Protein AF-0000000078945897 (afdb_homodimer)

InterPro domains:
  IPR014856 RNA-free ribonuclease P [MF_01078] (9-201)
  IPR014856 RNA-free ribonuclease P [PF08745] (10-198)
  IPR014856 RNA-free ribonuclease P [PTHR41173] (10-205)
  IPR014856 RNA-free ribonuclease P [TIGR03875] (10-197)
  IPR029060 PIN-like domain superfamily [SSF88723] (79-200)

pLDDT: mean 89.35, std 12.01, range [20.31, 98.69]

Secondary structure (DSSP, 8-state):
------S-EEEEE-THHHH-HHHHTTT-SSHHHHHHHHHHHHHHHBTTEEEEE-HHHHHHHHTTS-GGGTTTHHHHHEEE----TTT-EEETHHHHHHHHHHHHHHHHHHHHHHHHHHHHHH-GGGHHHHHHHHHHHHHHHHHSSS--SHHHHHHHHHHHHHT-EEEE--HHHHHHHHHTT--EEEGGGHHHHHHHHHHHHHHHHT-/------S-EEEEE-THHHH-HHHHTTT-SSHHHHHHHHHHHHHHHBTTEEEEE-HHHHHHHHTTS-GGGTTTHHHHHEEE----TTT-EEETHHHHHHHHHHHHHHHHHHHHHHHHHHHHHH-GGGHHHHHHHHHHHHHHHHHSSS---HHHHHHHHHHHHHT-EEEE--HHHHHHHHHTT--EEEGGGHHHHHHHHHHHHHHHHT-

Foldseek 3Di:
DPPVQPDAAEEEEALCCQCVCVNLVVQHRFSQSSVVSVLVLLVLCPPRYAYEYEPVRVVVSPVGHDDVVCPPSCVRRYHYDWFPVVPDDADPVVVVQVVVQQVQLVVQLVVLVVVLVVVCVVVVVCNVVSVVVSVVSNCVSRCPDADRDPRLVRSLRVCVVSLHEYEEQDPNSVVVCVVRVHHYDYSNCVVVVSVVSSVVSVVVVVD/DPPVLPDAAEEEEALCCQCVCVNLVVQHRFSQSSVVSVLVLLVLCPPRYAYEYEPVRVVVSPVGHDVVVCPPSCVRRYHYDWFPVVPDDADPVVVVQVVVQQVQLVVQLVVLVVVLVVVCVVVVVCNVVSVVVSVVSNCVSRQPDQDRDPRLVRSLRVCVVSLHEYEEQDPSSVVVCVVRVHHYDYSNCVVVVSVVSSVVSVVVVVD

Structure (mmCIF, N/CA/C/O backbone):
data_AF-0000000078945897-model_v1
#
loop_
_entity.id
_entity.type
_entity.pdbx_description
1 polymer 'RNA-free ribonuclease P'
#
loop_
_atom_site.group_PDB
_atom_site.id
_atom_site.type_symbol
_atom_site.label_atom_id
_atom_site.label_alt_id
_atom_site.label_comp_id
_atom_site.label_asym_id
_atom_site.label_entity_id
_atom_site.label_seq_id
_atom_site.pdbx_PDB_ins_code
_atom_site.Cartn_x
_atom_site.Cartn_y
_atom_site.Cartn_z
_atom_site.occupancy
_atom_site.B_iso_or_equiv
_atom_site.auth_seq_id
_atom_site.auth_comp_id
_atom_site.auth_asym_id
_atom_site.auth_atom_id
_atom_site.pdbx_PDB_model_num
ATOM 1 N N . MET A 1 1 ? -30.125 -37.875 2.525 1 20.86 1 MET A N 1
ATOM 2 C CA . MET A 1 1 ? -29.234 -36.969 3.203 1 20.86 1 MET A CA 1
ATOM 3 C C . MET A 1 1 ? -28.469 -36.125 2.195 1 20.86 1 MET A C 1
ATOM 5 O O . MET A 1 1 ? -27.703 -36.656 1.392 1 20.86 1 MET A O 1
ATOM 9 N N . ARG A 1 2 ? -29.031 -34.969 1.515 1 28.62 2 ARG A N 1
ATOM 10 C CA . ARG A 1 2 ? -28.562 -34.062 0.452 1 28.62 2 ARG A CA 1
ATOM 11 C C . ARG A 1 2 ? -27.203 -33.469 0.788 1 28.62 2 ARG A C 1
ATOM 13 O O . ARG A 1 2 ? -27.047 -32.812 1.821 1 28.62 2 ARG A O 1
ATOM 20 N N . THR A 1 3 ? -26.109 -34.125 1.021 1 31.75 3 THR A N 1
ATOM 21 C CA . THR A 1 3 ? -24.797 -33.562 1.257 1 31.75 3 THR A CA 1
ATOM 22 C C . THR A 1 3 ? -24.688 -32.188 0.607 1 31.75 3 THR A C 1
ATOM 24 O O . THR A 1 3 ? -25.047 -32 -0.562 1 31.75 3 THR A O 1
ATOM 27 N N . ARG A 1 4 ? -25.062 -31.016 1.173 1 36.5 4 ARG A N 1
ATOM 28 C CA . ARG A 1 4 ? -25.422 -29.719 0.63 1 36.5 4 ARG A CA 1
ATOM 29 C C . ARG A 1 4 ? -24.484 -29.312 -0.501 1 36.5 4 ARG A C 1
ATOM 31 O O . ARG A 1 4 ? -23.391 -28.812 -0.254 1 36.5 4 ARG A O 1
ATOM 38 N N . LEU A 1 5 ? -23.859 -29.969 -1.444 1 42.44 5 LEU A N 1
ATOM 39 C CA . LEU A 1 5 ? -22.969 -30.297 -2.555 1 42.44 5 LEU A CA 1
ATOM 40 C C . LEU A 1 5 ? -22.766 -29.078 -3.465 1 42.44 5 LEU A C 1
ATOM 42 O O . LEU A 1 5 ? -22.062 -29.172 -4.477 1 42.44 5 LEU A O 1
ATOM 46 N N . GLY A 1 6 ? -23.609 -28.203 -3.574 1 54.09 6 GLY A N 1
ATOM 47 C CA . GLY A 1 6 ? -23.906 -27.156 -4.539 1 54.09 6 GLY A CA 1
ATOM 48 C C . GLY A 1 6 ? -22.859 -26.078 -4.594 1 54.09 6 GLY A C 1
ATOM 49 O O . GLY A 1 6 ? -22.906 -25.203 -5.457 1 54.09 6 GLY A O 1
ATOM 50 N N . VAL A 1 7 ? -22.047 -25.953 -3.59 1 72 7 VAL A N 1
ATOM 51 C CA . VAL A 1 7 ? -21.125 -24.828 -3.67 1 72 7 VAL A CA 1
ATOM 52 C C . VAL A 1 7 ? -19.844 -25.25 -4.406 1 72 7 VAL A C 1
ATOM 54 O O . VAL A 1 7 ? -19.219 -26.234 -4.039 1 72 7 VAL A O 1
ATOM 57 N N . ILE A 1 8 ? -19.641 -24.844 -5.574 1 88 8 ILE A N 1
ATOM 58 C CA . ILE A 1 8 ? -18.469 -25.047 -6.426 1 88 8 ILE A CA 1
ATOM 59 C C . ILE A 1 8 ? -17.203 -24.594 -5.695 1 88 8 ILE A C 1
ATOM 61 O O . ILE A 1 8 ? -17.156 -23.469 -5.172 1 88 8 ILE A O 1
ATOM 65 N N . MET A 1 9 ? -16.266 -25.641 -5.508 1 94.06 9 MET A N 1
ATOM 66 C CA . MET A 1 9 ? -14.953 -25.281 -4.953 1 94.06 9 MET A CA 1
ATOM 67 C C . MET A 1 9 ? -14.125 -24.516 -5.969 1 94.06 9 MET A C 1
ATOM 69 O O . MET A 1 9 ? -14.117 -24.844 -7.156 1 94.06 9 MET A O 1
ATOM 73 N N . ARG A 1 10 ? -13.516 -23.438 -5.496 1 97.94 10 ARG A N 1
ATOM 74 C CA . ARG A 1 10 ? -12.734 -22.594 -6.383 1 97.94 10 ARG A CA 1
ATOM 75 C C . ARG A 1 10 ? -11.305 -22.438 -5.879 1 97.94 10 ARG A C 1
ATOM 77 O O . ARG A 1 10 ? -11.078 -22.25 -4.68 1 97.94 10 ARG A O 1
ATOM 84 N N . PHE A 1 11 ? -10.375 -22.609 -6.797 1 98.62 11 PHE A N 1
ATOM 85 C CA . PHE A 1 11 ? -8.961 -22.391 -6.5 1 98.62 11 PHE A CA 1
ATOM 86 C C . PHE A 1 11 ? -8.398 -21.281 -7.375 1 98.62 11 PHE A C 1
ATOM 88 O O . PHE A 1 11 ? -8.727 -21.188 -8.562 1 98.62 11 PHE A O 1
ATOM 95 N N . VAL A 1 12 ? -7.598 -20.391 -6.781 1 98.69 12 VAL A N 1
ATOM 96 C CA . VAL A 1 12 ? -6.809 -19.422 -7.535 1 98.69 12 VAL A CA 1
ATOM 97 C C . VAL A 1 12 ? -5.344 -19.859 -7.566 1 98.69 12 VAL A C 1
ATOM 99 O O . VAL A 1 12 ? -4.688 -19.922 -6.523 1 98.69 12 VAL A O 1
ATOM 102 N N . LEU A 1 13 ? -4.867 -20.078 -8.719 1 98.19 13 LEU A N 1
ATOM 103 C CA . LEU A 1 13 ? -3.584 -20.75 -8.898 1 98.19 13 LEU A CA 1
ATOM 104 C C . LEU A 1 13 ? -2.467 -19.734 -9.133 1 98.19 13 LEU A C 1
ATOM 106 O O . LEU A 1 13 ? -2.643 -18.766 -9.875 1 98.19 13 LEU A O 1
ATOM 110 N N . ASP A 1 14 ? -1.361 -19.984 -8.516 1 96.62 14 ASP A N 1
ATOM 111 C CA . ASP A 1 14 ? -0.146 -19.188 -8.633 1 96.62 14 ASP A CA 1
ATOM 112 C C . ASP A 1 14 ? 0.838 -19.828 -9.609 1 96.62 14 ASP A C 1
ATOM 114 O O . ASP A 1 14 ? 0.786 -21.031 -9.852 1 96.62 14 ASP A O 1
ATOM 118 N N . THR A 1 15 ? 1.7 -19.016 -10.141 1 94.44 15 THR A N 1
ATOM 119 C CA . THR A 1 15 ? 2.723 -19.438 -11.086 1 94.44 15 THR A CA 1
ATOM 120 C C . THR A 1 15 ? 3.65 -20.469 -10.453 1 94.44 15 THR A C 1
ATOM 122 O O . THR A 1 15 ? 4.141 -21.375 -11.133 1 94.44 15 THR A O 1
ATOM 125 N N . SER A 1 16 ? 3.896 -20.406 -9.203 1 93.75 16 SER A N 1
ATOM 126 C CA . SER A 1 16 ? 4.887 -21.203 -8.492 1 93.75 16 SER A CA 1
ATOM 127 C C . SER A 1 16 ? 4.578 -22.688 -8.602 1 93.75 16 SER A C 1
ATOM 129 O O . SER A 1 16 ? 5.484 -23.531 -8.523 1 93.75 16 SER A O 1
ATOM 131 N N . ILE A 1 17 ? 3.371 -23.094 -8.812 1 95.81 17 ILE A N 1
ATOM 132 C CA . ILE A 1 17 ? 2.943 -24.484 -8.93 1 95.81 17 ILE A CA 1
ATOM 133 C C . ILE A 1 17 ? 3.625 -25.125 -10.133 1 95.81 17 ILE A C 1
ATOM 135 O O . ILE A 1 17 ? 4.031 -26.297 -10.07 1 95.81 17 ILE A O 1
ATOM 139 N N . PHE A 1 18 ? 3.865 -24.359 -11.133 1 96.31 18 PHE A N 1
ATOM 140 C CA . PHE A 1 18 ? 4.246 -24.938 -12.414 1 96.31 18 PHE A CA 1
ATOM 141 C C . PHE A 1 18 ? 5.691 -24.578 -12.758 1 96.31 18 PHE A C 1
ATOM 143 O O . PHE A 1 18 ? 6.316 -25.25 -13.586 1 96.31 18 PHE A O 1
ATOM 150 N N . VAL A 1 19 ? 6.184 -23.531 -12.109 1 94.94 19 VAL A N 1
ATOM 151 C CA . VAL A 1 19 ? 7.457 -23 -12.562 1 94.94 19 VAL A CA 1
ATOM 152 C C . VAL A 1 19 ? 8.547 -23.281 -11.523 1 94.94 19 VAL A C 1
ATOM 154 O O . VAL A 1 19 ? 9.711 -23.484 -11.875 1 94.94 19 VAL A O 1
ATOM 157 N N . ASN A 1 20 ? 8.172 -23.312 -10.289 1 93.94 20 ASN A N 1
ATOM 158 C CA . ASN A 1 20 ? 9.133 -23.656 -9.25 1 93.94 20 ASN A CA 1
ATOM 159 C C . ASN A 1 20 ? 9.547 -25.125 -9.312 1 93.94 20 ASN A C 1
ATOM 161 O O . ASN A 1 20 ? 8.727 -26.016 -9.086 1 93.94 20 ASN A O 1
ATOM 165 N N . PRO A 1 21 ? 10.734 -25.359 -9.508 1 94.12 21 PRO A N 1
ATOM 166 C CA . PRO A 1 21 ? 11.172 -26.734 -9.711 1 94.12 21 PRO A CA 1
ATOM 167 C C . PRO A 1 21 ? 10.891 -27.625 -8.508 1 94.12 21 PRO A C 1
ATOM 169 O O . PRO A 1 21 ? 10.547 -28.797 -8.672 1 94.12 21 PRO A O 1
ATOM 172 N N . ASP A 1 22 ? 11.008 -27.094 -7.375 1 92.88 22 ASP A N 1
ATOM 173 C CA . ASP A 1 22 ? 10.805 -27.875 -6.16 1 92.88 22 ASP A CA 1
ATOM 174 C C . ASP A 1 22 ? 9.344 -28.297 -6.023 1 92.88 22 ASP A C 1
ATOM 176 O O . ASP A 1 22 ? 9.047 -29.344 -5.43 1 92.88 22 ASP A O 1
ATOM 180 N N . ILE A 1 23 ? 8.477 -27.594 -6.578 1 92.62 23 ILE A N 1
ATOM 181 C CA . ILE A 1 23 ? 7.047 -27.844 -6.484 1 92.62 23 ILE A CA 1
ATOM 182 C C . ILE A 1 23 ? 6.578 -28.609 -7.723 1 92.62 23 ILE A C 1
ATOM 184 O O . ILE A 1 23 ? 5.926 -29.656 -7.609 1 92.62 23 ILE A O 1
ATOM 188 N N . ARG A 1 24 ? 6.98 -28.125 -8.797 1 92.94 24 ARG A N 1
ATOM 189 C CA . ARG A 1 24 ? 6.504 -28.641 -10.07 1 92.94 24 ARG A CA 1
ATOM 190 C C . ARG A 1 24 ? 6.918 -30.094 -10.258 1 92.94 24 ARG A C 1
ATOM 192 O O . ARG A 1 24 ? 6.273 -30.844 -11 1 92.94 24 ARG A O 1
ATOM 199 N N . SER A 1 25 ? 7.965 -30.516 -9.594 1 93 25 SER A N 1
ATOM 200 C CA . SER A 1 25 ? 8.516 -31.859 -9.781 1 93 25 SER A CA 1
ATOM 201 C C . SER A 1 25 ? 7.484 -32.938 -9.461 1 93 25 SER A C 1
ATOM 203 O O . SER A 1 25 ? 7.539 -34.031 -10.016 1 93 25 SER A O 1
ATOM 205 N N . SER A 1 26 ? 6.582 -32.594 -8.664 1 92.06 26 SER A N 1
ATOM 206 C CA . SER A 1 26 ? 5.512 -33.531 -8.352 1 92.06 26 SER A CA 1
ATOM 207 C C . SER A 1 26 ? 4.551 -33.688 -9.523 1 92.06 26 SER A C 1
ATOM 209 O O . SER A 1 26 ? 3.893 -34.719 -9.656 1 92.06 26 SER A O 1
ATOM 211 N N . PHE A 1 27 ? 4.527 -32.75 -10.383 1 93.94 27 PHE A N 1
ATOM 212 C CA . PHE A 1 27 ? 3.623 -32.75 -11.523 1 93.94 27 PHE A CA 1
ATOM 213 C C . PHE A 1 27 ? 4.363 -33.156 -12.797 1 93.94 27 PHE A C 1
ATOM 215 O O . PHE A 1 27 ? 3.801 -33.844 -13.656 1 93.94 27 PHE A O 1
ATOM 222 N N . GLY A 1 28 ? 5.57 -32.625 -12.859 1 94.31 28 GLY A N 1
ATOM 223 C CA . GLY A 1 28 ? 6.34 -32.906 -14.07 1 94.31 28 GLY A CA 1
ATOM 224 C C . GLY A 1 28 ? 7.754 -32.344 -14.008 1 94.31 28 GLY A C 1
ATOM 225 O O . GLY A 1 28 ? 8.078 -31.547 -13.133 1 94.31 28 GLY A O 1
ATOM 226 N N . GLU A 1 29 ? 8.547 -32.75 -14.992 1 94 29 GLU A N 1
ATOM 227 C CA . GLU A 1 29 ? 9.961 -32.406 -15.016 1 94 29 GLU A CA 1
ATOM 228 C C . GLU A 1 29 ? 10.188 -30.984 -15.539 1 94 29 GLU A C 1
ATOM 230 O O . GLU A 1 29 ? 11.219 -30.375 -15.266 1 94 29 GLU A O 1
ATOM 235 N N . ASN A 1 30 ? 9.32 -30.562 -16.391 1 94.94 30 ASN A N 1
ATOM 236 C CA . ASN A 1 30 ? 9.352 -29.203 -16.906 1 94.94 30 ASN A CA 1
ATOM 237 C C . ASN A 1 30 ? 7.977 -28.547 -16.844 1 94.94 30 ASN A C 1
ATOM 239 O O . ASN A 1 30 ? 6.977 -29.219 -16.578 1 94.94 30 ASN A O 1
ATOM 243 N N . PRO A 1 31 ? 7.879 -27.297 -17.016 1 95.56 31 PRO A N 1
ATOM 244 C CA . PRO A 1 31 ? 6.617 -26.578 -16.844 1 95.56 31 PRO A CA 1
ATOM 245 C C . PRO A 1 31 ? 5.508 -27.109 -17.75 1 95.56 31 PRO A C 1
ATOM 247 O O . PRO A 1 31 ? 4.355 -27.234 -17.328 1 95.56 31 PRO A O 1
ATOM 250 N N . THR A 1 32 ? 5.863 -27.453 -18.953 1 95.25 32 THR A N 1
ATOM 251 C CA . THR A 1 32 ? 4.859 -27.953 -19.891 1 95.25 32 THR A CA 1
ATOM 252 C C . THR A 1 32 ? 4.254 -29.266 -19.375 1 95.25 32 THR A C 1
ATOM 254 O O . THR A 1 32 ? 3.031 -29.422 -19.359 1 95.25 32 THR A O 1
ATOM 257 N N . GLU A 1 33 ? 5.086 -30.141 -18.938 1 94.94 33 GLU A N 1
ATOM 258 C CA . GLU A 1 33 ? 4.637 -31.406 -18.391 1 94.94 33 GLU A CA 1
ATOM 259 C C . GLU A 1 33 ? 3.814 -31.203 -17.109 1 94.94 33 GLU A C 1
ATOM 261 O O . GLU A 1 33 ? 2.836 -31.922 -16.891 1 94.94 33 GLU A O 1
ATOM 266 N N . ALA A 1 34 ? 4.238 -30.297 -16.375 1 96.06 34 ALA A N 1
ATOM 267 C CA . ALA A 1 34 ? 3.529 -30.016 -15.125 1 96.06 34 ALA A CA 1
ATOM 268 C C . ALA A 1 34 ? 2.105 -29.531 -15.398 1 96.06 34 ALA A C 1
ATOM 270 O O . ALA A 1 34 ? 1.153 -30.016 -14.773 1 96.06 34 ALA A O 1
ATOM 271 N N . VAL A 1 35 ? 1.939 -28.641 -16.312 1 96.06 35 VAL A N 1
ATOM 272 C CA . VAL A 1 35 ? 0.621 -28.125 -16.672 1 96.06 35 VAL A CA 1
ATOM 273 C C . VAL A 1 35 ? -0.233 -29.25 -17.266 1 96.06 35 VAL A C 1
ATOM 275 O O . VAL A 1 35 ? -1.416 -29.375 -16.938 1 96.06 35 VAL A O 1
ATOM 278 N N . ARG A 1 36 ? 0.369 -30.031 -18.094 1 94.56 36 ARG A N 1
ATOM 279 C CA . ARG A 1 36 ? -0.356 -31.141 -18.703 1 94.56 36 ARG A CA 1
ATOM 280 C C . ARG A 1 36 ? -0.897 -32.094 -17.656 1 94.56 36 ARG A C 1
ATOM 282 O O . ARG A 1 36 ? -2.059 -32.5 -17.703 1 94.56 36 ARG A O 1
ATOM 289 N N . SER A 1 37 ? -0.014 -32.438 -16.734 1 95.62 37 SER A N 1
ATOM 290 C CA . SER A 1 37 ? -0.414 -33.312 -15.641 1 95.62 37 SER A CA 1
ATOM 291 C C . SER A 1 37 ? -1.561 -32.688 -14.844 1 95.62 37 SER A C 1
ATOM 293 O O . SER A 1 37 ? -2.525 -33.406 -14.508 1 95.62 37 SER A O 1
ATOM 295 N N . PHE A 1 38 ? -1.481 -31.453 -14.523 1 97.25 38 PHE A N 1
ATOM 296 C CA . PHE A 1 38 ? -2.537 -30.75 -13.812 1 97.25 38 PHE A CA 1
ATOM 297 C C . PHE A 1 38 ? -3.852 -30.812 -14.578 1 97.25 38 PHE A C 1
ATOM 299 O O . PHE A 1 38 ? -4.91 -31.031 -13.984 1 97.25 38 PHE A O 1
ATOM 306 N N . LEU A 1 39 ? -3.783 -30.609 -15.875 1 96 39 LEU A N 1
ATOM 307 C CA . LEU A 1 39 ? -4.984 -30.578 -16.703 1 96 39 LEU A CA 1
ATOM 308 C C . LEU A 1 39 ? -5.711 -31.922 -16.672 1 96 39 LEU A C 1
ATOM 310 O O . LEU A 1 39 ? -6.938 -31.969 -16.781 1 96 39 LEU A O 1
ATOM 314 N N . GLU A 1 40 ? -4.98 -32.969 -16.469 1 95.75 40 GLU A N 1
ATOM 315 C CA . GLU A 1 40 ? -5.617 -34.25 -16.328 1 95.75 40 GLU A CA 1
ATOM 316 C C . GLU A 1 40 ? -6.52 -34.312 -15.094 1 95.75 40 GLU A C 1
ATOM 318 O O . GLU A 1 40 ? -7.605 -34.906 -15.141 1 95.75 40 GLU A O 1
ATOM 323 N N . TYR A 1 41 ? -6.094 -33.719 -14.039 1 97 41 TYR A N 1
ATOM 324 C CA . TYR A 1 41 ? -6.938 -33.625 -12.859 1 97 41 TYR A CA 1
ATOM 325 C C . TYR A 1 41 ? -8.125 -32.688 -13.109 1 97 41 TYR A C 1
ATOM 327 O O . TYR A 1 41 ? -9.258 -33.031 -12.742 1 97 41 TYR A O 1
ATOM 335 N N . ALA A 1 42 ? -7.855 -31.578 -13.727 1 96.88 42 ALA A N 1
ATOM 336 C CA . ALA A 1 42 ? -8.891 -30.578 -13.977 1 96.88 42 ALA A CA 1
ATOM 337 C C . ALA A 1 42 ? -10.023 -31.172 -14.828 1 96.88 42 ALA A C 1
ATOM 339 O O . ALA A 1 42 ? -11.195 -30.859 -14.617 1 96.88 42 ALA A O 1
ATOM 340 N N . LYS A 1 43 ? -9.609 -32 -15.758 1 95.38 43 LYS A N 1
ATOM 341 C CA . LYS A 1 43 ? -10.578 -32.656 -16.625 1 95.38 43 LYS A CA 1
ATOM 342 C C . LYS A 1 43 ? -11.57 -33.5 -15.812 1 95.38 43 LYS A C 1
ATOM 344 O O . LYS A 1 43 ? -12.781 -33.406 -16.016 1 95.38 43 LYS A O 1
ATOM 349 N N . VAL A 1 44 ? -11.086 -34.219 -14.914 1 95.56 44 VAL A N 1
ATOM 350 C CA . VAL A 1 44 ? -11.906 -35.094 -14.094 1 95.56 44 VAL A CA 1
ATOM 351 C C . VAL A 1 44 ? -12.781 -34.281 -13.156 1 95.56 44 VAL A C 1
ATOM 353 O O . VAL A 1 44 ? -13.922 -34.625 -12.875 1 95.56 44 VAL A O 1
ATOM 356 N N . LEU A 1 45 ? -12.273 -33.188 -12.742 1 96.31 45 LEU A N 1
ATOM 357 C CA . LEU A 1 45 ? -12.945 -32.375 -11.734 1 96.31 45 LEU A CA 1
ATOM 358 C C . LEU A 1 45 ? -13.883 -31.359 -12.383 1 96.31 45 LEU A C 1
ATOM 360 O O . LEU A 1 45 ? -14.555 -30.594 -11.688 1 96.31 45 LEU A O 1
ATOM 364 N N . PHE A 1 46 ? -13.922 -31.375 -13.656 1 93.88 46 PHE A N 1
ATOM 365 C CA . PHE A 1 46 ? -14.703 -30.406 -14.406 1 93.88 46 PHE A CA 1
ATOM 366 C C . PHE A 1 46 ? -16.156 -30.422 -13.961 1 93.88 46 PHE A C 1
ATOM 368 O O . PHE A 1 46 ? -16.766 -31.484 -13.844 1 93.88 46 PHE A O 1
ATOM 375 N N . GLY A 1 47 ? -16.688 -29.156 -13.648 1 92.12 47 GLY A N 1
ATOM 376 C CA . GLY A 1 47 ? -18.062 -29.047 -13.203 1 92.12 47 GLY A CA 1
ATOM 377 C C . GLY A 1 47 ? -18.219 -29.125 -11.695 1 92.12 47 GLY A C 1
ATOM 378 O O . GLY A 1 47 ? -19.266 -28.797 -11.156 1 92.12 47 GLY A O 1
ATOM 379 N N . LYS A 1 48 ? -17.234 -29.594 -11.039 1 93.81 48 LYS A N 1
ATOM 380 C CA . LYS A 1 48 ? -17.266 -29.734 -9.578 1 93.81 48 LYS A CA 1
ATOM 381 C C . LYS A 1 48 ? -16.312 -28.734 -8.922 1 93.81 48 LYS A C 1
ATOM 383 O O . LYS A 1 48 ? -16.562 -28.281 -7.797 1 93.81 48 LYS A O 1
ATOM 388 N N . VAL A 1 49 ? -15.219 -28.5 -9.594 1 96.75 49 VAL A N 1
ATOM 389 C CA . VAL A 1 49 ? -14.188 -27.594 -9.117 1 96.75 49 VAL A CA 1
ATOM 390 C C . VAL A 1 49 ? -13.828 -26.594 -10.211 1 96.75 49 VAL A C 1
ATOM 392 O O . VAL A 1 49 ? -13.766 -26.953 -11.391 1 96.75 49 VAL A O 1
ATOM 395 N N . GLU A 1 50 ? -13.609 -25.297 -9.805 1 97.56 50 GLU A N 1
ATOM 396 C CA . GLU A 1 50 ? -13.164 -24.281 -10.75 1 97.56 50 GLU A CA 1
ATOM 397 C C . GLU A 1 50 ? -11.75 -23.797 -10.414 1 97.56 50 GLU A C 1
ATOM 399 O O . GLU A 1 50 ? -11.414 -23.625 -9.242 1 97.56 50 GLU A O 1
ATOM 404 N N . PHE A 1 51 ? -10.984 -23.672 -11.43 1 98.31 51 PHE A N 1
ATOM 405 C CA . PHE A 1 51 ? -9.609 -23.188 -11.281 1 98.31 51 PHE A CA 1
ATOM 406 C C . PHE A 1 51 ? -9.438 -21.828 -11.961 1 98.31 51 PHE A C 1
ATOM 408 O O . PHE A 1 51 ? -9.703 -21.688 -13.156 1 98.31 51 PHE A O 1
ATOM 415 N N . TYR A 1 52 ? -8.969 -20.844 -11.211 1 98.38 52 TYR A N 1
ATOM 416 C CA . TYR A 1 52 ? -8.836 -19.469 -11.703 1 98.38 52 TYR A CA 1
ATOM 417 C C . TYR A 1 52 ? -7.375 -19.031 -11.711 1 98.38 52 TYR A C 1
ATOM 419 O O . TYR A 1 52 ? -6.578 -19.484 -10.891 1 98.38 52 TYR A O 1
ATOM 427 N N . MET A 1 53 ? -7.066 -18.172 -12.625 1 97.62 53 MET A N 1
ATOM 428 C CA . MET A 1 53 ? -5.805 -17.438 -12.664 1 97.62 53 MET A CA 1
ATOM 429 C C . MET A 1 53 ? -6.035 -15.984 -13.07 1 97.62 53 MET A C 1
ATOM 431 O O . MET A 1 53 ? -6.762 -15.711 -14.023 1 97.62 53 MET A O 1
ATOM 435 N N . PRO A 1 54 ? -5.355 -15.078 -12.273 1 96.31 54 PRO A N 1
ATOM 436 C CA . PRO A 1 54 ? -5.293 -13.734 -12.852 1 96.31 54 PRO A CA 1
ATOM 437 C C . PRO A 1 54 ? -4.523 -13.695 -14.164 1 96.31 54 PRO A C 1
ATOM 439 O O . PRO A 1 54 ? -3.578 -14.469 -14.359 1 96.31 54 PRO A O 1
ATOM 442 N N . PRO A 1 55 ? -4.867 -12.742 -15.047 1 94.44 55 PRO A N 1
ATOM 443 C CA . PRO A 1 55 ? -4.219 -12.688 -16.359 1 94.44 55 PRO A CA 1
ATOM 444 C C . PRO A 1 55 ? -2.701 -12.531 -16.266 1 94.44 55 PRO A C 1
ATOM 446 O O . PRO A 1 55 ? -1.963 -13.141 -17.047 1 94.44 55 PRO A O 1
ATOM 449 N N . GLY A 1 56 ? -2.299 -11.727 -15.367 1 92.38 56 GLY A N 1
ATOM 450 C CA . GLY A 1 56 ? -0.863 -11.57 -15.195 1 92.38 56 GLY A CA 1
ATOM 451 C C . GLY A 1 56 ? -0.162 -12.859 -14.828 1 92.38 56 GLY A C 1
ATOM 452 O O . GLY A 1 56 ? 0.902 -13.172 -15.367 1 92.38 56 GLY A O 1
ATOM 453 N N . ILE A 1 57 ? -0.725 -13.609 -13.961 1 94.69 57 ILE A N 1
ATOM 454 C CA . ILE A 1 57 ? -0.185 -14.898 -13.539 1 94.69 57 ILE A CA 1
ATOM 455 C C . ILE A 1 57 ? -0.213 -15.875 -14.711 1 94.69 57 ILE A C 1
ATOM 457 O O . ILE A 1 57 ? 0.759 -16.594 -14.945 1 94.69 57 ILE A O 1
ATOM 461 N N . TYR A 1 58 ? -1.293 -15.875 -15.414 1 94.38 58 TYR A N 1
ATOM 462 C CA . TYR A 1 58 ? -1.43 -16.734 -16.578 1 94.38 58 TYR A CA 1
ATOM 463 C C . TYR A 1 58 ? -0.324 -16.469 -17.594 1 94.38 58 TYR A C 1
ATOM 465 O O . TYR A 1 58 ? 0.322 -17.406 -18.078 1 94.38 58 TYR A O 1
ATOM 473 N N . ARG A 1 59 ? -0.098 -15.25 -17.891 1 93.56 59 ARG A N 1
ATOM 474 C CA . ARG A 1 59 ? 0.939 -14.867 -18.844 1 93.56 59 ARG A CA 1
ATOM 475 C C . ARG A 1 59 ? 2.312 -15.336 -18.375 1 93.56 59 ARG A C 1
ATOM 477 O O . ARG A 1 59 ? 3.133 -15.781 -19.172 1 93.56 59 ARG A O 1
ATOM 484 N N . GLU A 1 60 ? 2.492 -15.203 -17.109 1 92.69 60 GLU A N 1
ATOM 485 C CA . GLU A 1 60 ? 3.76 -15.672 -16.547 1 92.69 60 GLU A CA 1
ATOM 486 C C . GLU A 1 60 ? 3.947 -17.172 -16.781 1 92.69 60 GLU A C 1
ATOM 488 O O . GLU A 1 60 ? 5.027 -17.609 -17.172 1 92.69 60 GLU A O 1
ATOM 493 N N . VAL A 1 61 ? 2.965 -17.906 -16.516 1 93.69 61 VAL A N 1
ATOM 494 C CA . VAL A 1 61 ? 3.027 -19.344 -16.719 1 93.69 61 VAL A CA 1
ATOM 495 C C . VAL A 1 61 ? 3.285 -19.656 -18.188 1 93.69 61 VAL A C 1
ATOM 497 O O . VAL A 1 61 ? 4.133 -20.484 -18.516 1 93.69 61 VAL A O 1
ATOM 500 N N . MET A 1 62 ? 2.674 -18.906 -19.062 1 93.06 62 MET A N 1
ATOM 501 C CA . MET A 1 62 ? 2.732 -19.156 -20.5 1 93.06 62 MET A CA 1
ATOM 502 C C . MET A 1 62 ? 4.125 -18.875 -21.047 1 93.06 62 MET A C 1
ATOM 504 O O . MET A 1 62 ? 4.516 -19.406 -22.078 1 93.06 62 MET A O 1
ATOM 508 N N . ASN A 1 63 ? 4.82 -18.109 -20.328 1 94 63 ASN A N 1
ATOM 509 C CA . ASN A 1 63 ? 6.199 -17.844 -20.734 1 94 63 ASN A CA 1
ATOM 510 C C . ASN A 1 63 ? 7.07 -19.094 -20.594 1 94 63 ASN A C 1
ATOM 512 O O . ASN A 1 63 ? 8.156 -19.156 -21.172 1 94 63 ASN A O 1
ATOM 516 N N . PHE A 1 64 ? 6.582 -20.047 -19.875 1 94 64 PHE A N 1
ATOM 517 C CA . PHE A 1 64 ? 7.43 -21.188 -19.578 1 94 64 PHE A CA 1
ATOM 518 C C . PHE A 1 64 ? 6.883 -22.453 -20.25 1 94 64 PHE A C 1
ATOM 520 O O . PHE A 1 64 ? 7.504 -23.516 -20.172 1 94 64 PHE A O 1
ATOM 527 N N . VAL A 1 65 ? 5.766 -22.344 -20.781 1 92.69 65 VAL A N 1
ATOM 528 C CA . VAL A 1 65 ? 5.133 -23.547 -21.312 1 92.69 65 VAL A CA 1
ATOM 529 C C . VAL A 1 65 ? 5.02 -23.438 -22.828 1 92.69 65 VAL A C 1
ATOM 531 O O . VAL A 1 65 ? 5.008 -22.344 -23.391 1 92.69 65 VAL A O 1
ATOM 534 N N . ASP A 1 66 ? 5.02 -24.578 -23.5 1 89.88 66 ASP A N 1
ATOM 535 C CA . ASP A 1 66 ? 4.707 -24.656 -24.922 1 89.88 66 ASP A CA 1
ATOM 536 C C . ASP A 1 66 ? 3.197 -24.656 -25.156 1 89.88 66 ASP A C 1
ATOM 538 O O . ASP A 1 66 ? 2.545 -25.703 -25.047 1 89.88 66 ASP A O 1
ATOM 542 N N . GLU A 1 67 ? 2.797 -23.469 -25.438 1 82.56 67 GLU A N 1
ATOM 543 C CA . GLU A 1 67 ? 1.356 -23.266 -25.562 1 82.56 67 GLU A CA 1
ATOM 544 C C . GLU A 1 67 ? 0.75 -24.141 -26.641 1 82.56 67 GLU A C 1
ATOM 546 O O . GLU A 1 67 ? -0.379 -24.625 -26.5 1 82.56 67 GLU A O 1
ATOM 551 N N . GLU A 1 68 ? 1.38 -24.328 -27.766 1 83.94 68 GLU A N 1
ATOM 552 C CA . GLU A 1 68 ? 0.877 -25.125 -28.891 1 83.94 68 GLU A CA 1
ATOM 553 C C . GLU A 1 68 ? 0.54 -26.547 -28.453 1 83.94 68 GLU A C 1
ATOM 555 O O . GLU A 1 68 ? -0.375 -27.156 -29 1 83.94 68 GLU A O 1
ATOM 560 N N . ASP A 1 69 ? 1.131 -26.922 -27.422 1 82.5 69 ASP A N 1
ATOM 561 C CA . ASP A 1 69 ? 0.959 -28.297 -26.953 1 82.5 69 ASP A CA 1
ATOM 562 C C . ASP A 1 69 ? -0.222 -28.406 -25.984 1 82.5 69 ASP A C 1
ATOM 564 O O . ASP A 1 69 ? -0.689 -29.5 -25.703 1 82.5 69 ASP A O 1
ATOM 568 N N . LEU A 1 70 ? -0.646 -27.312 -25.531 1 84.19 70 LEU A N 1
ATOM 569 C CA . LEU A 1 70 ? -1.585 -27.375 -24.422 1 84.19 70 LEU A CA 1
ATOM 570 C C . LEU A 1 70 ? -2.928 -26.766 -24.797 1 84.19 70 LEU A C 1
ATOM 572 O O . LEU A 1 70 ? -3.936 -27 -24.125 1 84.19 70 LEU A O 1
ATOM 576 N N . SER A 1 71 ? -2.881 -25.922 -25.812 1 74.25 71 SER A N 1
ATOM 577 C CA . SER A 1 71 ? -4.152 -25.344 -26.234 1 74.25 71 SER A CA 1
ATOM 578 C C . SER A 1 71 ? -5.133 -26.406 -26.688 1 74.25 71 SER A C 1
ATOM 580 O O . SER A 1 71 ? -4.73 -27.516 -27.047 1 74.25 71 SER A O 1
ATOM 582 N N . PRO A 1 72 ? -6.34 -26.203 -26.594 1 84.69 72 PRO A N 1
ATOM 583 C CA . PRO A 1 72 ? -7.438 -25.406 -26.062 1 84.69 72 PRO A CA 1
ATOM 584 C C . PRO A 1 72 ? -7.809 -25.781 -24.625 1 84.69 72 PRO A C 1
ATOM 586 O O . PRO A 1 72 ? -8.57 -25.078 -23.969 1 84.69 72 PRO A O 1
ATOM 589 N N . GLU A 1 73 ? -7.258 -26.859 -24.109 1 86.38 73 GLU A N 1
ATOM 590 C CA . GLU A 1 73 ? -7.562 -27.391 -22.781 1 86.38 73 GLU A CA 1
ATOM 591 C C . GLU A 1 73 ? -7.332 -26.328 -21.703 1 86.38 73 GLU A C 1
ATOM 593 O O . GLU A 1 73 ? -8.117 -26.219 -20.75 1 86.38 73 GLU A O 1
ATOM 598 N N . LEU A 1 74 ? -6.328 -25.578 -21.922 1 89.5 74 LEU A N 1
ATOM 599 C CA . LEU A 1 74 ? -6.008 -24.547 -20.953 1 89.5 74 LEU A CA 1
ATOM 600 C C . LEU A 1 74 ? -7.172 -23.578 -20.781 1 89.5 74 LEU A C 1
ATOM 602 O O . LEU A 1 74 ? -7.551 -23.25 -19.656 1 89.5 74 LEU A O 1
ATOM 606 N N . GLU A 1 75 ? -7.758 -23.25 -21.891 1 89.12 75 GLU A N 1
ATOM 607 C CA . GLU A 1 75 ? -8.836 -22.266 -21.891 1 89.12 75 GLU A CA 1
ATOM 608 C C . GLU A 1 75 ? -10.109 -22.828 -21.281 1 89.12 75 GLU A C 1
ATOM 610 O O . GLU A 1 75 ? -10.922 -22.094 -20.734 1 89.12 75 GLU A O 1
ATOM 615 N N . LEU A 1 76 ? -10.227 -24.078 -21.312 1 92.31 76 LEU A N 1
ATOM 616 C CA . LEU A 1 76 ? -11.43 -24.734 -20.812 1 92.31 76 LEU A CA 1
ATOM 617 C C . LEU A 1 76 ? -11.367 -24.938 -19.312 1 92.31 76 LEU A C 1
ATOM 619 O O . LEU A 1 76 ? -12.375 -24.75 -18.609 1 92.31 76 LEU A O 1
ATOM 623 N N . TYR A 1 77 ? -10.203 -25.234 -18.812 1 95.31 77 TYR A N 1
ATOM 624 C CA . TYR A 1 77 ? -10.148 -25.719 -17.438 1 95.31 77 TYR A CA 1
ATOM 625 C C . TYR A 1 77 ? -9.57 -24.656 -16.516 1 95.31 77 TYR A C 1
ATOM 627 O O . TYR A 1 77 ? -9.688 -24.766 -15.289 1 95.31 77 TYR A O 1
ATOM 635 N N . ILE A 1 78 ? -8.906 -23.672 -17.109 1 96.06 78 ILE A N 1
ATOM 636 C CA . ILE A 1 78 ? -8.383 -22.547 -16.344 1 96.06 78 ILE A CA 1
ATOM 637 C C . ILE A 1 78 ? -9.156 -21.266 -16.688 1 96.06 78 ILE A C 1
ATOM 639 O O . ILE A 1 78 ? -9.125 -20.812 -17.828 1 96.06 78 ILE A O 1
ATOM 643 N N . ILE A 1 79 ? -9.828 -20.734 -15.75 1 97.19 79 ILE A N 1
ATOM 644 C CA . ILE A 1 79 ? -10.602 -19.516 -15.953 1 97.19 79 ILE A CA 1
ATOM 645 C C . ILE A 1 79 ? -9.734 -18.297 -15.688 1 97.19 79 ILE A C 1
ATOM 647 O O . ILE A 1 79 ? -9.234 -18.109 -14.57 1 97.19 79 ILE A O 1
ATOM 651 N N . LYS A 1 80 ? -9.461 -17.469 -16.609 1 96.81 80 LYS A N 1
ATOM 652 C CA . LYS A 1 80 ? -8.711 -16.234 -16.469 1 96.81 80 LYS A CA 1
ATOM 653 C C . LYS A 1 80 ? -9.633 -15.086 -16.031 1 96.81 80 LYS A C 1
ATOM 655 O O . LYS A 1 80 ? -10.547 -14.711 -16.781 1 96.81 80 LYS A O 1
ATOM 660 N N . LYS A 1 81 ? -9.375 -14.594 -14.93 1 97.56 81 LYS A N 1
ATOM 661 C CA . LYS A 1 81 ? -10.203 -13.5 -14.422 1 97.56 81 LYS A CA 1
ATOM 662 C C . LYS A 1 81 ? -9.367 -12.523 -13.602 1 97.56 81 LYS A C 1
ATOM 664 O O . LYS A 1 81 ? -8.617 -12.93 -12.711 1 97.56 81 LYS A O 1
ATOM 669 N N . PRO A 1 82 ? -9.453 -11.234 -13.969 1 95 82 PRO A N 1
ATOM 670 C CA . PRO A 1 82 ? -8.875 -10.234 -13.07 1 95 82 PRO A CA 1
ATOM 671 C C . PRO A 1 82 ? -9.789 -9.914 -11.891 1 95 82 PRO A C 1
ATOM 673 O O . PRO A 1 82 ? -11.008 -10.078 -11.984 1 95 82 PRO A O 1
ATOM 676 N N . PRO A 1 83 ? -9.188 -9.531 -10.766 1 95.19 83 PRO A N 1
ATOM 677 C CA . PRO A 1 83 ? -10.062 -9.023 -9.703 1 95.19 83 PRO A CA 1
ATOM 678 C C . PRO A 1 83 ? -10.695 -7.68 -10.062 1 95.19 83 PRO A C 1
ATOM 680 O O . PRO A 1 83 ? -10.109 -6.898 -10.82 1 95.19 83 PRO A O 1
ATOM 683 N N . ASN A 1 84 ? -11.891 -7.473 -9.656 1 93.31 84 ASN A N 1
ATOM 684 C CA . ASN A 1 84 ? -12.516 -6.164 -9.781 1 93.31 84 ASN A CA 1
ATOM 685 C C . ASN A 1 84 ? -12.016 -5.195 -8.711 1 93.31 84 ASN A C 1
ATOM 687 O O . ASN A 1 84 ? -12.688 -4.988 -7.699 1 93.31 84 ASN A O 1
ATOM 691 N N . VAL A 1 85 ? -11 -4.543 -8.953 1 88.25 85 VAL A N 1
ATOM 692 C CA . VAL A 1 85 ? -10.25 -3.793 -7.949 1 88.25 85 VAL A CA 1
ATOM 693 C C . VAL A 1 85 ? -11.047 -2.561 -7.523 1 88.25 85 VAL A C 1
ATOM 695 O O . VAL A 1 85 ? -10.805 -1.994 -6.457 1 88.25 85 VAL A O 1
ATOM 698 N N . HIS A 1 86 ? -11.922 -2.092 -8.312 1 85.81 86 HIS A N 1
ATOM 699 C CA . HIS A 1 86 ? -12.703 -0.907 -7.98 1 85.81 86 HIS A CA 1
ATOM 700 C C . HIS A 1 86 ? -13.805 -1.237 -6.98 1 85.81 86 HIS A C 1
ATOM 702 O O . HIS A 1 86 ? -14.195 -0.39 -6.172 1 85.81 86 HIS A O 1
ATOM 708 N N . ASP A 1 87 ? -14.234 -2.531 -6.941 1 89.75 87 ASP A N 1
ATOM 709 C CA . ASP A 1 87 ? -15.375 -2.92 -6.117 1 89.75 87 ASP A CA 1
ATOM 710 C C . ASP A 1 87 ? -14.914 -3.641 -4.852 1 89.75 87 ASP A C 1
ATOM 712 O O . ASP A 1 87 ? -15.633 -3.664 -3.85 1 89.75 87 ASP A O 1
ATOM 716 N N . ILE A 1 88 ? -13.773 -4.203 -4.969 1 91.75 88 ILE A N 1
ATOM 717 C CA . ILE A 1 88 ? -13.273 -4.957 -3.824 1 91.75 88 ILE A CA 1
ATOM 718 C C . ILE A 1 88 ? -12.805 -3.992 -2.738 1 91.75 88 ILE A C 1
ATOM 720 O O . ILE A 1 88 ? -12.039 -3.061 -3.014 1 91.75 88 ILE A O 1
ATOM 724 N N . LYS A 1 89 ? -13.328 -4.195 -1.562 1 91.06 89 LYS A N 1
ATOM 725 C CA . LYS A 1 89 ? -12.906 -3.414 -0.406 1 91.06 89 LYS A CA 1
ATOM 726 C C . LYS A 1 89 ? -11.961 -4.223 0.488 1 91.06 89 LYS A C 1
ATOM 728 O O . LYS A 1 89 ? -12.195 -5.41 0.725 1 91.06 89 LYS A O 1
ATOM 733 N N . ILE A 1 90 ? -10.969 -3.58 0.886 1 89.69 90 ILE A N 1
ATOM 734 C CA . ILE A 1 90 ? -10.023 -4.23 1.788 1 89.69 90 ILE A CA 1
ATOM 735 C C . ILE A 1 90 ? -9.844 -3.383 3.047 1 89.69 90 ILE A C 1
ATOM 737 O O . ILE A 1 90 ? -10.062 -2.168 3.02 1 89.69 90 ILE A O 1
ATOM 741 N N . PRO A 1 91 ? -9.477 -4.039 4.109 1 89.38 91 PRO A N 1
ATOM 742 C CA . PRO A 1 91 ? -9.188 -3.25 5.309 1 89.38 91 PRO A CA 1
ATOM 743 C C . PRO A 1 91 ? -8.016 -2.289 5.117 1 89.38 91 PRO A C 1
ATOM 745 O O . PRO A 1 91 ? -7.031 -2.633 4.457 1 89.38 91 PRO A O 1
ATOM 748 N N . ALA A 1 92 ? -8.141 -1.152 5.773 1 90.56 92 ALA A N 1
ATOM 749 C CA . ALA A 1 92 ? -7.133 -0.108 5.602 1 90.56 92 ALA A CA 1
ATOM 750 C C . ALA A 1 92 ? -5.805 -0.516 6.234 1 90.56 92 ALA A C 1
ATOM 752 O O . ALA A 1 92 ? -4.75 0.002 5.863 1 90.56 92 ALA A O 1
ATOM 753 N N . PHE A 1 93 ? -5.852 -1.468 7.137 1 87.94 93 PHE A N 1
ATOM 754 C CA . PHE A 1 93 ? -4.613 -1.86 7.797 1 87.94 93 PHE A CA 1
ATOM 755 C C . PHE A 1 93 ? -3.623 -2.438 6.793 1 87.94 93 PHE A C 1
ATOM 757 O O . PHE A 1 93 ? -2.41 -2.4 7.016 1 87.94 93 PHE A O 1
ATOM 764 N N . VAL A 1 94 ? -4.117 -2.963 5.711 1 86.5 94 VAL A N 1
ATOM 765 C CA . VAL A 1 94 ? -3.285 -3.545 4.66 1 86.5 94 VAL A CA 1
ATOM 766 C C . VAL A 1 94 ? -2.305 -2.496 4.137 1 86.5 94 VAL A C 1
ATOM 768 O O . VAL A 1 94 ? -1.116 -2.779 3.971 1 86.5 94 VAL A O 1
ATOM 771 N N . VAL A 1 95 ? -2.814 -1.309 3.949 1 85.25 95 VAL A N 1
ATOM 772 C CA . VAL A 1 95 ? -1.979 -0.233 3.428 1 85.25 95 VAL A CA 1
ATOM 773 C C . VAL A 1 95 ? -0.923 0.15 4.461 1 85.25 95 VAL A C 1
ATOM 775 O O . VAL A 1 95 ? 0.236 0.392 4.113 1 85.25 95 VAL A O 1
ATOM 778 N N . TYR A 1 96 ? -1.292 0.125 5.688 1 83.25 96 TYR A N 1
ATOM 779 C CA . TYR A 1 96 ? -0.36 0.452 6.758 1 83.25 96 TYR A CA 1
ATOM 780 C C . TYR A 1 96 ? 0.806 -0.529 6.789 1 83.25 96 TYR A C 1
ATOM 782 O O . TYR A 1 96 ? 1.965 -0.122 6.895 1 83.25 96 TYR A O 1
ATOM 790 N N . GLU A 1 97 ? 0.476 -1.691 6.676 1 83.38 97 GLU A N 1
ATOM 791 C CA . GLU A 1 97 ? 1.506 -2.727 6.699 1 83.38 97 GLU A CA 1
ATOM 792 C C . GLU A 1 97 ? 2.422 -2.621 5.48 1 83.38 97 GLU A C 1
ATOM 794 O O . GLU A 1 97 ? 3.633 -2.82 5.59 1 83.38 97 GLU A O 1
ATOM 799 N N . LEU A 1 98 ? 1.829 -2.334 4.383 1 83.94 98 LEU A N 1
ATOM 800 C CA . LEU A 1 98 ? 2.617 -2.193 3.162 1 83.94 98 LEU A CA 1
ATOM 801 C C . LEU A 1 98 ? 3.59 -1.023 3.275 1 83.94 98 LEU A C 1
ATOM 803 O O . LEU A 1 98 ? 4.766 -1.153 2.932 1 83.94 98 LEU A O 1
ATOM 807 N N . ILE A 1 99 ? 3.105 0.074 3.762 1 83.81 99 ILE A N 1
ATOM 808 C CA . ILE A 1 99 ? 3.932 1.269 3.896 1 83.81 99 ILE A CA 1
ATOM 809 C C . ILE A 1 99 ? 5.098 0.986 4.84 1 83.81 99 ILE A C 1
ATOM 811 O O . ILE A 1 99 ? 6.238 1.357 4.555 1 83.81 99 ILE A O 1
ATOM 815 N N . ASP A 1 100 ? 4.816 0.325 5.973 1 82.69 100 ASP A N 1
ATOM 816 C CA . ASP A 1 100 ? 5.859 -0.007 6.938 1 82.69 100 ASP A CA 1
ATOM 817 C C . ASP A 1 100 ? 6.914 -0.919 6.312 1 82.69 100 ASP A C 1
ATOM 819 O O . ASP A 1 100 ? 8.117 -0.706 6.496 1 82.69 100 ASP A O 1
ATOM 823 N N . ASP A 1 101 ? 6.5 -1.841 5.656 1 83.62 101 ASP A N 1
ATOM 824 C CA . ASP A 1 101 ? 7.402 -2.781 5 1 83.62 101 ASP A CA 1
ATOM 825 C C . ASP A 1 101 ? 8.289 -2.072 3.977 1 83.62 101 ASP A C 1
ATOM 827 O O . ASP A 1 101 ? 9.492 -2.299 3.93 1 83.62 101 ASP A O 1
ATOM 831 N N . ILE A 1 102 ? 7.66 -1.228 3.201 1 83.56 102 ILE A N 1
ATOM 832 C CA . ILE A 1 102 ? 8.383 -0.502 2.16 1 83.56 102 ILE A CA 1
ATOM 833 C C . ILE A 1 102 ? 9.453 0.377 2.793 1 83.56 102 ILE A C 1
ATOM 835 O O . ILE A 1 102 ? 10.578 0.459 2.285 1 83.56 102 ILE A O 1
ATOM 839 N N . ARG A 1 103 ? 9.125 0.992 3.869 1 83.75 103 ARG A N 1
ATOM 840 C CA . ARG A 1 103 ? 10.094 1.846 4.551 1 83.75 103 ARG A CA 1
ATOM 841 C C . ARG A 1 103 ? 11.305 1.045 5.004 1 83.75 103 ARG A C 1
ATOM 843 O O . ARG A 1 103 ? 12.445 1.49 4.848 1 83.75 103 ARG A O 1
ATOM 850 N N . ARG A 1 104 ? 11.062 -0.03 5.555 1 85.75 104 ARG A N 1
ATOM 851 C CA . ARG A 1 104 ? 12.148 -0.891 6.004 1 85.75 104 ARG A CA 1
ATOM 852 C C . ARG A 1 104 ? 13.039 -1.314 4.836 1 85.75 104 ARG A C 1
ATOM 854 O O . ARG A 1 104 ? 14.266 -1.293 4.941 1 85.75 104 ARG A O 1
ATOM 861 N N . ARG A 1 105 ? 12.406 -1.619 3.76 1 86.25 105 ARG A N 1
ATOM 862 C CA . ARG A 1 105 ? 13.148 -2.051 2.58 1 86.25 105 ARG A CA 1
ATOM 863 C C . ARG A 1 105 ? 13.961 -0.902 1.991 1 86.25 105 ARG A C 1
ATOM 865 O O . ARG A 1 105 ? 15.086 -1.103 1.531 1 86.25 105 ARG A O 1
ATOM 872 N N . ILE A 1 106 ? 13.336 0.209 1.996 1 86.38 106 ILE A N 1
ATOM 873 C CA . ILE A 1 106 ? 14.023 1.4 1.504 1 86.38 106 ILE A CA 1
ATOM 874 C C . ILE A 1 106 ? 15.281 1.649 2.328 1 86.38 106 ILE A C 1
ATOM 876 O O . ILE A 1 106 ? 16.344 1.938 1.774 1 86.38 106 ILE A O 1
ATOM 880 N N . ASP A 1 107 ? 15.172 1.534 3.588 1 89.25 107 ASP A N 1
ATOM 881 C CA . ASP A 1 107 ? 16.328 1.724 4.461 1 89.25 107 ASP A CA 1
ATOM 882 C C . ASP A 1 107 ? 17.406 0.686 4.172 1 89.25 107 ASP A C 1
ATOM 884 O O . ASP A 1 107 ? 18.594 1.013 4.145 1 89.25 107 ASP A O 1
ATOM 888 N N . LYS A 1 108 ? 17.016 -0.476 4.008 1 91.19 108 LYS A N 1
ATOM 889 C CA . LYS A 1 108 ? 17.969 -1.53 3.652 1 91.19 108 LYS A CA 1
ATOM 890 C C . LYS A 1 108 ? 18.641 -1.231 2.322 1 91.19 108 LYS A C 1
ATOM 892 O O . LYS A 1 108 ? 19.859 -1.417 2.184 1 91.19 108 LYS A O 1
ATOM 897 N N . GLY A 1 109 ? 17.781 -0.807 1.404 1 92 109 GLY A N 1
ATOM 898 C CA . GLY A 1 109 ? 18.328 -0.441 0.112 1 92 109 GLY A CA 1
ATOM 899 C C . GLY A 1 109 ? 19.375 0.659 0.201 1 92 109 GLY A C 1
ATOM 900 O O . GLY A 1 109 ? 20.406 0.605 -0.479 1 92 109 GLY A O 1
ATOM 901 N N . LEU A 1 110 ? 19.172 1.561 1.031 1 94.12 110 LEU A N 1
ATOM 902 C CA . LEU A 1 110 ? 20.125 2.648 1.221 1 94.12 110 LEU A CA 1
ATOM 903 C C . LEU A 1 110 ? 21.438 2.129 1.797 1 94.12 110 LEU A C 1
ATOM 905 O O . LEU A 1 110 ? 22.516 2.537 1.361 1 94.12 110 LEU A O 1
ATOM 909 N N . ARG A 1 111 ? 21.359 1.299 2.721 1 95.62 111 ARG A N 1
ATOM 910 C CA . ARG A 1 111 ? 22.562 0.723 3.312 1 95.62 111 ARG A CA 1
ATOM 911 C C . ARG A 1 111 ? 23.359 -0.056 2.275 1 95.62 111 ARG A C 1
ATOM 913 O O . ARG A 1 111 ? 24.594 0.007 2.26 1 95.62 111 ARG A O 1
ATOM 920 N N . VAL A 1 112 ? 22.609 -0.766 1.482 1 95.75 112 VAL A N 1
ATOM 921 C CA . VAL A 1 112 ? 23.234 -1.506 0.4 1 95.75 112 VAL A CA 1
ATOM 922 C C . VAL A 1 112 ? 23.969 -0.537 -0.528 1 95.75 112 VAL A C 1
ATOM 924 O O . VAL A 1 112 ? 25.109 -0.789 -0.925 1 95.75 112 VAL A O 1
ATOM 927 N N . ALA A 1 113 ? 23.312 0.518 -0.879 1 95.88 113 ALA A N 1
ATOM 928 C CA . ALA A 1 113 ? 23.906 1.531 -1.752 1 95.88 113 ALA A CA 1
ATOM 929 C C . ALA A 1 113 ? 25.141 2.158 -1.113 1 95.88 113 ALA A C 1
ATOM 931 O O . ALA A 1 113 ? 26.156 2.34 -1.775 1 95.88 113 ALA A O 1
ATOM 932 N N . GLU A 1 114 ? 25.078 2.459 0.132 1 96.81 114 GLU A N 1
ATOM 933 C CA . GLU A 1 114 ? 26.203 3.053 0.849 1 96.81 114 GLU A CA 1
ATOM 934 C C . GLU A 1 114 ? 27.406 2.117 0.86 1 96.81 114 GLU A C 1
ATOM 936 O O . GLU A 1 114 ? 28.547 2.555 0.659 1 96.81 114 GLU A O 1
ATOM 941 N N . LYS A 1 115 ? 27.141 0.932 1.151 1 95.38 115 LYS A N 1
ATOM 942 C CA . LYS A 1 115 ? 28.203 -0.068 1.147 1 95.38 115 LYS A CA 1
ATOM 943 C C . LYS A 1 115 ? 28.875 -0.149 -0.22 1 95.38 115 LYS A C 1
ATOM 945 O O . LYS A 1 115 ? 30.094 -0.25 -0.31 1 95.38 115 LYS A O 1
ATOM 950 N N . ALA A 1 116 ? 28.125 -0.156 -1.252 1 95.5 116 ALA A N 1
ATOM 951 C CA . ALA A 1 116 ? 28.656 -0.222 -2.609 1 95.5 116 ALA A CA 1
ATOM 952 C C . ALA A 1 116 ? 29.547 0.979 -2.908 1 95.5 116 ALA A C 1
ATOM 954 O O . ALA A 1 116 ? 30.594 0.84 -3.541 1 95.5 116 ALA A O 1
ATOM 955 N N . VAL A 1 117 ? 29.156 2.148 -2.486 1 95.19 117 VAL A N 1
ATOM 956 C CA . VAL A 1 117 ? 29.953 3.361 -2.68 1 95.19 117 VAL A CA 1
ATOM 957 C C . VAL A 1 117 ? 31.281 3.234 -1.95 1 95.19 117 VAL A C 1
ATOM 959 O O . VAL A 1 117 ? 32.344 3.527 -2.52 1 95.19 117 VAL A O 1
ATOM 962 N N . ARG A 1 118 ? 31.297 2.729 -0.79 1 94.31 118 ARG A N 1
ATOM 963 C CA . ARG A 1 118 ? 32.5 2.574 -0.002 1 94.31 118 ARG A CA 1
ATOM 964 C C . ARG A 1 118 ? 33.438 1.531 -0.622 1 94.31 118 ARG A C 1
ATOM 966 O O . ARG A 1 118 ? 34.656 1.697 -0.621 1 94.31 118 ARG A O 1
ATOM 973 N N . GLU A 1 119 ? 32.875 0.501 -1.134 1 92.81 119 GLU A N 1
ATOM 974 C CA . GLU A 1 119 ? 33.656 -0.546 -1.787 1 92.81 119 GLU A CA 1
ATOM 975 C C . GLU A 1 119 ? 34.312 -0.03 -3.062 1 92.81 119 GLU A C 1
ATOM 977 O O . GLU A 1 119 ? 35.438 -0.45 -3.41 1 92.81 119 GLU A O 1
ATOM 982 N N . SER A 1 120 ? 33.75 0.871 -3.752 1 91.06 120 SER A N 1
ATOM 983 C CA . SER A 1 120 ? 34.219 1.341 -5.047 1 91.06 120 SER A CA 1
ATOM 984 C C . SER A 1 120 ? 35.438 2.244 -4.891 1 91.06 120 SER A C 1
ATOM 986 O O . SER A 1 120 ? 36.25 2.352 -5.805 1 91.06 120 SER A O 1
ATOM 988 N N . VAL A 1 121 ? 35.562 2.855 -3.775 1 87.94 121 VAL A N 1
ATOM 989 C CA . VAL A 1 121 ? 36.719 3.711 -3.504 1 87.94 121 VAL A CA 1
ATOM 990 C C . VAL A 1 121 ? 37.969 2.852 -3.297 1 87.94 121 VAL A C 1
ATOM 992 O O . VAL A 1 121 ? 39.062 3.273 -3.615 1 87.94 121 VAL A O 1
ATOM 995 N N . ILE A 1 122 ? 37.781 1.686 -2.824 1 84.94 122 ILE A N 1
ATOM 996 C CA . ILE A 1 122 ? 38.875 0.776 -2.533 1 84.94 122 ILE A CA 1
ATOM 997 C C . ILE A 1 122 ? 39.25 0.015 -3.801 1 84.94 122 ILE A C 1
ATOM 999 O O . ILE A 1 122 ? 40.438 -0.148 -4.094 1 84.94 122 ILE A O 1
ATOM 1003 N N . GLU A 1 123 ? 38.188 -0.513 -4.551 1 83.75 123 GLU A N 1
ATOM 1004 C CA . GLU A 1 123 ? 38.406 -1.295 -5.766 1 83.75 123 GLU A CA 1
ATOM 1005 C C . GLU A 1 123 ? 38.031 -0.495 -7.008 1 83.75 123 GLU A C 1
ATOM 1007 O O . GLU A 1 123 ? 37.094 -0.871 -7.738 1 83.75 123 GLU A O 1
ATOM 1012 N N . THR A 1 124 ? 38.781 0.373 -7.426 1 77.31 124 THR A N 1
ATOM 1013 C CA . THR A 1 124 ? 38.469 1.331 -8.477 1 77.31 124 THR A CA 1
ATOM 1014 C C . THR A 1 124 ? 38.438 0.649 -9.836 1 77.31 124 THR A C 1
ATOM 1016 O O . THR A 1 124 ? 37.719 1.102 -10.75 1 77.31 124 THR A O 1
ATOM 1019 N N . ASP A 1 125 ? 39.094 -0.484 -10.047 1 82.56 125 ASP A N 1
ATOM 1020 C CA . ASP A 1 125 ? 39.219 -1.117 -11.352 1 82.56 125 ASP A CA 1
ATOM 1021 C C . ASP A 1 125 ? 38.094 -2.139 -11.57 1 82.56 125 ASP A C 1
ATOM 1023 O O . ASP A 1 125 ? 38.062 -2.826 -12.594 1 82.56 125 ASP A O 1
ATOM 1027 N N . ASN A 1 126 ? 37.125 -2.127 -10.664 1 88.5 126 ASN A N 1
ATOM 1028 C CA . ASN A 1 126 ? 36.094 -3.162 -10.727 1 88.5 126 ASN A CA 1
ATOM 1029 C C . ASN A 1 126 ? 34.688 -2.57 -10.594 1 88.5 126 ASN A C 1
ATOM 1031 O O . ASN A 1 126 ? 33.812 -3.18 -9.984 1 88.5 126 ASN A O 1
ATOM 1035 N N . VAL A 1 127 ? 34.594 -1.402 -11.164 1 89.44 127 VAL A N 1
ATOM 1036 C CA . VAL A 1 127 ? 33.344 -0.67 -10.938 1 89.44 127 VAL A CA 1
ATOM 1037 C C . VAL A 1 127 ? 32.188 -1.464 -11.5 1 89.44 127 VAL A C 1
ATOM 1039 O O . VAL A 1 127 ? 31.109 -1.524 -10.883 1 89.44 127 VAL A O 1
ATOM 1042 N N . ASP A 1 128 ? 32.312 -2.109 -12.617 1 91.56 128 ASP A N 1
ATOM 1043 C CA . ASP A 1 128 ? 31.234 -2.869 -13.234 1 91.56 128 ASP A CA 1
ATOM 1044 C C . ASP A 1 128 ? 30.812 -4.039 -12.352 1 91.56 128 ASP A C 1
ATOM 1046 O O . ASP A 1 128 ? 29.625 -4.328 -12.219 1 91.56 128 ASP A O 1
ATOM 1050 N N . LYS A 1 129 ? 31.781 -4.621 -11.797 1 93.75 129 LYS A N 1
ATOM 1051 C CA . LYS A 1 129 ? 31.484 -5.723 -10.883 1 93.75 129 LYS A CA 1
ATOM 1052 C C . LYS A 1 129 ? 30.734 -5.223 -9.648 1 93.75 129 LYS A C 1
ATOM 1054 O O . LYS A 1 129 ? 29.812 -5.887 -9.172 1 93.75 129 LYS A O 1
ATOM 1059 N N . ILE A 1 130 ? 31.125 -4.102 -9.172 1 93.88 130 ILE A N 1
ATOM 1060 C CA . ILE A 1 130 ? 30.5 -3.518 -7.996 1 93.88 130 ILE A CA 1
ATOM 1061 C C . ILE A 1 130 ? 29.047 -3.146 -8.312 1 93.88 130 ILE A C 1
ATOM 1063 O O . ILE A 1 130 ? 28.156 -3.359 -7.496 1 93.88 130 ILE A O 1
ATOM 1067 N N . ILE A 1 131 ? 28.844 -2.658 -9.469 1 95.38 131 ILE A N 1
ATOM 1068 C CA . ILE A 1 131 ? 27.5 -2.258 -9.891 1 95.38 131 ILE A CA 1
ATOM 1069 C C . ILE A 1 131 ? 26.609 -3.494 -10.031 1 95.38 131 ILE A C 1
ATOM 1071 O O . ILE A 1 131 ? 25.438 -3.469 -9.648 1 95.38 131 ILE A O 1
ATOM 1075 N N . GLN A 1 132 ? 27.125 -4.52 -10.57 1 95.38 132 GLN A N 1
ATOM 1076 C CA . GLN A 1 132 ? 26.375 -5.762 -10.68 1 95.38 132 GLN A CA 1
ATOM 1077 C C . GLN A 1 132 ? 26 -6.297 -9.297 1 95.38 132 GLN A C 1
ATOM 1079 O O . GLN A 1 132 ? 24.859 -6.738 -9.094 1 95.38 132 GLN A O 1
ATOM 1084 N N . LYS A 1 133 ? 26.953 -6.227 -8.461 1 94.69 133 LYS A N 1
ATOM 1085 C CA . LYS A 1 133 ? 26.703 -6.641 -7.082 1 94.69 133 LYS A CA 1
ATOM 1086 C C . LYS A 1 133 ? 25.641 -5.75 -6.422 1 94.69 133 LYS A C 1
ATOM 1088 O O . LYS A 1 133 ? 24.766 -6.238 -5.711 1 94.69 133 LYS A O 1
ATOM 1093 N N . LEU A 1 134 ? 25.734 -4.512 -6.645 1 96.44 134 LEU A N 1
ATOM 1094 C CA . LEU A 1 134 ? 24.75 -3.559 -6.141 1 96.44 134 LEU A CA 1
ATOM 1095 C C . LEU A 1 134 ? 23.344 -3.91 -6.629 1 96.44 134 LEU A C 1
ATOM 1097 O O . LEU A 1 134 ? 22.406 -3.998 -5.832 1 96.44 134 LEU A O 1
ATOM 1101 N N . ARG A 1 135 ? 23.219 -4.145 -7.906 1 95.19 135 ARG A N 1
ATOM 1102 C CA . ARG A 1 135 ? 21.922 -4.469 -8.484 1 95.19 135 ARG A CA 1
ATOM 1103 C C . ARG A 1 135 ? 21.328 -5.719 -7.844 1 95.19 135 ARG A C 1
ATOM 1105 O O . ARG A 1 135 ? 20.156 -5.738 -7.48 1 95.19 135 ARG A O 1
ATOM 1112 N N . ARG A 1 136 ? 22.125 -6.648 -7.664 1 93.19 136 ARG A N 1
ATOM 1113 C CA . ARG A 1 136 ? 21.672 -7.906 -7.074 1 93.19 136 ARG A CA 1
ATOM 1114 C C . ARG A 1 136 ? 21.234 -7.707 -5.629 1 93.19 136 ARG A C 1
ATOM 1116 O O . ARG A 1 136 ? 20.156 -8.125 -5.238 1 93.19 136 ARG A O 1
ATOM 1123 N N . ASN A 1 137 ? 22.094 -7.02 -4.898 1 93.38 137 ASN A N 1
ATOM 1124 C CA . ASN A 1 137 ? 21.812 -6.824 -3.479 1 93.38 137 ASN A CA 1
ATOM 1125 C C . ASN A 1 137 ? 20.625 -5.883 -3.27 1 93.38 137 ASN A C 1
ATOM 1127 O O . ASN A 1 137 ? 19.844 -6.062 -2.338 1 93.38 137 ASN A O 1
ATOM 1131 N N . TYR A 1 138 ? 20.625 -4.949 -4.102 1 93.19 138 TYR A N 1
ATOM 1132 C CA . TYR A 1 138 ? 19.516 -3.99 -4.055 1 93.19 138 TYR A CA 1
ATOM 1133 C C . TYR A 1 138 ? 18.188 -4.676 -4.328 1 93.19 138 TYR A C 1
ATOM 1135 O O . TYR A 1 138 ? 17.219 -4.484 -3.592 1 93.19 138 TYR A O 1
ATOM 1143 N N . ARG A 1 139 ? 18.125 -5.527 -5.277 1 85.44 139 ARG A N 1
ATOM 1144 C CA . ARG A 1 139 ? 16.922 -6.281 -5.605 1 85.44 139 ARG A CA 1
ATOM 1145 C C . ARG A 1 139 ? 16.531 -7.215 -4.465 1 85.44 139 ARG A C 1
ATOM 1147 O O . ARG A 1 139 ? 15.359 -7.305 -4.105 1 85.44 139 ARG A O 1
ATOM 1154 N N . LYS A 1 140 ? 17.484 -7.809 -3.979 1 85.38 140 LYS A N 1
ATOM 1155 C CA . LYS A 1 140 ? 17.234 -8.703 -2.857 1 85.38 140 LYS A CA 1
ATOM 1156 C C . LYS A 1 140 ? 16.641 -7.949 -1.669 1 85.38 140 LYS A C 1
ATOM 1158 O O . LYS A 1 140 ? 15.672 -8.398 -1.06 1 85.38 140 LYS A O 1
ATOM 1163 N N . ALA A 1 141 ? 17.203 -6.812 -1.382 1 85.31 141 ALA A N 1
ATOM 1164 C CA . ALA A 1 141 ? 16.781 -6 -0.247 1 85.31 141 ALA A CA 1
ATOM 1165 C C . ALA A 1 141 ? 15.352 -5.496 -0.45 1 85.31 141 ALA A C 1
ATOM 1167 O O . ALA A 1 141 ? 14.586 -5.367 0.511 1 85.31 141 ALA A O 1
ATOM 1168 N N . LEU A 1 142 ? 15.008 -5.309 -1.657 1 81.06 142 LEU A N 1
ATOM 1169 C CA . LEU A 1 142 ? 13.727 -4.66 -1.924 1 81.06 142 LEU A CA 1
ATOM 1170 C C . LEU A 1 142 ? 12.672 -5.684 -2.33 1 81.06 142 LEU A C 1
ATOM 1172 O O . LEU A 1 142 ? 11.508 -5.336 -2.523 1 81.06 142 LEU A O 1
ATOM 1176 N N . ARG A 1 143 ? 13.023 -7.047 -2.549 1 71.19 143 ARG A N 1
ATOM 1177 C CA . ARG A 1 143 ? 12.086 -8.109 -2.885 1 71.19 143 ARG A CA 1
ATOM 1178 C C . ARG A 1 143 ? 11.734 -8.945 -1.653 1 71.19 143 ARG A C 1
ATOM 1180 O O . ARG A 1 143 ? 10.758 -9.695 -1.663 1 71.19 143 ARG A O 1
ATOM 1187 N N . GLU A 1 144 ? 12.461 -8.961 -0.542 1 63.38 144 GLU A N 1
ATOM 1188 C CA . GLU A 1 144 ? 12.289 -9.828 0.618 1 63.38 144 GLU A CA 1
ATOM 1189 C C . GLU A 1 144 ? 10.992 -9.516 1.356 1 63.38 144 GLU A C 1
ATOM 1191 O O . GLU A 1 144 ? 10.555 -10.289 2.207 1 63.38 144 GLU A O 1
ATOM 1196 N N . GLY A 1 145 ? 10.242 -8.625 0.917 1 58.28 145 GLY A N 1
ATOM 1197 C CA . GLY A 1 145 ? 9.117 -8.211 1.741 1 58.28 145 GLY A CA 1
ATOM 1198 C C . GLY A 1 145 ? 7.797 -8.789 1.275 1 58.28 145 GLY A C 1
ATOM 1199 O O . GLY A 1 145 ? 7.766 -9.781 0.547 1 58.28 145 GLY A O 1
ATOM 1200 N N . ILE A 1 146 ? 6.695 -8.406 1.758 1 61.88 146 ILE A N 1
ATOM 1201 C CA . ILE A 1 146 ? 5.359 -8.992 1.737 1 61.88 146 ILE A CA 1
ATOM 1202 C C . ILE A 1 146 ? 4.895 -9.164 0.293 1 61.88 146 ILE A C 1
ATOM 1204 O O . ILE A 1 146 ? 4.637 -10.281 -0.155 1 61.88 146 ILE A O 1
ATOM 1208 N N . VAL A 1 147 ? 4.152 -8.312 -0.299 1 61.19 147 VAL A N 1
ATOM 1209 C CA . VAL A 1 147 ? 3.672 -8.477 -1.668 1 61.19 147 VAL A CA 1
ATOM 1210 C C . VAL A 1 147 ? 4.562 -7.68 -2.621 1 61.19 147 VAL A C 1
ATOM 1212 O O . VAL A 1 147 ? 4.684 -6.461 -2.498 1 61.19 147 VAL A O 1
ATOM 1215 N N . ASP A 1 148 ? 5.301 -8.5 -3.42 1 65.69 148 ASP A N 1
ATOM 1216 C CA . ASP A 1 148 ? 6.363 -7.875 -4.195 1 65.69 148 ASP A CA 1
ATOM 1217 C C . ASP A 1 148 ? 5.859 -7.434 -5.566 1 65.69 148 ASP A C 1
ATOM 1219 O O . ASP A 1 148 ? 6.559 -6.727 -6.297 1 65.69 148 ASP A O 1
ATOM 1223 N N . SER A 1 149 ? 4.68 -7.941 -5.809 1 77.62 149 SER A N 1
ATOM 1224 C CA . SER A 1 149 ? 4.289 -7.562 -7.164 1 77.62 149 SER A CA 1
ATOM 1225 C C . SER A 1 149 ? 2.785 -7.324 -7.254 1 77.62 149 SER A C 1
ATOM 1227 O O . SER A 1 149 ? 2.023 -7.793 -6.406 1 77.62 149 SER A O 1
ATOM 1229 N N . LYS A 1 150 ? 2.428 -6.582 -8.211 1 80.19 150 LYS A N 1
ATOM 1230 C CA . LYS A 1 150 ? 1.015 -6.383 -8.516 1 80.19 150 LYS A CA 1
ATOM 1231 C C . LYS A 1 150 ? 0.315 -7.715 -8.781 1 80.19 150 LYS A C 1
ATOM 1233 O O . LYS A 1 150 ? -0.827 -7.914 -8.359 1 80.19 150 LYS A O 1
ATOM 1238 N N . GLU A 1 151 ? 1.09 -8.547 -9.375 1 83.81 151 GLU A N 1
ATOM 1239 C CA . GLU A 1 151 ? 0.544 -9.852 -9.734 1 83.81 151 GLU A CA 1
ATOM 1240 C C . GLU A 1 151 ? 0.192 -10.664 -8.492 1 83.81 151 GLU A C 1
ATOM 1242 O O . GLU A 1 151 ? -0.839 -11.344 -8.453 1 83.81 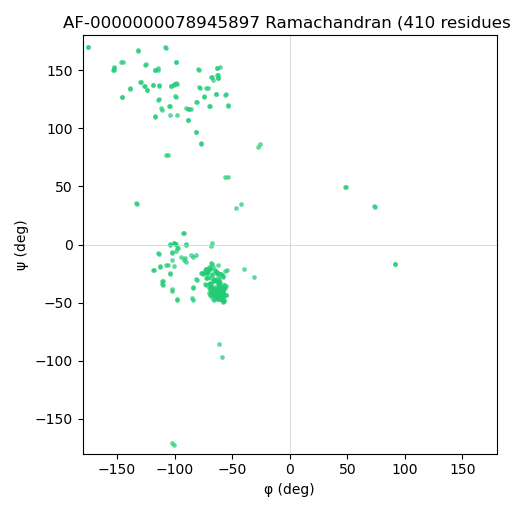151 GLU A O 1
ATOM 1247 N N . ASP A 1 152 ? 1.038 -10.562 -7.551 1 88 152 ASP A N 1
ATOM 1248 C CA . ASP A 1 152 ? 0.779 -11.266 -6.297 1 88 152 ASP A CA 1
ATOM 1249 C C . ASP A 1 152 ? -0.479 -10.727 -5.617 1 88 152 ASP A C 1
ATOM 1251 O O . ASP A 1 152 ? -1.298 -11.5 -5.121 1 88 152 ASP A O 1
ATOM 1255 N N . PHE A 1 153 ? -0.602 -9.516 -5.707 1 88.31 153 PHE A N 1
ATOM 1256 C CA . PHE A 1 153 ? -1.76 -8.906 -5.062 1 88.31 153 PHE A CA 1
ATOM 1257 C C . PHE A 1 153 ? -3.035 -9.219 -5.836 1 88.31 153 PHE A C 1
ATOM 1259 O O . PHE A 1 153 ? -4.098 -9.398 -5.242 1 88.31 153 PHE A O 1
ATOM 1266 N N . GLU A 1 154 ? -2.926 -9.289 -7.152 1 91.12 154 GLU A N 1
ATOM 1267 C CA . GLU A 1 154 ? -4.066 -9.68 -7.977 1 91.12 154 GLU A CA 1
ATOM 1268 C C . GLU A 1 154 ? -4.586 -11.055 -7.582 1 91.12 154 GLU A C 1
ATOM 1270 O O . GLU A 1 154 ? -5.797 -11.281 -7.547 1 91.12 154 GLU A O 1
ATOM 1275 N N . LEU A 1 155 ? -3.619 -11.844 -7.328 1 95.31 155 LEU A N 1
ATOM 1276 C CA . LEU A 1 155 ? -3.969 -13.203 -6.922 1 95.31 155 LEU A CA 1
ATOM 1277 C C . LEU A 1 155 ? -4.766 -13.188 -5.621 1 95.31 155 LEU A C 1
ATOM 1279 O O . LEU A 1 155 ? -5.805 -13.844 -5.52 1 95.31 155 LEU A O 1
ATOM 1283 N N . ILE A 1 156 ? -4.34 -12.469 -4.668 1 94.06 156 ILE A N 1
ATOM 1284 C CA . ILE A 1 156 ? -4.965 -12.383 -3.354 1 94.06 156 ILE A CA 1
ATOM 1285 C C . ILE A 1 156 ? -6.355 -11.758 -3.48 1 94.06 156 ILE A C 1
ATOM 1287 O O . ILE A 1 156 ? -7.324 -12.273 -2.922 1 94.06 156 ILE A O 1
ATOM 1291 N N . LEU A 1 157 ? -6.488 -10.727 -4.266 1 94.06 157 LEU A N 1
ATOM 1292 C CA . LEU A 1 157 ? -7.758 -10.023 -4.434 1 94.06 157 LEU A CA 1
ATOM 1293 C C . LEU A 1 157 ? -8.773 -10.906 -5.156 1 94.06 157 LEU A C 1
ATOM 1295 O O . LEU A 1 157 ? -9.961 -10.898 -4.816 1 94.06 157 LEU A O 1
ATOM 1299 N N . LEU A 1 158 ? -8.297 -11.602 -6.125 1 97.12 158 LEU A N 1
ATOM 1300 C CA . LEU A 1 158 ? -9.195 -12.484 -6.859 1 97.12 158 LEU A CA 1
ATOM 1301 C C . LEU A 1 158 ? -9.75 -13.578 -5.949 1 97.12 158 LEU A C 1
ATOM 1303 O O . LEU A 1 158 ? -10.945 -13.875 -5.988 1 97.12 158 LEU A O 1
ATOM 1307 N N . ALA A 1 159 ? -8.891 -14.133 -5.172 1 97.69 159 ALA A N 1
ATOM 1308 C CA . ALA A 1 159 ? -9.336 -15.148 -4.223 1 97.69 159 ALA A CA 1
ATOM 1309 C C . ALA A 1 159 ? -10.367 -14.586 -3.254 1 97.69 159 ALA A C 1
ATOM 1311 O O . ALA A 1 159 ? -11.367 -15.234 -2.951 1 97.69 159 ALA A O 1
ATOM 1312 N N . LYS A 1 160 ? -10.117 -13.438 -2.791 1 95.06 160 LYS A N 1
ATOM 1313 C CA . LYS A 1 160 ? -11.07 -12.781 -1.901 1 95.06 160 LYS A CA 1
ATOM 1314 C C . LYS A 1 160 ? -12.406 -12.562 -2.594 1 95.06 160 LYS A C 1
ATOM 1316 O O . LYS A 1 160 ? -13.461 -12.859 -2.023 1 95.06 160 LYS A O 1
ATOM 1321 N N . GLU A 1 161 ? -12.406 -12.086 -3.775 1 95.94 161 GLU A N 1
ATOM 1322 C CA . GLU A 1 161 ? -13.609 -11.789 -4.551 1 95.94 161 GLU A CA 1
ATOM 1323 C C . GLU A 1 161 ? -14.445 -13.047 -4.77 1 95.94 161 GLU A C 1
ATOM 1325 O O . GLU A 1 161 ? -15.672 -13.008 -4.652 1 95.94 161 GLU A O 1
ATOM 1330 N N . LEU A 1 162 ? -13.805 -14.148 -4.934 1 96.94 162 LEU A N 1
ATOM 1331 C CA . LEU A 1 162 ? -14.484 -15.383 -5.336 1 96.94 162 LEU A CA 1
ATOM 1332 C C . LEU A 1 162 ? -14.719 -16.281 -4.137 1 96.94 162 LEU A C 1
ATOM 1334 O O . LEU A 1 162 ? -15.281 -17.375 -4.277 1 96.94 162 LEU A O 1
ATOM 1338 N N . ASP A 1 163 ? -14.328 -15.828 -3.006 1 96 163 ASP A N 1
ATOM 1339 C CA . ASP A 1 163 ? -14.297 -16.734 -1.857 1 96 163 ASP A CA 1
ATOM 1340 C C . ASP A 1 163 ? -13.609 -18.047 -2.215 1 96 163 ASP A C 1
ATOM 1342 O O . ASP A 1 163 ? -14.164 -19.125 -1.971 1 96 163 ASP A O 1
ATOM 1346 N N . ALA A 1 164 ? -12.43 -17.859 -2.822 1 98 164 ALA A N 1
ATOM 1347 C CA . ALA A 1 164 ? -11.688 -19.016 -3.336 1 98 164 ALA A CA 1
ATOM 1348 C C . ALA A 1 164 ? -10.461 -19.297 -2.475 1 98 164 ALA A C 1
ATOM 1350 O O . ALA A 1 164 ? -10.117 -18.516 -1.584 1 98 164 ALA A O 1
ATOM 1351 N N . THR A 1 165 ? -9.828 -20.453 -2.721 1 98.38 165 THR A N 1
ATOM 1352 C CA . THR A 1 165 ? -8.617 -20.875 -2.02 1 98.38 165 THR A CA 1
ATOM 1353 C C . THR A 1 165 ? -7.375 -20.578 -2.852 1 98.38 165 THR A C 1
ATOM 1355 O O . THR A 1 165 ? -7.273 -21.016 -4 1 98.38 165 THR A O 1
ATOM 1358 N N . ILE A 1 166 ? -6.438 -19.891 -2.264 1 98.31 166 ILE A N 1
ATOM 1359 C CA . ILE A 1 166 ? -5.176 -19.594 -2.926 1 98.31 166 ILE A CA 1
ATOM 1360 C C . ILE A 1 166 ? -4.27 -20.812 -2.902 1 98.31 166 ILE A C 1
AT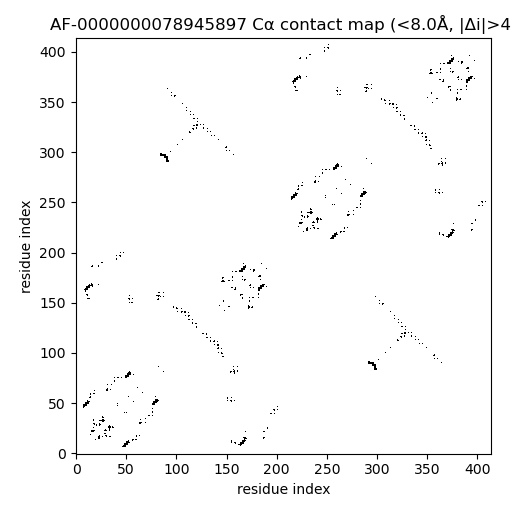OM 1362 O O . ILE A 1 166 ? -4.176 -21.516 -1.884 1 98.31 166 ILE A O 1
ATOM 1366 N N . VAL A 1 167 ? -3.66 -21.109 -4.02 1 98.19 167 VAL A N 1
ATOM 1367 C CA . VAL A 1 167 ? -2.615 -22.125 -4.074 1 98.19 167 VAL A CA 1
ATOM 1368 C C . VAL A 1 167 ? -1.293 -21.484 -4.492 1 98.19 167 VAL A C 1
ATOM 1370 O O . VAL A 1 167 ? -1.144 -21.047 -5.633 1 98.19 167 VAL A O 1
ATOM 1373 N N . SER A 1 168 ? -0.341 -21.406 -3.561 1 96.19 168 SER A N 1
ATOM 1374 C CA . SER A 1 168 ? 0.931 -20.75 -3.832 1 96.19 168 SER A CA 1
ATOM 1375 C C . SER A 1 168 ? 2.047 -21.312 -2.959 1 96.19 168 SER A C 1
ATOM 1377 O O . SER A 1 168 ? 1.783 -21.875 -1.896 1 96.19 168 SER A O 1
ATOM 1379 N N . ALA A 1 169 ? 3.225 -21.266 -3.5 1 94.88 169 ALA A N 1
ATOM 1380 C CA . ALA A 1 169 ? 4.398 -21.609 -2.699 1 94.88 169 ALA A CA 1
ATOM 1381 C C . ALA A 1 169 ? 5.07 -20.344 -2.152 1 94.88 169 ALA A C 1
ATOM 1383 O O . ALA A 1 169 ? 6.051 -20.438 -1.406 1 94.88 169 ALA A O 1
ATOM 1384 N N . ASP A 1 170 ? 4.613 -19.203 -2.475 1 90.62 170 ASP A N 1
ATOM 1385 C CA . ASP A 1 170 ? 5.219 -17.953 -2.055 1 90.62 170 ASP A CA 1
ATOM 1386 C C . ASP A 1 170 ? 4.805 -17.578 -0.631 1 90.62 170 ASP A C 1
ATOM 1388 O O . ASP A 1 170 ? 3.625 -17.344 -0.365 1 90.62 170 ASP A O 1
ATOM 1392 N N . VAL A 1 171 ? 5.805 -17.422 0.175 1 87.44 171 VAL A N 1
ATOM 1393 C CA . VAL A 1 171 ? 5.566 -17.156 1.592 1 87.44 171 VAL A CA 1
ATOM 1394 C C . VAL A 1 171 ? 4.879 -15.812 1.766 1 87.44 171 VAL A C 1
ATOM 1396 O O . VAL A 1 171 ? 4.012 -15.656 2.629 1 87.44 171 VAL A O 1
ATOM 1399 N N . GLY A 1 172 ? 5.254 -14.867 1.015 1 86.31 172 GLY A N 1
ATOM 1400 C CA . GLY A 1 172 ? 4.63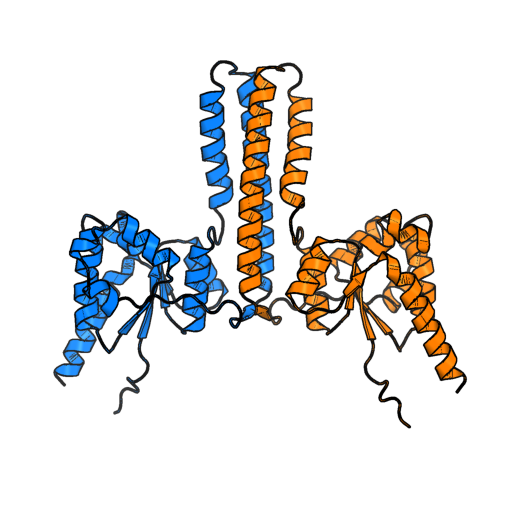3 -13.555 1.063 1 86.31 172 GLY A CA 1
ATOM 1401 C C . GLY A 1 172 ? 3.148 -13.586 0.746 1 86.31 172 GLY A C 1
ATOM 1402 O O . GLY A 1 172 ? 2.34 -13.008 1.473 1 86.31 172 GLY A O 1
ATOM 1403 N N . ILE A 1 173 ? 2.783 -14.289 -0.268 1 91.5 173 ILE A N 1
ATOM 1404 C CA . ILE A 1 173 ? 1.391 -14.422 -0.679 1 91.5 173 ILE A CA 1
ATOM 1405 C C . ILE A 1 173 ? 0.591 -15.109 0.428 1 91.5 173 ILE A C 1
ATOM 1407 O O . ILE A 1 173 ? -0.488 -14.641 0.8 1 91.5 173 ILE A O 1
ATOM 1411 N N . LEU A 1 174 ? 1.153 -16.141 0.963 1 92.31 174 LEU A N 1
ATOM 1412 C CA . LEU A 1 174 ? 0.438 -16.906 1.972 1 92.31 174 LEU A CA 1
ATOM 1413 C C . LEU A 1 174 ? 0.301 -16.125 3.268 1 92.31 174 LEU A C 1
ATOM 1415 O O . LEU A 1 174 ? -0.712 -16.234 3.963 1 92.31 174 LEU A O 1
ATOM 1419 N N . THR A 1 175 ? 1.25 -15.352 3.596 1 89.12 175 THR A N 1
ATOM 1420 C CA . THR A 1 175 ? 1.182 -14.477 4.762 1 89.12 175 THR A CA 1
ATOM 1421 C C . THR A 1 175 ? 0.047 -13.469 4.621 1 89.12 175 THR A C 1
ATOM 1423 O O . THR A 1 175 ? -0.732 -13.266 5.555 1 89.12 175 THR A O 1
ATOM 1426 N N . TRP A 1 176 ? -0.069 -12.914 3.518 1 88.06 176 TRP A N 1
ATOM 1427 C CA . TRP A 1 176 ? -1.136 -11.953 3.268 1 88.06 176 TRP A CA 1
ATOM 1428 C C . TRP A 1 176 ? -2.498 -12.641 3.256 1 88.06 176 TRP A C 1
ATOM 1430 O O . TRP A 1 176 ? -3.49 -12.07 3.721 1 88.06 176 TRP A O 1
ATOM 1440 N N . ALA A 1 177 ? -2.508 -13.852 2.662 1 91.56 177 ALA A N 1
ATOM 1441 C CA . ALA A 1 177 ? -3.75 -14.617 2.707 1 91.56 177 ALA A CA 1
ATOM 1442 C C . ALA A 1 177 ? -4.23 -14.805 4.145 1 91.56 177 ALA A C 1
ATOM 1444 O O . ALA A 1 177 ? -5.406 -14.586 4.445 1 91.56 177 ALA A O 1
ATOM 1445 N N . GLN A 1 178 ? -3.309 -15.109 4.988 1 91.38 178 GLN A N 1
ATOM 1446 C CA . GLN A 1 178 ? -3.627 -15.312 6.398 1 91.38 178 GLN A CA 1
ATOM 1447 C C . GLN A 1 178 ? -4.094 -14.016 7.051 1 91.38 178 GLN A C 1
ATOM 1449 O O . GLN A 1 178 ? -5.109 -13.992 7.75 1 91.38 178 GLN A O 1
ATOM 1454 N N . LYS A 1 179 ? -3.463 -12.953 6.793 1 87.06 179 LYS A N 1
ATOM 1455 C CA . LYS A 1 179 ? -3.791 -11.656 7.383 1 87.06 179 LYS A CA 1
ATOM 1456 C C . LYS A 1 179 ? -5.172 -11.18 6.938 1 87.06 179 LYS A C 1
ATOM 1458 O O . LYS A 1 179 ? -5.883 -10.523 7.695 1 87.06 179 LYS A O 1
ATOM 1463 N N . MET A 1 180 ? -5.535 -11.594 5.73 1 88.75 180 MET A N 1
ATOM 1464 C CA . MET A 1 180 ? -6.785 -11.109 5.152 1 88.75 180 MET A CA 1
ATOM 1465 C C . MET A 1 180 ? -7.898 -12.141 5.328 1 88.75 180 MET A C 1
ATOM 1467 O O . MET A 1 180 ? -9.008 -11.945 4.832 1 88.75 180 MET A O 1
ATOM 1471 N N . GLY A 1 181 ? -7.609 -13.297 5.973 1 91.94 181 GLY A N 1
ATOM 1472 C CA . GLY A 1 181 ? -8.617 -14.32 6.227 1 91.94 181 GLY A CA 1
ATOM 1473 C C . GLY A 1 181 ? -9.016 -15.078 4.977 1 91.94 181 GLY A C 1
ATOM 1474 O O . GLY A 1 181 ? -10.195 -15.414 4.801 1 91.94 181 GLY A O 1
ATOM 1475 N N . ILE A 1 182 ? -8.102 -15.25 4.102 1 95.69 182 ILE A N 1
ATOM 1476 C CA . ILE A 1 182 ? -8.367 -15.953 2.848 1 95.69 182 ILE A CA 1
ATOM 1477 C C . ILE A 1 182 ? -7.852 -17.391 2.941 1 95.69 182 ILE A C 1
ATOM 1479 O O . ILE A 1 182 ? -6.762 -17.625 3.469 1 95.69 182 ILE A O 1
ATOM 1483 N N . LYS A 1 183 ? -8.641 -18.234 2.449 1 97.62 183 LYS A N 1
ATOM 1484 C CA . LYS A 1 183 ? -8.242 -19.641 2.396 1 97.62 183 LYS A CA 1
ATOM 1485 C C . LYS A 1 183 ? -7.008 -19.828 1.518 1 97.62 183 LYS A C 1
ATOM 1487 O O . LYS A 1 183 ? -6.855 -19.156 0.496 1 97.62 183 LYS A O 1
ATOM 1492 N N . TRP A 1 184 ? -6.168 -20.797 2.012 1 97.81 184 TRP A N 1
ATOM 1493 C CA . TRP A 1 184 ? -4.977 -21.047 1.206 1 97.81 184 TRP A CA 1
ATOM 1494 C C . TRP A 1 184 ? -4.477 -22.469 1.389 1 97.81 184 TRP A C 1
ATOM 1496 O O . TRP A 1 184 ? -4.828 -23.141 2.363 1 97.81 184 TRP A O 1
ATOM 1506 N N . ILE A 1 185 ? -3.803 -23 0.363 1 97.38 185 ILE A N 1
ATOM 1507 C CA . ILE A 1 185 ? -3.113 -24.281 0.354 1 97.38 185 ILE A CA 1
ATOM 1508 C C . ILE A 1 185 ? -1.667 -24.094 -0.098 1 97.38 185 ILE A C 1
ATOM 1510 O O . ILE A 1 185 ? -1.399 -23.344 -1.037 1 97.38 185 ILE A O 1
ATOM 1514 N N . ASP A 1 186 ? -0.805 -24.75 0.599 1 96.12 186 ASP A N 1
ATOM 1515 C CA . ASP A 1 186 ? 0.575 -24.812 0.125 1 96.12 186 ASP A CA 1
ATOM 1516 C C . ASP A 1 186 ? 0.666 -25.547 -1.209 1 96.12 186 ASP A C 1
ATOM 1518 O O . ASP A 1 186 ? 0.177 -26.672 -1.337 1 96.12 186 ASP A O 1
ATOM 1522 N N . ALA A 1 187 ? 1.32 -24.875 -2.068 1 97.12 187 ALA A N 1
ATOM 1523 C CA . ALA A 1 187 ? 1.415 -25.469 -3.4 1 97.12 187 ALA A CA 1
ATOM 1524 C C . ALA A 1 187 ? 2.059 -26.859 -3.34 1 97.12 187 ALA A C 1
ATOM 1526 O O . ALA A 1 187 ? 1.759 -27.719 -4.16 1 97.12 187 ALA A O 1
ATOM 1527 N N . ALA A 1 188 ? 2.881 -27.109 -2.398 1 95.38 188 ALA A N 1
ATOM 1528 C CA . ALA A 1 188 ? 3.562 -28.391 -2.24 1 95.38 188 ALA A CA 1
ATOM 1529 C C . ALA A 1 188 ? 2.566 -29.516 -1.945 1 95.38 188 ALA A C 1
ATOM 1531 O O . ALA A 1 188 ? 2.852 -30.688 -2.193 1 95.38 188 ALA A O 1
ATOM 1532 N N . LYS A 1 189 ? 1.436 -29.219 -1.453 1 96.12 189 LYS A N 1
ATOM 1533 C CA . LYS A 1 189 ? 0.425 -30.219 -1.08 1 96.12 189 LYS A CA 1
ATOM 1534 C C . LYS A 1 189 ? -0.696 -30.266 -2.113 1 96.12 189 LYS A C 1
ATOM 1536 O O . LYS A 1 189 ? -1.631 -31.062 -1.98 1 96.12 189 LYS A O 1
ATOM 1541 N N . PHE A 1 190 ? -0.63 -29.5 -3.092 1 97.69 190 PHE A N 1
ATOM 1542 C CA . PHE A 1 190 ? -1.754 -29.297 -3.998 1 97.69 190 PHE A CA 1
ATOM 1543 C C . PHE A 1 190 ? -2.061 -30.562 -4.773 1 97.69 190 PHE A C 1
ATOM 1545 O O . PHE A 1 190 ? -3.227 -30.906 -4.992 1 97.69 190 PHE A O 1
ATOM 1552 N N . LYS A 1 191 ? -1.015 -31.219 -5.227 1 97 191 LYS A N 1
ATOM 1553 C CA . LYS A 1 191 ? -1.251 -32.469 -5.98 1 97 191 LYS A CA 1
ATOM 1554 C C . LYS A 1 191 ? -2.033 -33.469 -5.148 1 97 191 LYS A C 1
ATOM 1556 O O . LYS A 1 191 ? -2.973 -34.094 -5.645 1 97 191 LYS A O 1
ATOM 1561 N N . GLU A 1 192 ? -1.632 -33.625 -3.945 1 96.81 192 GLU A N 1
ATOM 1562 C CA . GLU A 1 192 ? -2.338 -34.531 -3.053 1 96.81 192 GLU A CA 1
ATOM 1563 C C . GLU A 1 192 ? -3.805 -34.125 -2.904 1 96.81 192 GLU A C 1
ATOM 1565 O O . GLU A 1 192 ? -4.684 -35 -2.861 1 96.81 192 GLU A O 1
ATOM 1570 N N . VAL A 1 193 ? -4.074 -32.906 -2.783 1 97.25 193 VAL A N 1
ATOM 1571 C CA . VAL A 1 193 ? -5.434 -32.375 -2.67 1 97.25 193 VAL A CA 1
ATOM 1572 C C . VAL A 1 193 ? -6.23 -32.75 -3.922 1 97.25 193 VAL A C 1
ATOM 1574 O O . VAL A 1 193 ? -7.371 -33.188 -3.832 1 97.25 193 VAL A O 1
ATOM 1577 N N . LEU A 1 194 ? -5.602 -32.531 -5.062 1 97.62 194 LEU A N 1
ATOM 1578 C CA . LEU A 1 194 ? -6.258 -32.875 -6.324 1 97.62 194 LEU A CA 1
ATOM 1579 C C . LEU A 1 194 ? -6.602 -34.344 -6.387 1 97.62 194 LEU A C 1
ATOM 1581 O O . LEU A 1 194 ? -7.695 -34.719 -6.812 1 97.62 194 LEU A O 1
ATOM 1585 N N . GLU A 1 195 ? -5.676 -35.156 -5.977 1 97.31 195 GLU A N 1
ATOM 1586 C CA . GLU A 1 195 ? -5.887 -36.594 -5.98 1 97.31 195 GLU A CA 1
ATOM 1587 C C . GLU A 1 195 ? -7.066 -36.969 -5.098 1 97.31 195 GLU A C 1
ATOM 1589 O O . GLU A 1 195 ? -7.906 -37.781 -5.492 1 97.31 195 GLU A O 1
ATOM 1594 N N . GLU A 1 196 ? -7.109 -36.406 -3.955 1 96.19 196 GLU A N 1
ATOM 1595 C CA . GLU A 1 196 ? -8.211 -36.688 -3.037 1 96.19 196 GLU A CA 1
ATOM 1596 C C . GLU A 1 196 ? -9.547 -36.219 -3.619 1 96.19 196 GLU A C 1
ATOM 1598 O O . GLU A 1 196 ? -10.562 -36.906 -3.482 1 96.19 196 GLU A O 1
ATOM 1603 N N . LEU A 1 197 ? -9.555 -35.094 -4.211 1 95.75 197 LEU A N 1
ATOM 1604 C CA . LEU A 1 197 ? -10.766 -34.562 -4.824 1 95.75 197 LEU A CA 1
ATOM 1605 C C . LEU A 1 197 ? -11.266 -35.469 -5.938 1 95.75 197 LEU A C 1
ATOM 1607 O O . LEU A 1 197 ? -12.461 -35.719 -6.047 1 95.75 197 LEU A O 1
ATOM 1611 N N . VAL A 1 198 ? -10.344 -35.969 -6.738 1 96.56 198 VAL A N 1
ATOM 1612 C CA . VAL A 1 198 ? -10.688 -36.844 -7.832 1 96.56 198 VAL A CA 1
ATOM 1613 C C . VAL A 1 198 ? -11.312 -38.125 -7.273 1 96.56 198 VAL A C 1
ATOM 1615 O O . VAL A 1 198 ? -12.32 -38.625 -7.793 1 96.56 198 VAL A O 1
ATOM 1618 N N . GLU A 1 199 ? -10.727 -38.594 -6.242 1 95.31 199 GLU A N 1
ATOM 1619 C CA . GLU A 1 199 ? -11.258 -39.812 -5.609 1 95.31 199 GLU A CA 1
ATOM 1620 C C . GLU A 1 199 ? -12.68 -39.562 -5.102 1 95.31 199 GLU A C 1
ATOM 1622 O O . GLU A 1 199 ? -13.547 -40.438 -5.285 1 95.31 199 GLU A O 1
ATOM 1627 N N . LYS A 1 200 ? -12.891 -38.531 -4.504 1 92.62 200 LYS A N 1
ATOM 1628 C CA . LYS A 1 200 ? -14.211 -38.188 -3.961 1 92.62 200 LYS A CA 1
ATOM 1629 C C . LYS A 1 200 ? -15.242 -38.062 -5.078 1 92.62 200 LYS A C 1
ATOM 1631 O O . LYS A 1 200 ? -16.391 -38.5 -4.926 1 92.62 200 LYS A O 1
ATOM 1636 N N . VAL A 1 201 ? -14.867 -37.438 -6.16 1 90.75 201 VAL A N 1
ATOM 1637 C CA . VAL A 1 201 ? -15.781 -37.25 -7.281 1 90.75 201 VAL A CA 1
ATOM 1638 C C . VAL A 1 201 ? -16.125 -38.594 -7.91 1 90.75 201 VAL A C 1
ATOM 1640 O O . VAL A 1 201 ? -17.266 -38.844 -8.289 1 90.75 201 VAL A O 1
ATOM 1643 N N . ARG A 1 202 ? -15.133 -39.469 -7.984 1 90.69 202 ARG A N 1
ATOM 1644 C CA . ARG A 1 202 ? -15.352 -40.781 -8.555 1 90.69 202 ARG A CA 1
ATOM 1645 C C . ARG A 1 202 ? -16.266 -41.625 -7.66 1 90.69 202 ARG A C 1
ATOM 1647 O O . ARG A 1 202 ? -17.094 -42.406 -8.156 1 90.69 202 ARG A O 1
ATOM 1654 N N . GLU A 1 203 ? -16.109 -41.438 -6.465 1 89.06 203 GLU A N 1
ATOM 1655 C CA . GLU A 1 203 ? -16.969 -42.156 -5.512 1 89.06 203 GLU A CA 1
ATOM 1656 C C . GLU A 1 203 ? -18.406 -41.656 -5.602 1 89.06 203 GLU A C 1
ATOM 1658 O O . GLU A 1 203 ? -19.344 -42.469 -5.438 1 89.06 203 GLU A O 1
ATOM 1663 N N . GLU A 1 204 ? -18.594 -40.438 -5.707 1 83.44 204 GLU A N 1
ATOM 1664 C CA . GLU A 1 204 ? -19.938 -39.875 -5.824 1 83.44 204 GLU A CA 1
ATOM 1665 C C . GLU A 1 204 ? -20.641 -40.406 -7.082 1 83.44 204 GLU A C 1
ATOM 1667 O O . GLU A 1 204 ? -21.859 -40.562 -7.094 1 83.44 204 GLU A O 1
ATOM 1672 N N . LYS A 1 205 ? -20.016 -40.594 -8.18 1 77 205 LYS A N 1
ATOM 1673 C CA . LYS A 1 205 ? -20.609 -41.094 -9.422 1 77 205 LYS A CA 1
ATOM 1674 C C . LYS A 1 205 ? -21.031 -42.562 -9.289 1 77 205 LYS A C 1
ATOM 1676 O O . LYS A 1 205 ? -21.969 -43 -9.969 1 77 205 LYS A O 1
ATOM 1681 N N . ASN A 1 206 ? -20.281 -43.25 -8.406 1 73.19 206 ASN A N 1
ATOM 1682 C CA . ASN A 1 206 ? -20.594 -44.688 -8.227 1 73.19 206 ASN A CA 1
ATOM 1683 C C . ASN A 1 206 ? -21.734 -44.875 -7.223 1 73.19 206 ASN A C 1
ATOM 1685 O O . ASN A 1 206 ? -22.141 -46 -6.961 1 73.19 206 ASN A O 1
ATOM 1689 N N . LEU A 1 207 ? -22.094 -43.844 -6.539 1 61.66 207 LEU A N 1
ATOM 1690 C CA . LEU A 1 207 ? -23.234 -43.969 -5.645 1 61.66 207 LEU A CA 1
ATOM 1691 C C . LEU A 1 207 ? -24.516 -43.562 -6.348 1 61.66 207 LEU A C 1
ATOM 1693 O O . LEU A 1 207 ? -25.562 -44.188 -6.152 1 61.66 207 LEU A O 1
ATOM 1697 N N . MET B 1 1 ? -38.375 28.234 8.859 1 20.31 1 MET B N 1
ATOM 1698 C CA . MET B 1 1 ? -37.562 27.688 7.766 1 20.31 1 MET B CA 1
ATOM 1699 C C . MET B 1 1 ? -36.25 27.109 8.297 1 20.31 1 MET B C 1
ATOM 1701 O O . MET B 1 1 ? -35.406 27.844 8.797 1 20.31 1 MET B O 1
ATOM 1705 N N . ARG B 1 2 ? -36.188 25.859 9.031 1 28.55 2 ARG B N 1
ATOM 1706 C CA . ARG B 1 2 ? -35.188 25.156 9.828 1 28.55 2 ARG B CA 1
ATOM 1707 C C . ARG B 1 2 ? -33.906 24.938 9.016 1 28.55 2 ARG B C 1
ATOM 1709 O O . ARG B 1 2 ? -33.938 24.328 7.953 1 28.55 2 ARG B O 1
ATOM 1716 N N . THR B 1 3 ? -33.188 25.891 8.477 1 31.67 3 THR B N 1
ATOM 1717 C CA . THR B 1 3 ? -31.953 25.625 7.738 1 31.67 3 THR B CA 1
ATOM 1718 C C . THR B 1 3 ? -31.281 24.344 8.227 1 31.67 3 THR B C 1
ATOM 1720 O O . THR B 1 3 ? -31.109 24.156 9.43 1 31.67 3 THR B O 1
ATOM 1723 N N . ARG B 1 4 ? -31.578 23.109 7.82 1 35.97 4 ARG B N 1
ATOM 1724 C CA . ARG B 1 4 ? -31.469 21.781 8.406 1 35.97 4 ARG B CA 1
ATOM 1725 C C . ARG B 1 4 ? -30.094 21.578 9.047 1 35.97 4 ARG B C 1
ATOM 1727 O O . ARG B 1 4 ? -29.141 21.219 8.367 1 35.97 4 ARG B O 1
ATOM 1734 N N . LEU B 1 5 ? -29.219 22.375 9.641 1 43.06 5 LEU B N 1
ATOM 1735 C CA . LEU B 1 5 ? -28 22.922 10.242 1 43.06 5 LEU B CA 1
ATOM 1736 C C . LEU B 1 5 ? -27.281 21.859 11.055 1 43.06 5 LEU B C 1
ATOM 1738 O O . LEU B 1 5 ? -26.312 22.172 11.758 1 43.06 5 LEU B O 1
ATOM 1742 N N . GLY B 1 6 ? -27.797 20.906 11.461 1 53.88 6 GLY B N 1
ATOM 1743 C CA . GLY B 1 6 ? -27.516 19.891 12.453 1 53.88 6 GLY B CA 1
ATOM 1744 C C . GLY B 1 6 ? -26.266 19.094 12.156 1 53.88 6 GLY B C 1
ATOM 1745 O O . GLY B 1 6 ? -25.844 18.266 12.969 1 53.88 6 GLY B O 1
ATOM 1746 N N . VAL B 1 7 ? -25.797 19.125 10.945 1 72 7 VAL B N 1
ATOM 1747 C CA . VAL B 1 7 ? -24.641 18.266 10.703 1 72 7 VAL B CA 1
ATOM 1748 C C . VAL B 1 7 ? -23.359 19.031 11.023 1 72 7 VAL B C 1
ATOM 1750 O O . VAL B 1 7 ? -23.141 20.125 10.523 1 72 7 VAL B O 1
ATOM 1753 N N . ILE B 1 8 ? -22.703 18.75 12.055 1 88.06 8 ILE B N 1
ATOM 1754 C CA . ILE B 1 8 ? -21.422 19.281 12.5 1 88.06 8 ILE B CA 1
ATOM 1755 C C . ILE B 1 8 ? -20.391 19.125 11.391 1 88.06 8 ILE B C 1
ATOM 1757 O O . ILE B 1 8 ? -20.219 18.031 10.836 1 88.06 8 ILE B O 1
ATOM 1761 N N . MET B 1 9 ? -19.844 20.359 10.969 1 94.06 9 MET B N 1
ATOM 1762 C CA . MET B 1 9 ? -18.75 20.328 10.016 1 94.06 9 MET B CA 1
ATOM 1763 C C . MET B 1 9 ? -17.469 19.844 10.688 1 94.06 9 MET B C 1
ATOM 1765 O O . MET B 1 9 ? -17.172 20.219 11.828 1 94.06 9 MET B O 1
ATOM 1769 N N . ARG B 1 10 ? -16.781 18.953 10.008 1 97.94 10 ARG B N 1
ATOM 1770 C CA . ARG B 1 10 ? -15.562 18.375 10.57 1 97.94 10 ARG B CA 1
ATOM 1771 C C . ARG B 1 10 ? -14.375 18.578 9.625 1 97.94 10 ARG B C 1
ATOM 1773 O O . ARG B 1 10 ? -14.5 18.406 8.414 1 97.94 10 ARG B O 1
ATOM 1780 N N . PHE B 1 11 ? -13.281 19.031 10.219 1 98.62 11 PHE B N 1
ATOM 1781 C CA . PHE B 1 11 ? -12.031 19.172 9.484 1 98.62 11 PHE B CA 1
ATOM 1782 C C . PHE B 1 11 ? -10.945 18.297 10.086 1 98.62 11 PHE B C 1
ATOM 1784 O O . PHE B 1 11 ? -10.844 18.172 11.312 1 98.62 11 PHE B O 1
ATOM 1791 N N . VAL B 1 12 ? -10.164 17.625 9.227 1 98.69 12 VAL B N 1
ATOM 1792 C CA . VAL B 1 12 ? -8.953 16.922 9.648 1 98.69 12 VAL B CA 1
ATOM 1793 C C . VAL B 1 12 ? -7.727 17.719 9.234 1 98.69 12 VAL B C 1
ATOM 1795 O O . VAL B 1 12 ? -7.477 17.922 8.039 1 98.69 12 VAL B O 1
ATOM 1798 N N . LEU B 1 13 ? -6.973 18.109 10.195 1 98.25 13 LEU B N 1
ATOM 1799 C CA . LEU B 1 13 ? -5.922 19.094 9.984 1 98.25 13 LEU B CA 1
ATOM 1800 C C . LEU B 1 13 ? -4.566 18.422 9.812 1 98.25 13 LEU B C 1
ATOM 1802 O O . LEU B 1 13 ? -4.238 17.484 10.531 1 98.25 13 LEU B O 1
ATOM 1806 N N . ASP B 1 14 ? -3.809 18.922 8.898 1 96.62 14 ASP B N 1
ATOM 1807 C CA . ASP B 1 14 ? -2.455 18.484 8.586 1 96.62 14 ASP B CA 1
ATOM 1808 C C . ASP B 1 14 ? -1.412 19.391 9.227 1 96.62 14 ASP B C 1
ATOM 1810 O O . ASP B 1 14 ? -1.695 20.547 9.531 1 96.62 14 ASP B O 1
ATOM 1814 N N . THR B 1 15 ? -0.254 18.859 9.406 1 94.44 15 THR B N 1
ATOM 1815 C CA . THR B 1 15 ? 0.87 19.578 10 1 94.44 15 THR B CA 1
ATOM 1816 C C . THR B 1 15 ? 1.249 20.781 9.148 1 94.44 15 THR B C 1
ATOM 1818 O O . THR B 1 15 ? 1.677 21.812 9.672 1 94.44 15 THR B O 1
ATOM 1821 N N . SER B 1 16 ? 1.096 20.734 7.883 1 93.88 16 SER B N 1
ATOM 1822 C CA . SER B 1 16 ? 1.563 21.734 6.926 1 93.88 16 SER B CA 1
ATOM 1823 C C . SER B 1 16 ? 0.93 23.094 7.195 1 93.88 16 SER B C 1
ATOM 1825 O O . SER B 1 16 ? 1.514 24.125 6.871 1 93.88 16 SER B O 1
ATOM 1827 N N . ILE B 1 17 ? -0.211 23.156 7.801 1 95.88 17 ILE B N 1
ATOM 1828 C CA . ILE B 1 17 ? -0.926 24.391 8.109 1 95.88 17 ILE B CA 1
ATOM 1829 C C . ILE B 1 17 ? -0.092 25.25 9.055 1 95.88 17 ILE B C 1
ATOM 1831 O O . ILE B 1 17 ? -0.044 26.469 8.922 1 95.88 17 ILE B O 1
ATOM 1835 N N . PHE B 1 18 ? 0.645 24.609 9.891 1 96.38 18 PHE B N 1
ATOM 1836 C CA . PHE B 1 18 ? 1.249 25.328 11.008 1 96.38 18 PHE B CA 1
ATOM 1837 C C . PHE B 1 18 ? 2.766 25.375 10.859 1 96.38 18 PHE B C 1
ATOM 1839 O O . PHE B 1 18 ? 3.426 26.219 11.477 1 96.38 18 PHE B O 1
ATOM 1846 N N . VAL B 1 19 ? 3.279 24.484 10.039 1 95.06 19 VAL B N 1
ATOM 1847 C CA . VAL B 1 19 ? 4.73 24.312 10.039 1 95.06 19 VAL B CA 1
ATOM 1848 C C . VAL B 1 19 ? 5.312 24.828 8.727 1 95.06 19 VAL B C 1
ATOM 1850 O O . VAL B 1 19 ? 6.434 25.344 8.703 1 95.06 19 VAL B O 1
ATOM 1853 N N . ASN B 1 20 ? 4.566 24.719 7.684 1 94 20 ASN B N 1
ATOM 1854 C CA . ASN B 1 20 ? 5.027 25.25 6.402 1 94 20 ASN B CA 1
ATOM 1855 C C . ASN B 1 20 ? 5.043 26.766 6.398 1 94 20 ASN B C 1
ATOM 1857 O O . ASN B 1 20 ? 3.994 27.406 6.484 1 94 20 ASN B O 1
ATOM 1861 N N . PRO B 1 21 ? 6.125 27.312 6.211 1 94.31 21 PRO B N 1
ATOM 1862 C CA . PRO B 1 21 ? 6.23 28.766 6.324 1 94.31 21 PRO B CA 1
ATOM 1863 C C . PRO B 1 21 ? 5.359 29.5 5.312 1 94.31 21 PRO B C 1
ATOM 1865 O O . PRO B 1 21 ? 4.793 30.547 5.625 1 94.31 21 PRO B O 1
ATOM 1868 N N . ASP B 1 22 ? 5.238 28.953 4.18 1 93.06 22 ASP B N 1
ATOM 1869 C CA . ASP B 1 22 ? 4.461 29.594 3.129 1 93.06 22 ASP B CA 1
ATOM 1870 C C . ASP B 1 22 ? 2.975 29.625 3.48 1 93.06 22 ASP B C 1
ATOM 1872 O O . ASP B 1 22 ? 2.248 30.531 3.059 1 93.06 22 ASP B O 1
ATOM 1876 N N . ILE B 1 23 ? 2.557 28.734 4.25 1 92.81 23 ILE B N 1
ATOM 1877 C CA . ILE B 1 23 ? 1.151 28.609 4.621 1 92.81 23 ILE B CA 1
ATOM 1878 C C . ILE B 1 23 ? 0.913 29.266 5.977 1 92.81 23 ILE B C 1
ATOM 1880 O O . ILE B 1 23 ? 0.008 30.094 6.117 1 92.81 23 ILE B O 1
ATOM 1884 N N . ARG B 1 24 ? 1.749 28.953 6.832 1 93.25 24 ARG B N 1
ATOM 1885 C CA . ARG B 1 24 ? 1.573 29.391 8.219 1 93.25 24 ARG B CA 1
ATOM 1886 C C . ARG B 1 24 ? 1.636 30.922 8.32 1 93.25 24 ARG B C 1
ATOM 1888 O O . ARG B 1 24 ? 1.09 31.5 9.258 1 93.25 24 ARG B O 1
ATOM 1895 N N . SER B 1 25 ? 2.262 31.578 7.387 1 93.19 25 SER B N 1
ATOM 1896 C CA . SER B 1 25 ? 2.48 33.031 7.445 1 93.19 25 SER B CA 1
ATOM 1897 C C . SER B 1 25 ? 1.16 33.781 7.527 1 93.19 25 SER B C 1
ATOM 1899 O O . SER B 1 25 ? 1.102 34.875 8.086 1 93.19 25 SER B O 1
ATOM 1901 N N . SER B 1 26 ? 0.175 33.188 7.039 1 92.19 26 SER B N 1
ATOM 1902 C CA . SER B 1 26 ? -1.145 33.812 7.125 1 92.19 26 SER B CA 1
ATOM 1903 C C . SER B 1 26 ? -1.686 33.75 8.547 1 92.19 26 SER B C 1
ATOM 1905 O O . SER B 1 26 ? -2.512 34.594 8.938 1 92.19 26 SER B O 1
ATOM 1907 N N . PHE B 1 27 ? -1.18 32.844 9.328 1 94 27 PHE B N 1
ATOM 1908 C CA . PHE B 1 27 ? -1.641 32.688 10.695 1 94 27 PHE B CA 1
ATOM 1909 C C . PHE B 1 27 ? -0.666 33.312 11.68 1 94 27 PHE B C 1
ATOM 1911 O O . PHE B 1 27 ? -1.078 33.875 12.703 1 94 27 PHE B O 1
ATOM 1918 N N . GLY B 1 28 ? 0.589 33.125 11.336 1 94.31 28 GLY B N 1
ATOM 1919 C CA . GLY B 1 28 ? 1.606 33.625 12.25 1 94.31 28 GLY B CA 1
ATOM 1920 C C . GLY B 1 28 ? 3.018 33.469 11.719 1 94.31 28 GLY B C 1
ATOM 1921 O O . GLY B 1 28 ? 3.238 32.719 10.75 1 94.31 28 GLY B O 1
ATOM 1922 N N . GLU B 1 29 ? 3.959 34.094 12.414 1 94 29 GLU B N 1
ATOM 1923 C CA . GLU B 1 29 ? 5.348 34.125 11.969 1 94 29 GLU B CA 1
ATOM 1924 C C . GLU B 1 29 ? 6.082 32.844 12.336 1 94 29 GLU B C 1
ATOM 1926 O O . GLU B 1 29 ? 7.098 32.5 11.727 1 94 29 GLU B O 1
ATOM 1931 N N . ASN B 1 30 ? 5.672 32.25 13.406 1 94.94 30 ASN B N 1
ATOM 1932 C CA . ASN B 1 30 ? 6.219 30.953 13.828 1 94.94 30 ASN B CA 1
ATOM 1933 C C . ASN B 1 30 ? 5.109 29.969 14.172 1 94.94 30 ASN B C 1
ATOM 1935 O O . ASN B 1 30 ? 3.939 30.344 14.266 1 94.94 30 ASN B O 1
ATOM 1939 N N . PRO B 1 31 ? 5.402 28.734 14.312 1 95.56 31 PRO B N 1
ATOM 1940 C CA . PRO B 1 31 ? 4.383 27.719 14.523 1 95.56 31 PRO B CA 1
ATOM 1941 C C . PRO B 1 31 ? 3.52 27.969 15.75 1 95.56 31 PRO B C 1
ATOM 1943 O O . PRO B 1 31 ? 2.305 27.766 15.719 1 95.56 31 PRO B O 1
ATOM 1946 N N . THR B 1 32 ? 4.129 28.453 16.797 1 95.25 32 THR B N 1
ATOM 1947 C CA . THR B 1 32 ? 3.379 28.719 18.031 1 95.25 32 THR B CA 1
ATOM 1948 C C . THR B 1 32 ? 2.328 29.797 17.781 1 95.25 32 THR B C 1
ATOM 1950 O O . THR B 1 32 ? 1.164 29.641 18.156 1 95.25 32 THR B O 1
ATOM 1953 N N . GLU B 1 33 ? 2.721 30.859 17.125 1 94.81 33 GLU B N 1
ATOM 1954 C CA . GLU B 1 33 ? 1.807 31.938 16.812 1 94.81 33 GLU B CA 1
ATOM 1955 C C . GLU B 1 33 ? 0.705 31.484 15.859 1 94.81 33 GLU B C 1
ATOM 1957 O O . GLU B 1 33 ? -0.446 31.906 15.977 1 94.81 33 GLU B O 1
ATOM 1962 N N . ALA B 1 34 ? 1.088 30.656 14.977 1 96.06 34 ALA B N 1
ATOM 1963 C CA . ALA B 1 34 ? 0.119 30.156 14.016 1 96.06 34 ALA B CA 1
ATOM 1964 C C . ALA B 1 34 ? -0.969 29.344 14.703 1 96.06 34 ALA B C 1
ATOM 1966 O O . ALA B 1 34 ? -2.158 29.531 14.445 1 96.06 34 ALA B O 1
ATOM 1967 N N . VAL B 1 35 ? -0.587 28.469 15.602 1 96 35 VAL B N 1
ATOM 1968 C CA . VAL B 1 35 ? -1.543 27.641 16.328 1 96 35 VAL B CA 1
ATOM 1969 C C . VAL B 1 35 ? -2.424 28.531 17.203 1 96 35 VAL B C 1
ATOM 1971 O O . VAL B 1 35 ? -3.639 28.328 17.281 1 96 35 VAL B O 1
ATOM 1974 N N . ARG B 1 36 ? -1.823 29.484 17.844 1 94.5 36 ARG B N 1
ATOM 1975 C CA . ARG B 1 36 ? -2.578 30.406 18.688 1 94.5 36 ARG B CA 1
ATOM 1976 C C . ARG B 1 36 ? -3.654 31.141 17.891 1 94.5 36 ARG B C 1
ATOM 1978 O O . ARG B 1 36 ? -4.801 31.234 18.344 1 94.5 36 ARG B O 1
ATOM 1985 N N . SER B 1 37 ? -3.23 31.641 16.766 1 95.56 37 SER B N 1
ATOM 1986 C CA . SER B 1 37 ? -4.168 32.344 15.891 1 95.56 37 SER B CA 1
ATOM 1987 C C . SER B 1 37 ? -5.312 31.406 15.469 1 95.56 37 SER B C 1
ATOM 1989 O O . SER B 1 37 ? -6.477 31.812 15.492 1 95.56 37 SER B O 1
ATOM 1991 N N . PHE B 1 38 ? -5.012 30.219 15.094 1 97.19 38 PHE B N 1
ATOM 1992 C CA . PHE B 1 38 ? -6.016 29.234 14.727 1 97.19 38 PHE B CA 1
ATOM 1993 C C . PHE B 1 38 ? -6.992 28.984 15.867 1 97.19 38 PHE B C 1
ATOM 1995 O O . PHE B 1 38 ? -8.203 28.891 15.656 1 97.19 38 PHE B O 1
ATOM 2002 N N . LEU B 1 39 ? -6.457 28.859 17.062 1 96 39 LEU B N 1
ATOM 2003 C CA . LEU B 1 39 ? -7.281 28.562 18.234 1 96 39 LEU B CA 1
ATOM 2004 C C . LEU B 1 39 ? -8.305 29.656 18.484 1 96 39 LEU B C 1
ATOM 2006 O O . LEU B 1 39 ? -9.398 29.391 18.984 1 96 39 LEU B O 1
ATOM 2010 N N . GLU B 1 40 ? -7.984 30.859 18.109 1 95.81 40 GLU B N 1
ATOM 2011 C CA . GLU B 1 40 ? -8.945 31.938 18.234 1 95.81 40 GLU B CA 1
ATOM 2012 C C . GLU B 1 40 ? -10.172 31.703 17.359 1 95.81 40 GLU B C 1
ATOM 2014 O O . GLU B 1 40 ? -11.305 31.984 17.766 1 95.81 40 GLU B O 1
ATOM 2019 N N . TYR B 1 41 ? -9.961 31.188 16.188 1 97 41 TYR B N 1
ATOM 2020 C CA . TYR B 1 41 ? -11.086 30.828 15.336 1 97 41 TYR B CA 1
ATOM 2021 C C . TYR B 1 41 ? -11.852 29.641 15.906 1 97 41 TYR B C 1
ATOM 2023 O O . TYR B 1 41 ? -13.078 29.641 15.93 1 97 41 TYR B O 1
ATOM 2031 N N . ALA B 1 42 ? -11.109 28.641 16.344 1 96.88 42 ALA B N 1
ATOM 2032 C CA . ALA B 1 42 ? -11.711 27.422 16.875 1 96.88 42 ALA B CA 1
ATOM 2033 C C . ALA B 1 42 ? -12.625 27.734 18.062 1 96.88 42 ALA B C 1
ATOM 2035 O O . ALA B 1 42 ? -13.68 27.125 18.219 1 96.88 42 ALA B O 1
ATOM 2036 N N . LYS B 1 43 ? -12.188 28.703 18.859 1 95.38 43 LYS B N 1
ATOM 2037 C CA . LYS B 1 43 ? -12.969 29.125 20.016 1 95.38 43 LYS B CA 1
ATOM 2038 C C . LYS B 1 43 ? -14.344 29.625 19.594 1 95.38 43 LYS B C 1
ATOM 2040 O O . LYS B 1 43 ? -15.367 29.234 20.156 1 95.38 43 LYS B O 1
ATOM 2045 N N . VAL B 1 44 ? -14.391 30.406 18.625 1 95.56 44 VAL B N 1
ATOM 2046 C CA . VAL B 1 44 ? -15.633 31.016 18.141 1 95.56 44 VAL B CA 1
ATOM 2047 C C . VAL B 1 44 ? -16.5 29.938 17.5 1 95.56 44 VAL B C 1
ATOM 2049 O O . VAL B 1 44 ? -17.734 29.984 17.609 1 95.56 44 VAL B O 1
ATOM 2052 N N . LEU B 1 45 ? -15.883 29 16.891 1 96.31 45 LEU B N 1
ATOM 2053 C CA . LEU B 1 45 ? -16.609 28 16.109 1 96.31 45 LEU B CA 1
ATOM 2054 C C . LEU B 1 45 ? -16.984 26.812 16.984 1 96.31 45 LEU B C 1
ATOM 2056 O O . LEU B 1 45 ? -17.625 25.859 16.516 1 96.31 45 LEU B O 1
ATOM 2060 N N . PHE B 1 46 ? -16.625 26.875 18.203 1 93.88 46 PHE B N 1
ATOM 2061 C CA . PHE B 1 46 ? -16.844 25.766 19.125 1 93.88 46 PHE B CA 1
ATOM 2062 C C . PHE B 1 46 ? -18.312 25.375 19.172 1 93.88 46 PHE B C 1
ATOM 2064 O O . PHE B 1 46 ? -19.188 26.25 19.297 1 93.88 46 PHE B O 1
ATOM 2071 N N . GLY B 1 47 ? -18.562 24.016 18.984 1 92.06 47 GLY B N 1
ATOM 2072 C CA . GLY B 1 47 ? -19.938 23.531 19 1 92.06 47 GLY B CA 1
ATOM 2073 C C . GLY B 1 47 ? -20.578 23.5 17.625 1 92.06 47 GLY B C 1
ATOM 2074 O O . GLY B 1 47 ? -21.625 22.875 17.438 1 92.06 47 GLY B O 1
ATOM 2075 N N . LYS B 1 48 ? -20.016 24.172 16.703 1 93.81 48 LYS B N 1
ATOM 2076 C CA . LYS B 1 48 ? -20.547 24.219 15.336 1 93.81 48 LYS B CA 1
ATOM 2077 C C . LYS B 1 48 ? -19.641 23.484 14.367 1 93.81 48 LYS B C 1
ATOM 2079 O O . LYS B 1 48 ? -20.094 22.938 13.359 1 93.81 48 LYS B O 1
ATOM 2084 N N . VAL B 1 49 ? -18.344 23.562 14.656 1 96.69 49 VAL B N 1
ATOM 2085 C CA . VAL B 1 49 ? -17.312 22.938 13.836 1 96.69 49 VAL B CA 1
ATOM 2086 C C . VAL B 1 49 ? -16.375 22.109 14.719 1 96.69 49 VAL B C 1
ATOM 2088 O O . VAL B 1 49 ? -16.047 22.531 15.828 1 96.69 49 VAL B O 1
ATOM 2091 N N . GLU B 1 50 ? -15.969 20.922 14.211 1 97.56 50 GLU B N 1
ATOM 2092 C CA . GLU B 1 50 ? -15 20.094 14.914 1 97.56 50 GLU B CA 1
ATOM 2093 C C . GLU B 1 50 ? -13.695 19.984 14.133 1 97.56 50 GLU B C 1
ATOM 2095 O O . GLU B 1 50 ? -13.711 19.844 12.906 1 97.56 50 GLU B O 1
ATOM 2100 N N . PHE B 1 51 ? -12.641 20.094 14.844 1 98.38 51 PHE B N 1
ATOM 2101 C CA . PHE B 1 51 ? -11.312 19.984 14.258 1 98.38 51 PHE B CA 1
ATOM 2102 C C . PHE B 1 51 ? -10.586 18.75 14.781 1 98.38 51 PHE B C 1
ATOM 2104 O O . PHE B 1 51 ? -10.414 18.609 15.992 1 98.38 51 PHE B O 1
ATOM 2111 N N . TYR B 1 52 ? -10.133 17.891 13.875 1 98.38 52 TYR B N 1
ATOM 2112 C CA . TYR B 1 52 ? -9.5 16.625 14.242 1 98.38 52 TYR B CA 1
ATOM 2113 C C . TYR B 1 52 ? -8.055 16.594 13.773 1 98.38 52 TYR B C 1
ATOM 2115 O O . TYR B 1 52 ? -7.703 17.188 12.758 1 98.38 52 TYR B O 1
ATOM 2123 N N . MET B 1 53 ? -7.254 15.875 14.516 1 97.69 53 MET B N 1
ATOM 2124 C CA . MET B 1 53 ? -5.902 15.492 14.125 1 97.69 53 MET B CA 1
ATOM 2125 C C . MET B 1 53 ? -5.609 14.047 14.516 1 97.69 53 MET B C 1
ATOM 2127 O O . MET B 1 53 ? -5.887 13.641 15.648 1 97.69 53 MET B O 1
ATOM 2131 N N . PRO B 1 54 ? -4.996 13.32 13.516 1 96.31 54 PRO B N 1
ATOM 2132 C CA . PRO B 1 54 ? -4.406 12.062 13.984 1 96.31 54 PRO B CA 1
ATOM 2133 C C . PRO B 1 54 ? -3.277 12.281 14.992 1 96.31 54 PRO B C 1
ATOM 2135 O O . PRO B 1 54 ? -2.557 13.273 14.906 1 96.31 54 PRO B O 1
ATOM 2138 N N . PRO B 1 55 ? -3.072 11.312 15.891 1 94.44 55 PRO B N 1
ATOM 2139 C CA . PRO B 1 55 ? -2.047 11.477 16.922 1 94.44 55 PRO B CA 1
ATOM 2140 C C . PRO B 1 55 ? -0.657 11.719 16.344 1 94.44 55 PRO B C 1
ATOM 2142 O O . PRO B 1 55 ? 0.11 12.523 16.875 1 94.44 55 PRO B O 1
ATOM 2145 N N . GLY B 1 56 ? -0.359 11.008 15.328 1 92.25 56 GLY B N 1
ATOM 2146 C CA . GLY B 1 56 ? 0.935 11.219 14.703 1 92.25 56 GLY B CA 1
ATOM 2147 C C . GLY B 1 56 ? 1.122 12.633 14.18 1 92.25 56 GLY B C 1
ATOM 2148 O O . GLY B 1 56 ? 2.182 13.234 14.367 1 92.25 56 GLY B O 1
ATOM 2149 N N . ILE B 1 57 ? 0.143 13.172 13.578 1 94.62 57 ILE B N 1
ATOM 2150 C CA . ILE B 1 57 ? 0.166 14.539 13.055 1 94.62 57 ILE B CA 1
ATOM 2151 C C . ILE B 1 57 ? 0.258 15.531 14.219 1 94.62 57 ILE B C 1
ATOM 2153 O O . ILE B 1 57 ? 1.031 16.484 14.164 1 94.62 57 ILE B O 1
ATOM 2157 N N . TYR B 1 58 ? -0.505 15.273 15.227 1 94.38 58 TYR B N 1
ATOM 2158 C CA . TYR B 1 58 ? -0.485 16.125 16.406 1 94.38 58 TYR B CA 1
ATOM 2159 C C . TYR B 1 58 ? 0.915 16.188 17 1 94.38 58 TYR B C 1
ATOM 2161 O O . TYR B 1 58 ? 1.414 17.281 17.312 1 94.38 58 TYR B O 1
ATOM 2169 N N . ARG B 1 59 ? 1.53 15.094 17.172 1 93.69 59 ARG B N 1
ATOM 2170 C CA . ARG B 1 59 ? 2.879 15.039 17.719 1 93.69 59 ARG B CA 1
ATOM 2171 C C . ARG B 1 59 ? 3.861 15.82 16.859 1 93.69 59 ARG B C 1
ATOM 2173 O O . ARG B 1 59 ? 4.75 16.5 17.391 1 93.69 59 ARG B O 1
ATOM 2180 N N . GLU B 1 60 ? 3.662 15.68 15.602 1 92.81 60 GLU B N 1
ATOM 2181 C CA . GLU B 1 60 ? 4.523 16.422 14.688 1 92.81 60 GLU B CA 1
ATOM 2182 C C . GLU B 1 60 ? 4.379 17.938 14.906 1 92.81 60 GLU B C 1
ATOM 2184 O O . GLU B 1 60 ? 5.379 18.656 14.969 1 92.81 60 GLU B O 1
ATOM 2189 N N . VAL B 1 61 ? 3.213 18.375 15.008 1 93.69 61 VAL B N 1
ATOM 2190 C CA . VAL B 1 61 ? 2.959 19.797 15.234 1 93.69 61 VAL B CA 1
ATOM 2191 C C . VAL B 1 61 ? 3.586 20.234 16.562 1 93.69 61 VAL B C 1
ATOM 2193 O O . VAL B 1 61 ? 4.246 21.266 16.625 1 93.69 61 VAL B O 1
ATOM 2196 N N . MET B 1 62 ? 3.494 19.391 17.547 1 93.06 62 MET B N 1
ATOM 2197 C CA . MET B 1 62 ? 3.938 19.719 18.906 1 93.06 62 MET B CA 1
ATOM 2198 C C . MET B 1 62 ? 5.457 19.828 18.969 1 93.06 62 MET B C 1
ATOM 2200 O O . MET B 1 62 ? 6.004 20.484 19.844 1 93.06 62 MET B O 1
ATOM 2204 N N . ASN B 1 63 ? 6.07 19.234 18.031 1 94 63 ASN B N 1
ATOM 2205 C CA . ASN B 1 63 ? 7.52 19.359 17.953 1 94 63 ASN B CA 1
ATOM 2206 C C . ASN B 1 63 ? 7.945 20.781 17.609 1 94 63 ASN B C 1
ATOM 2208 O O . ASN B 1 63 ? 9.102 21.156 17.812 1 94 63 ASN B O 1
ATOM 2212 N N . PHE B 1 64 ? 7.031 21.547 17.125 1 93.94 64 PHE B N 1
ATOM 2213 C CA . PHE B 1 64 ? 7.4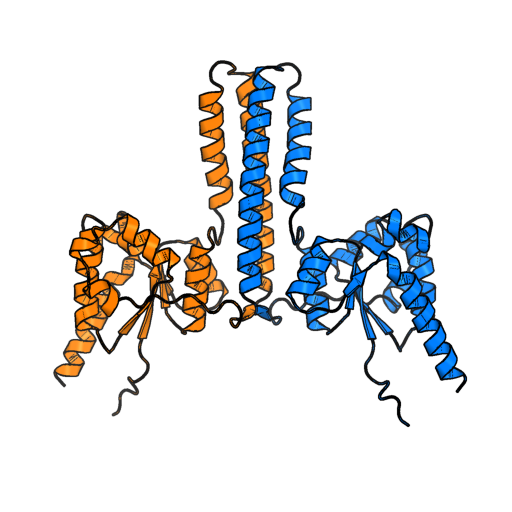06 22.859 16.625 1 93.94 64 PHE B CA 1
ATOM 2214 C C . PHE B 1 64 ? 6.781 23.953 17.484 1 93.94 64 PHE B C 1
ATOM 2216 O O . PHE B 1 64 ? 7.047 25.141 17.266 1 93.94 64 PHE B O 1
ATOM 2223 N N . VAL B 1 65 ? 5.961 23.578 18.344 1 92.62 65 VAL B N 1
ATOM 2224 C CA . VAL B 1 65 ? 5.227 24.594 19.094 1 92.62 65 VAL B CA 1
ATOM 2225 C C . VAL B 1 65 ? 5.633 24.547 20.562 1 92.62 65 VAL B C 1
ATOM 2227 O O . VAL B 1 65 ? 6.07 23.5 21.062 1 92.62 65 VAL B O 1
ATOM 2230 N N . ASP B 1 66 ? 5.562 25.688 21.219 1 89.44 66 ASP B N 1
ATOM 2231 C CA . ASP B 1 66 ? 5.711 25.75 22.672 1 89.44 66 ASP B CA 1
ATOM 2232 C C . ASP B 1 66 ? 4.406 25.391 23.375 1 89.44 66 ASP B C 1
ATOM 2234 O O . ASP B 1 66 ? 3.514 26.219 23.516 1 89.44 66 ASP B O 1
ATOM 2238 N N . GLU B 1 67 ? 4.41 24.156 23.734 1 82.31 67 GLU B N 1
ATOM 2239 C CA . GLU B 1 67 ? 3.182 23.594 24.297 1 82.31 67 GLU B CA 1
ATOM 2240 C C . GLU B 1 67 ? 2.75 24.344 25.547 1 82.31 67 GLU B C 1
ATOM 2242 O O . GLU B 1 67 ? 1.555 24.516 25.812 1 82.31 67 GLU B O 1
ATOM 2247 N N . GLU B 1 68 ? 3.637 24.734 26.438 1 83.25 68 GLU B N 1
ATOM 2248 C CA . GLU B 1 68 ? 3.334 25.422 27.688 1 83.25 68 GLU B CA 1
ATOM 2249 C C . GLU B 1 68 ? 2.508 26.672 27.453 1 83.25 68 GLU B C 1
ATOM 2251 O O . GLU B 1 68 ? 1.677 27.047 28.281 1 83.25 68 GLU B O 1
ATOM 2256 N N . ASP B 1 69 ? 2.596 27.141 26.297 1 81.69 69 ASP B N 1
ATOM 2257 C CA . ASP B 1 69 ? 1.928 28.406 25.969 1 81.69 69 ASP B CA 1
ATOM 2258 C C . ASP B 1 69 ? 0.521 28.156 25.422 1 81.69 69 ASP B C 1
ATOM 2260 O O . ASP B 1 69 ? -0.287 29.078 25.328 1 81.69 69 ASP B O 1
ATOM 2264 N N . LEU B 1 70 ? 0.271 26.969 25.109 1 83.06 70 LEU B N 1
ATOM 2265 C CA . LEU B 1 70 ? -0.954 26.719 24.359 1 83.06 70 LEU B CA 1
ATOM 2266 C C . LEU B 1 70 ? -1.895 25.812 25.125 1 83.06 70 LEU B C 1
ATOM 2268 O O . LEU B 1 70 ? -3.09 25.75 24.828 1 83.06 70 LEU B O 1
ATOM 2272 N N . SER B 1 71 ? -1.298 25.047 26.062 1 74.5 71 SER B N 1
ATOM 2273 C CA . SER B 1 71 ? -2.148 24.172 26.859 1 74.5 71 SER B CA 1
ATOM 2274 C C . SER B 1 71 ? -3.074 24.984 27.766 1 74.5 71 SER B C 1
ATOM 2276 O O . SER B 1 71 ? -2.715 26.078 28.219 1 74.5 71 SER B O 1
ATOM 2278 N N . PRO B 1 72 ? -4.309 24.516 27.922 1 84.38 72 PRO B N 1
ATOM 2279 C CA . PRO B 1 72 ? -5.176 23.359 27.656 1 84.38 72 PRO B CA 1
ATOM 2280 C C . PRO B 1 72 ? -6.055 23.562 26.422 1 84.38 72 PRO B C 1
ATOM 2282 O O . PRO B 1 72 ? -6.719 22.609 25.984 1 84.38 72 PRO B O 1
ATOM 2285 N N . GLU B 1 73 ? -6.059 24.703 25.812 1 86.5 73 GLU B N 1
ATOM 2286 C CA . GLU B 1 73 ? -6.906 25.062 24.688 1 86.5 73 GLU B CA 1
ATOM 2287 C C . GLU B 1 73 ? -6.746 24.062 23.547 1 86.5 73 GLU B C 1
ATOM 2289 O O . GLU B 1 73 ? -7.727 23.688 22.891 1 86.5 73 GLU B O 1
ATOM 2294 N N . LEU B 1 74 ? -5.574 23.609 23.406 1 89.56 74 LEU B N 1
ATOM 2295 C CA . LEU B 1 74 ? -5.309 22.641 22.344 1 89.56 74 LEU B CA 1
ATOM 2296 C C . LEU B 1 74 ? -6.168 21.391 22.5 1 89.56 74 LEU B C 1
ATOM 2298 O O . LEU B 1 74 ? -6.773 20.922 21.531 1 89.56 74 LEU B O 1
ATOM 2302 N N . GLU B 1 75 ? -6.273 20.984 23.734 1 89.06 75 GLU B N 1
ATOM 2303 C CA . GLU B 1 75 ? -7 19.75 24.031 1 89.06 75 GLU B CA 1
ATOM 2304 C C . GLU B 1 75 ? -8.508 19.953 23.859 1 89.06 75 GLU B C 1
ATOM 2306 O O . GLU B 1 75 ? -9.234 19 23.578 1 89.06 75 GLU B O 1
ATOM 2311 N N . LEU B 1 76 ? -8.93 21.125 23.984 1 92.38 76 LEU B N 1
ATOM 2312 C CA . LEU B 1 76 ? -10.359 21.422 23.938 1 92.38 76 LEU B CA 1
ATOM 2313 C C . LEU B 1 76 ? -10.828 21.562 22.484 1 92.38 76 LEU B C 1
ATOM 2315 O O . LEU B 1 76 ? -11.914 21.094 22.141 1 92.38 76 LEU B O 1
ATOM 2319 N N . TYR B 1 77 ? -10.008 22.141 21.672 1 95.38 77 TYR B N 1
ATOM 2320 C CA . TYR B 1 77 ? -10.508 22.562 20.359 1 95.38 77 TYR B CA 1
ATOM 2321 C C . TYR B 1 77 ? -10 21.641 19.266 1 95.38 77 TYR B C 1
ATOM 2323 O O . TYR B 1 77 ? -10.523 21.656 18.141 1 95.38 77 TYR B O 1
ATOM 2331 N N . ILE B 1 78 ? -8.945 20.875 19.594 1 96.19 78 ILE B N 1
ATOM 2332 C CA . ILE B 1 78 ? -8.422 19.891 18.641 1 96.19 78 ILE B CA 1
ATOM 2333 C C . ILE B 1 78 ? -8.688 18.484 19.172 1 96.19 78 ILE B C 1
ATOM 2335 O O . ILE B 1 78 ? -8.18 18.094 20.219 1 96.19 78 ILE B O 1
ATOM 2339 N N . ILE B 1 79 ? -9.43 17.75 18.484 1 97.25 79 ILE B N 1
ATOM 2340 C CA . ILE B 1 79 ? -9.766 16.391 18.875 1 97.25 79 ILE B CA 1
ATOM 2341 C C . ILE B 1 79 ? -8.734 15.422 18.281 1 97.25 79 ILE B C 1
ATOM 2343 O O . ILE B 1 79 ? -8.594 15.32 17.062 1 97.25 79 ILE B O 1
ATOM 2347 N N . LYS B 1 80 ? -8.016 14.742 19.078 1 97 80 LYS B N 1
ATOM 2348 C CA . LYS B 1 80 ? -7.051 13.734 18.641 1 97 80 LYS B CA 1
ATOM 2349 C C . LYS B 1 80 ? -7.723 12.367 18.484 1 97 80 LYS B C 1
ATOM 2351 O O . LYS B 1 80 ? -8.227 11.805 19.469 1 97 80 LYS B O 1
ATOM 2356 N N . LYS B 1 81 ? -7.711 11.906 17.297 1 97.25 81 LYS B N 1
ATOM 2357 C CA . LYS B 1 81 ? -8.328 10.617 17.031 1 97.25 81 LYS B CA 1
ATOM 2358 C C . LYS B 1 81 ? -7.566 9.852 15.945 1 97.25 81 LYS B C 1
ATOM 2360 O O . LYS B 1 81 ? -7.273 10.398 14.883 1 97.25 81 LYS B O 1
ATOM 2365 N N . PRO B 1 82 ? -7.18 8.609 16.25 1 95 82 PRO B N 1
ATOM 2366 C CA . PRO B 1 82 ? -6.68 7.754 15.172 1 95 82 PRO B CA 1
ATOM 2367 C C . PRO B 1 82 ? -7.797 7.152 14.328 1 95 82 PRO B C 1
ATOM 2369 O O . PRO B 1 82 ? -8.922 6.996 14.812 1 95 82 PRO B O 1
ATOM 2372 N N . PRO B 1 83 ? -7.516 6.902 13.055 1 95.25 83 PRO B N 1
ATOM 2373 C CA . PRO B 1 83 ? -8.508 6.141 12.297 1 95.25 83 PRO B CA 1
ATOM 2374 C C . PRO B 1 83 ? -8.633 4.695 12.773 1 95.25 83 PRO B C 1
ATOM 2376 O O . PRO B 1 83 ? -7.656 4.121 13.273 1 95.25 83 PRO B O 1
ATOM 2379 N N . ASN B 1 84 ? -9.789 4.172 12.75 1 93.31 84 ASN B N 1
ATOM 2380 C CA . ASN B 1 84 ? -9.992 2.748 13.008 1 93.31 84 ASN B CA 1
ATOM 2381 C C . ASN B 1 84 ? -9.617 1.899 11.797 1 93.31 84 ASN B C 1
ATOM 2383 O O . ASN B 1 84 ? -10.484 1.48 11.031 1 93.31 84 ASN B O 1
ATOM 2387 N N . VAL B 1 85 ? -8.43 1.543 11.672 1 88.31 85 VAL B N 1
ATOM 2388 C CA . VAL B 1 85 ? -7.867 0.969 10.453 1 88.31 85 VAL B CA 1
ATOM 2389 C C . VAL B 1 85 ? -8.414 -0.444 10.25 1 88.31 85 VAL B C 1
ATOM 2391 O O . VAL B 1 85 ? -8.367 -0.977 9.141 1 88.31 85 VAL B O 1
ATOM 2394 N N . HIS B 1 86 ? -8.836 -1.092 11.258 1 86 86 HIS B N 1
ATOM 2395 C CA . HIS B 1 86 ? -9.344 -2.455 11.141 1 86 86 HIS B CA 1
ATOM 2396 C C . HIS B 1 86 ? -10.75 -2.471 10.555 1 86 86 HIS B C 1
ATOM 2398 O O . HIS B 1 86 ? -11.133 -3.426 9.867 1 86 86 HIS B O 1
ATOM 2404 N N . ASP B 1 87 ? -11.492 -1.348 10.703 1 89.81 87 ASP B N 1
ATOM 2405 C CA . ASP B 1 87 ? -12.898 -1.312 10.297 1 89.81 87 ASP B CA 1
ATOM 2406 C C . ASP B 1 87 ? -13.07 -0.55 8.984 1 89.81 87 ASP B C 1
ATOM 2408 O O . ASP B 1 87 ? -14.047 -0.759 8.258 1 89.81 87 ASP B O 1
ATOM 2412 N N . ILE B 1 88 ? -12.133 0.311 8.766 1 91.75 88 ILE B N 1
ATOM 2413 C CA . ILE B 1 88 ? -12.242 1.12 7.555 1 91.75 88 ILE B CA 1
ATOM 2414 C C . ILE B 1 88 ? -11.898 0.27 6.332 1 91.75 88 ILE B C 1
ATOM 2416 O O . ILE B 1 88 ? -10.867 -0.413 6.312 1 91.75 88 ILE B O 1
ATOM 2420 N N . LYS B 1 89 ? -12.797 0.294 5.395 1 91.06 89 LYS B N 1
ATOM 2421 C CA . LYS B 1 89 ? -12.562 -0.398 4.129 1 91.06 89 LYS B CA 1
ATOM 2422 C C . LYS B 1 89 ? -12.195 0.586 3.025 1 91.06 89 LYS B C 1
ATOM 2424 O O . LYS B 1 89 ? -12.789 1.663 2.922 1 91.06 89 LYS B O 1
ATOM 2429 N N . ILE B 1 90 ? -11.242 0.211 2.303 1 89.69 90 ILE B N 1
ATOM 2430 C CA . ILE B 1 90 ? -10.828 1.045 1.181 1 89.69 90 ILE B CA 1
ATOM 2431 C C . ILE B 1 90 ? -10.844 0.222 -0.106 1 89.69 90 ILE B C 1
ATOM 2433 O O . ILE B 1 90 ? -10.719 -1.005 -0.066 1 89.69 90 ILE B O 1
ATOM 2437 N N . PRO B 1 91 ? -10.992 0.918 -1.199 1 89.25 91 PRO B N 1
ATOM 2438 C CA . PRO B 1 91 ? -10.906 0.183 -2.463 1 89.25 91 PRO B CA 1
ATOM 2439 C C . PRO B 1 91 ? -9.531 -0.438 -2.691 1 89.25 91 PRO B C 1
ATOM 2441 O O . PRO B 1 91 ? -8.516 0.172 -2.357 1 89.25 91 PRO B O 1
ATOM 2444 N N . ALA B 1 92 ? -9.562 -1.604 -3.328 1 90.56 92 ALA B N 1
ATOM 2445 C CA . ALA B 1 92 ? -8.32 -2.348 -3.521 1 90.56 92 ALA B CA 1
ATOM 2446 C C . ALA B 1 92 ? -7.41 -1.642 -4.523 1 90.56 92 ALA B C 1
ATOM 2448 O O . ALA B 1 92 ? -6.195 -1.861 -4.527 1 90.56 92 ALA B O 1
ATOM 2449 N N . PHE B 1 93 ? -7.977 -0.771 -5.332 1 87.88 93 PHE B N 1
ATOM 2450 C CA . PHE B 1 93 ? -7.148 -0.106 -6.332 1 87.88 93 PHE B CA 1
ATOM 2451 C C . PHE B 1 93 ? -6.074 0.747 -5.668 1 87.88 93 PHE B C 1
ATOM 2453 O O . PHE B 1 93 ? -5.027 1.009 -6.262 1 87.88 93 PHE B O 1
ATOM 2460 N N . VAL B 1 94 ? -6.32 1.172 -4.453 1 86.44 94 VAL B N 1
ATOM 2461 C CA . VAL B 1 94 ? -5.379 1.992 -3.697 1 86.44 94 VAL B CA 1
ATOM 2462 C C . VAL B 1 94 ? -4.047 1.257 -3.557 1 86.44 94 VAL B C 1
ATOM 2464 O O . VAL B 1 94 ? -2.982 1.847 -3.752 1 86.44 94 VAL B O 1
ATOM 2467 N N . VAL B 1 95 ? -4.145 -0.008 -3.289 1 85.12 95 VAL B N 1
ATOM 2468 C CA . VAL B 1 95 ? -2.938 -0.808 -3.105 1 85.12 95 VAL B CA 1
ATOM 2469 C C . VAL B 1 95 ? -2.193 -0.933 -4.434 1 85.12 95 VAL B C 1
ATOM 2471 O O . VAL B 1 95 ? -0.963 -0.853 -4.473 1 85.12 95 VAL B O 1
ATOM 2474 N N . TYR B 1 96 ? -2.922 -1.039 -5.488 1 83.31 96 TYR B N 1
ATOM 2475 C CA . TYR B 1 96 ? -2.316 -1.147 -6.809 1 83.31 96 TYR B CA 1
ATOM 2476 C C . TYR B 1 96 ? -1.522 0.107 -7.152 1 83.31 96 TYR B C 1
ATOM 2478 O O . TYR B 1 96 ? -0.389 0.021 -7.629 1 83.31 96 TYR B O 1
ATOM 2486 N N . GLU B 1 97 ? -2.098 1.14 -6.879 1 83.38 97 GLU B N 1
ATOM 2487 C CA . GLU B 1 97 ? -1.439 2.41 -7.172 1 83.38 97 GLU B CA 1
ATOM 2488 C C . GLU B 1 97 ? -0.197 2.598 -6.305 1 83.38 97 GLU B C 1
ATOM 2490 O O . GLU B 1 97 ? 0.824 3.104 -6.777 1 83.38 97 GLU B O 1
ATOM 2495 N N . LEU B 1 98 ? -0.317 2.197 -5.102 1 83.75 98 LEU B N 1
ATOM 2496 C CA . LEU B 1 98 ? 0.819 2.316 -4.191 1 83.75 98 LEU B CA 1
ATOM 2497 C C . LEU B 1 98 ? 1.979 1.44 -4.656 1 83.75 98 LEU B C 1
ATOM 2499 O O . LEU B 1 98 ? 3.127 1.891 -4.691 1 83.75 98 LEU B O 1
ATOM 2503 N N . ILE B 1 99 ? 1.676 0.232 -5.008 1 83.62 99 ILE B N 1
ATOM 2504 C CA . ILE B 1 99 ? 2.705 -0.708 -5.441 1 83.62 99 ILE B CA 1
ATOM 2505 C C . ILE B 1 99 ? 3.402 -0.169 -6.688 1 83.62 99 ILE B C 1
ATOM 2507 O O . ILE B 1 99 ? 4.633 -0.213 -6.789 1 83.62 99 ILE B O 1
ATOM 2511 N N . ASP B 1 100 ? 2.619 0.342 -7.648 1 82.62 100 ASP B N 1
ATOM 2512 C CA . ASP B 1 100 ? 3.188 0.895 -8.875 1 82.62 100 ASP B CA 1
ATOM 2513 C C . ASP B 1 100 ? 4.109 2.076 -8.57 1 82.62 100 ASP B C 1
ATOM 2515 O O . ASP B 1 100 ? 5.203 2.174 -9.125 1 82.62 100 ASP B O 1
ATOM 2519 N N . ASP B 1 101 ? 3.693 2.887 -7.777 1 83.56 101 ASP B N 1
ATOM 2520 C CA . ASP B 1 101 ? 4.477 4.059 -7.395 1 83.56 101 ASP B CA 1
ATOM 2521 C C . ASP B 1 101 ? 5.785 3.65 -6.727 1 83.56 101 ASP B C 1
ATOM 2523 O O . ASP B 1 101 ? 6.848 4.188 -7.051 1 83.56 101 ASP B O 1
ATOM 2527 N N . ILE B 1 102 ? 5.684 2.699 -5.832 1 83.5 102 ILE B N 1
ATOM 2528 C CA . ILE B 1 102 ? 6.855 2.236 -5.098 1 83.5 102 ILE B CA 1
ATOM 2529 C C . ILE B 1 102 ? 7.871 1.639 -6.066 1 83.5 102 ILE B C 1
ATOM 2531 O O . ILE B 1 102 ? 9.078 1.87 -5.934 1 83.5 102 ILE B O 1
ATOM 2535 N N . ARG B 1 103 ? 7.398 0.914 -7.008 1 83.69 103 ARG B N 1
ATOM 2536 C CA . ARG B 1 103 ? 8.289 0.309 -7.988 1 83.69 103 ARG B CA 1
ATOM 2537 C C . ARG B 1 103 ? 9.062 1.376 -8.758 1 83.69 103 ARG B C 1
ATOM 2539 O O . ARG B 1 103 ? 10.266 1.246 -8.977 1 83.69 103 ARG B O 1
ATOM 2546 N N . ARG B 1 104 ? 8.391 2.324 -9.164 1 85.69 104 ARG B N 1
ATOM 2547 C CA . ARG B 1 104 ? 9.031 3.418 -9.891 1 85.69 104 ARG B CA 1
ATOM 2548 C C . ARG B 1 104 ? 10.086 4.105 -9.039 1 85.69 104 ARG B C 1
ATOM 2550 O O . ARG B 1 104 ? 11.18 4.402 -9.516 1 85.69 104 ARG B O 1
ATOM 2557 N N . ARG B 1 105 ? 9.758 4.273 -7.812 1 86.25 105 ARG B N 1
ATOM 2558 C CA . ARG B 1 105 ? 10.688 4.934 -6.898 1 86.25 105 ARG B CA 1
ATOM 2559 C C . ARG B 1 105 ? 11.906 4.062 -6.637 1 86.25 105 ARG B C 1
ATOM 2561 O O . ARG B 1 105 ? 13.023 4.57 -6.531 1 86.25 105 ARG B O 1
ATOM 2568 N N . ILE B 1 106 ? 11.633 2.834 -6.488 1 86.38 106 ILE B N 1
ATOM 2569 C CA . ILE B 1 106 ? 12.719 1.885 -6.273 1 86.38 106 ILE B CA 1
ATOM 2570 C C . ILE B 1 106 ? 13.688 1.94 -7.453 1 86.38 106 ILE B C 1
ATOM 2572 O O . ILE B 1 106 ? 14.906 1.962 -7.262 1 86.38 106 ILE B O 1
ATOM 2576 N N . ASP B 1 107 ? 13.172 1.975 -8.609 1 89.31 107 ASP B N 1
ATOM 2577 C CA . ASP B 1 107 ? 14.016 2.059 -9.797 1 89.31 107 ASP B CA 1
ATOM 2578 C C . ASP B 1 107 ? 14.828 3.354 -9.805 1 89.31 107 ASP B C 1
ATOM 2580 O O . ASP B 1 107 ? 16.016 3.35 -10.156 1 89.31 107 ASP B O 1
ATOM 2584 N N . LYS B 1 108 ? 14.219 4.379 -9.484 1 91.25 108 LYS B N 1
ATOM 2585 C CA . LYS B 1 108 ? 14.914 5.66 -9.391 1 91.25 108 LYS B CA 1
ATOM 2586 C C . LYS B 1 108 ? 16.031 5.605 -8.344 1 91.25 108 LYS B C 1
ATOM 2588 O O . LYS B 1 108 ? 17.125 6.105 -8.57 1 91.25 108 LYS B O 1
ATOM 2593 N N . GLY B 1 109 ? 15.617 4.996 -7.219 1 92 109 GLY B N 1
ATOM 2594 C CA . GLY B 1 109 ? 16.609 4.844 -6.172 1 92 109 GLY B CA 1
ATOM 2595 C C . GLY B 1 109 ? 17.828 4.051 -6.617 1 92 109 GLY B C 1
ATOM 2596 O O . GLY B 1 109 ? 18.953 4.402 -6.277 1 92 109 GLY B O 1
ATOM 2597 N N . LEU B 1 110 ? 17.641 3.094 -7.383 1 94.12 110 LEU B N 1
ATOM 2598 C CA . LEU B 1 110 ? 18.734 2.289 -7.895 1 94.12 110 LEU B CA 1
ATOM 2599 C C . LEU B 1 110 ? 19.625 3.111 -8.82 1 94.12 110 LEU B C 1
ATOM 2601 O O . LEU B 1 110 ? 20.859 3.021 -8.742 1 94.12 110 LEU B O 1
ATOM 2605 N N . ARG B 1 111 ? 19.062 3.854 -9.641 1 95.69 111 ARG B N 1
ATOM 2606 C CA . ARG B 1 111 ? 19.828 4.703 -10.539 1 95.69 111 ARG B CA 1
ATOM 2607 C C . ARG B 1 111 ? 20.672 5.707 -9.758 1 95.69 111 ARG B C 1
ATOM 2609 O O . ARG B 1 111 ? 21.828 5.973 -10.117 1 95.69 111 ARG B O 1
ATOM 2616 N N . VAL B 1 112 ? 20.031 6.23 -8.75 1 95.75 112 VAL B N 1
ATOM 2617 C CA . VAL B 1 112 ? 20.75 7.16 -7.879 1 95.75 112 VAL B CA 1
ATOM 2618 C C . VAL B 1 112 ? 21.953 6.457 -7.254 1 95.75 112 VAL B C 1
ATOM 2620 O O . VAL B 1 112 ? 23.047 7.016 -7.211 1 95.75 112 VAL B O 1
ATOM 2623 N N . ALA B 1 113 ? 21.734 5.285 -6.766 1 95.81 113 ALA B N 1
ATOM 2624 C CA . ALA B 1 113 ? 22.797 4.5 -6.148 1 95.81 113 ALA B CA 1
ATOM 2625 C C . ALA B 1 113 ? 23.906 4.195 -7.156 1 95.81 113 ALA B C 1
ATOM 2627 O O . ALA B 1 113 ? 25.094 4.316 -6.84 1 95.81 113 ALA B O 1
ATOM 2628 N N . GLU B 1 114 ? 23.562 3.838 -8.336 1 96.75 114 GLU B N 1
ATOM 2629 C CA . GLU B 1 114 ? 24.531 3.533 -9.383 1 96.75 114 GLU B CA 1
ATOM 2630 C C . GLU B 1 114 ? 25.391 4.754 -9.719 1 96.75 114 GLU B C 1
ATOM 2632 O O . GLU B 1 114 ? 26.609 4.641 -9.883 1 96.75 114 GLU B O 1
ATOM 2637 N N . LYS B 1 115 ? 24.734 5.812 -9.867 1 95.44 115 LYS B N 1
ATOM 2638 C CA . LYS B 1 115 ? 25.453 7.059 -10.141 1 95.44 115 LYS B CA 1
ATOM 2639 C C . LYS B 1 115 ? 26.453 7.367 -9.039 1 95.44 115 LYS B C 1
ATOM 2641 O O . LYS B 1 115 ? 27.578 7.797 -9.312 1 95.44 115 LYS B O 1
ATOM 2646 N N . ALA B 1 116 ? 26.078 7.211 -7.82 1 95.56 116 ALA B N 1
ATOM 2647 C CA . ALA B 1 116 ? 26.953 7.473 -6.684 1 95.56 116 ALA B CA 1
ATOM 2648 C C . ALA B 1 116 ? 28.188 6.56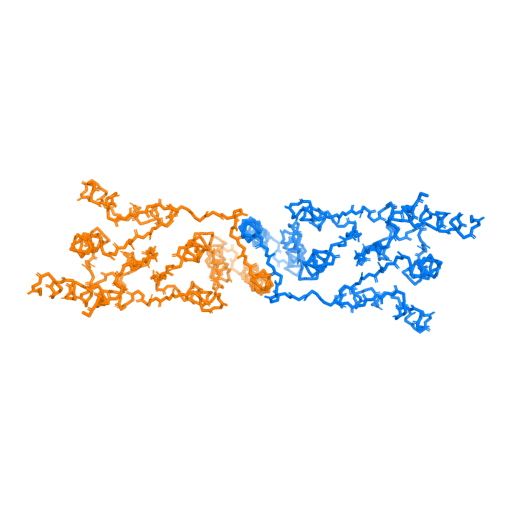2 -6.719 1 95.56 116 ALA B C 1
ATOM 2650 O O . ALA B 1 116 ? 29.297 7 -6.422 1 95.56 116 ALA B O 1
ATOM 2651 N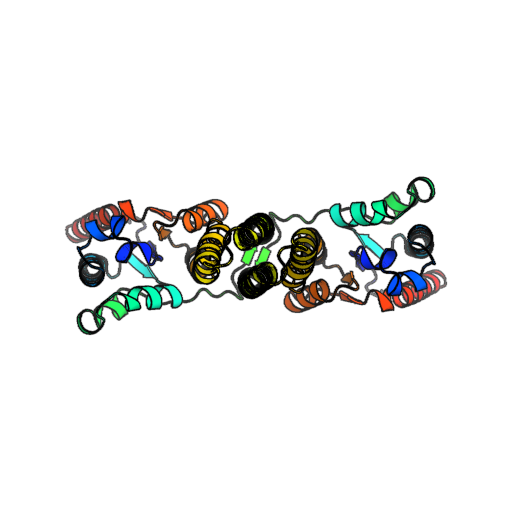 N . VAL B 1 117 ? 28.016 5.32 -7.055 1 95.19 117 VAL B N 1
ATOM 2652 C CA . VAL B 1 117 ? 29.109 4.363 -7.156 1 95.19 117 VAL B CA 1
ATOM 2653 C C . VAL B 1 117 ? 30.078 4.809 -8.25 1 95.19 117 VAL B C 1
ATOM 2655 O O . VAL B 1 117 ? 31.297 4.824 -8.039 1 95.19 117 VAL B O 1
ATOM 2658 N N . ARG B 1 118 ? 29.594 5.246 -9.328 1 94.38 118 ARG B N 1
ATOM 2659 C CA . ARG B 1 118 ? 30.438 5.684 -10.438 1 94.38 118 ARG B CA 1
ATOM 2660 C C . ARG B 1 118 ? 31.203 6.957 -10.078 1 94.38 118 ARG B C 1
ATOM 2662 O O . ARG B 1 118 ? 32.375 7.117 -10.461 1 94.38 118 ARG B O 1
ATOM 2669 N N . GLU B 1 119 ? 30.578 7.816 -9.391 1 92.81 119 GLU B N 1
ATOM 2670 C CA . GLU B 1 119 ? 31.219 9.055 -8.953 1 92.81 119 GLU B CA 1
ATOM 2671 C C . GLU B 1 119 ? 32.344 8.781 -7.957 1 92.81 119 GLU B C 1
ATOM 2673 O O . GLU B 1 119 ? 33.344 9.492 -7.938 1 92.81 119 GLU B O 1
ATOM 2678 N N . SER B 1 120 ? 32.25 7.781 -7.176 1 91.06 120 SER B N 1
ATOM 2679 C CA . SER B 1 120 ? 33.219 7.508 -6.102 1 91.06 120 SER B CA 1
ATOM 2680 C C . SER B 1 120 ? 34.531 6.949 -6.648 1 91.06 120 SER B C 1
ATOM 2682 O O . SER B 1 120 ? 35.562 7.094 -6.023 1 91.06 120 SER B O 1
ATOM 2684 N N . VAL B 1 121 ? 34.469 6.355 -7.773 1 88 121 VAL B N 1
ATOM 2685 C CA . VAL B 1 121 ? 35.656 5.82 -8.406 1 88 121 VAL B CA 1
ATOM 2686 C C . VAL B 1 121 ? 36.5 6.965 -8.945 1 88 121 VAL B C 1
ATOM 2688 O O . VAL B 1 121 ? 37.75 6.863 -9 1 88 121 VAL B O 1
ATOM 2691 N N . ILE B 1 122 ? 35.906 8.016 -9.297 1 85.12 122 ILE B N 1
ATOM 2692 C CA . ILE B 1 122 ? 36.562 9.172 -9.867 1 85.12 122 ILE B CA 1
ATOM 2693 C C . ILE B 1 122 ? 37.125 10.062 -8.742 1 85.12 122 ILE B C 1
ATOM 2695 O O . ILE B 1 122 ? 38.25 10.547 -8.812 1 85.12 122 ILE B O 1
ATOM 2699 N N . GLU B 1 123 ? 36.219 10.336 -7.688 1 83.69 123 GLU B N 1
ATOM 2700 C CA . GLU B 1 123 ? 36.562 11.195 -6.559 1 83.69 123 GLU B CA 1
ATOM 2701 C C . GLU B 1 123 ? 36.812 10.367 -5.293 1 83.69 123 GLU B C 1
ATOM 2703 O O . GLU B 1 123 ? 36.062 10.516 -4.309 1 83.69 123 GLU B O 1
ATOM 2708 N N . THR B 1 124 ? 37.875 9.758 -5.172 1 77.5 124 THR B N 1
ATOM 2709 C CA . THR B 1 124 ? 38.125 8.797 -4.109 1 77.5 124 THR B CA 1
ATOM 2710 C C . THR B 1 124 ? 38.344 9.5 -2.771 1 77.5 124 THR B C 1
ATOM 2712 O O . THR B 1 124 ? 38.094 8.914 -1.712 1 77.5 124 THR B O 1
ATOM 2715 N N . ASP B 1 125 ? 38.719 10.773 -2.74 1 82.75 125 ASP B N 1
ATOM 2716 C CA . ASP B 1 125 ? 39.062 11.477 -1.503 1 82.75 125 ASP B CA 1
ATOM 2717 C C . ASP B 1 125 ? 37.812 12.172 -0.918 1 82.75 125 ASP B C 1
ATOM 2719 O O . ASP B 1 125 ? 37.938 12.875 0.088 1 82.75 125 ASP B O 1
ATOM 2723 N N . ASN B 1 126 ? 36.656 11.867 -1.473 1 88.44 126 ASN B N 1
ATOM 2724 C CA . ASN B 1 126 ? 35.469 12.594 -1.059 1 88.44 126 ASN B CA 1
ATOM 2725 C C . ASN B 1 126 ? 34.281 11.648 -0.789 1 88.44 126 ASN B C 1
ATOM 2727 O O . ASN B 1 126 ? 33.125 11.977 -1.077 1 88.44 126 ASN B O 1
ATOM 2731 N N . VAL B 1 127 ? 34.656 10.531 -0.274 1 89.44 127 VAL B N 1
ATOM 2732 C CA . VAL B 1 127 ? 33.656 9.484 -0.146 1 89.44 127 VAL B CA 1
ATOM 2733 C C . VAL B 1 127 ? 32.531 9.961 0.776 1 89.44 127 VAL B C 1
ATOM 2735 O O . VAL B 1 127 ? 31.359 9.711 0.508 1 89.44 127 VAL B O 1
ATOM 2738 N N . ASP B 1 128 ? 32.844 10.664 1.825 1 91.56 128 ASP B N 1
ATOM 2739 C CA . ASP B 1 128 ? 31.828 11.133 2.77 1 91.56 128 ASP B CA 1
ATOM 2740 C C . ASP B 1 128 ? 30.859 12.117 2.104 1 91.56 128 ASP B C 1
ATOM 2742 O 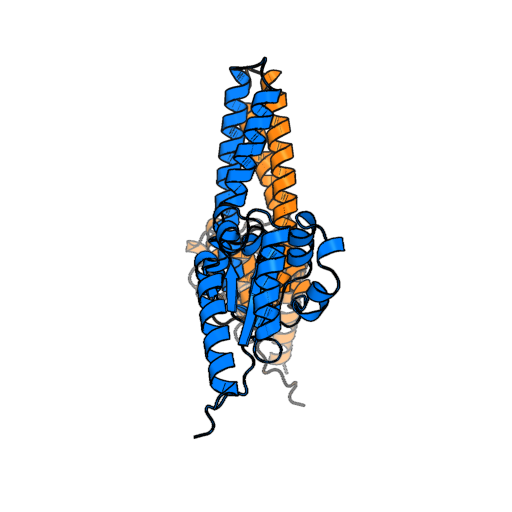O . ASP B 1 128 ? 29.656 12.078 2.348 1 91.56 128 ASP B O 1
ATOM 2746 N N . LYS B 1 129 ? 31.438 12.906 1.314 1 93.75 129 LYS B N 1
ATOM 2747 C CA . LYS B 1 129 ? 30.594 13.852 0.577 1 93.75 129 LYS B CA 1
ATOM 2748 C C . LYS B 1 129 ? 29.672 13.125 -0.395 1 93.75 129 LYS B C 1
ATOM 2750 O O . LYS B 1 129 ? 28.516 13.5 -0.548 1 93.75 129 LYS B O 1
ATOM 2755 N N . ILE B 1 130 ? 30.188 12.125 -1.004 1 93.88 130 ILE B N 1
ATOM 2756 C CA . ILE B 1 130 ? 29.406 11.352 -1.963 1 93.88 130 ILE B CA 1
ATOM 2757 C C . ILE B 1 130 ? 28.266 10.625 -1.24 1 93.88 130 ILE B C 1
ATOM 2759 O O . ILE B 1 130 ? 27.141 10.562 -1.741 1 93.88 130 ILE B O 1
ATOM 2763 N N . ILE B 1 131 ? 28.562 10.141 -0.101 1 95.38 131 ILE B N 1
ATOM 2764 C CA . ILE B 1 131 ? 27.562 9.422 0.684 1 95.38 131 ILE B CA 1
ATOM 2765 C C . ILE B 1 131 ? 26.469 10.383 1.135 1 95.38 131 ILE B C 1
ATOM 2767 O O . ILE B 1 131 ? 25.281 10.031 1.127 1 95.38 131 ILE B O 1
ATOM 2771 N N . GLN B 1 132 ? 26.828 11.523 1.525 1 95.38 132 GLN B N 1
ATOM 2772 C CA . GLN B 1 132 ? 25.844 12.531 1.91 1 95.38 132 GLN B CA 1
ATOM 2773 C C . GLN B 1 132 ? 24.938 12.891 0.734 1 95.38 132 GLN B C 1
ATOM 2775 O O . GLN B 1 132 ? 23.719 13.008 0.893 1 95.38 132 GLN B O 1
ATOM 2780 N N . LYS B 1 133 ? 25.578 13.039 -0.35 1 94.62 133 LYS B N 1
ATOM 2781 C CA . LYS B 1 133 ? 24.812 13.312 -1.569 1 94.62 133 LYS B CA 1
ATOM 2782 C C . LYS B 1 133 ? 23.891 12.156 -1.923 1 94.62 133 LYS B C 1
ATOM 2784 O O . LYS B 1 133 ? 22.75 12.359 -2.32 1 94.62 133 LYS B O 1
ATOM 2789 N N . LEU B 1 134 ? 24.359 11 -1.787 1 96.44 134 LEU B N 1
ATOM 2790 C CA . LEU B 1 134 ? 23.562 9.797 -2.016 1 96.44 134 LEU B CA 1
ATOM 2791 C C . LEU B 1 134 ? 22.328 9.789 -1.114 1 96.44 134 LEU B C 1
ATOM 2793 O O . LEU B 1 134 ? 21.219 9.594 -1.59 1 96.44 134 LEU B O 1
ATOM 2797 N N . ARG B 1 135 ? 22.547 10.023 0.143 1 95.12 135 ARG B N 1
ATOM 2798 C CA . ARG B 1 135 ? 21.438 10.016 1.103 1 95.12 135 ARG B CA 1
ATOM 2799 C C . ARG B 1 135 ? 20.375 11.047 0.722 1 95.12 135 ARG B C 1
ATOM 2801 O O . ARG B 1 135 ? 19.188 10.742 0.732 1 95.12 135 ARG B O 1
ATOM 2808 N N . ARG B 1 136 ? 20.812 12.148 0.348 1 93.19 136 ARG B N 1
ATOM 2809 C CA . ARG B 1 136 ? 19.891 13.219 -0.02 1 93.19 136 ARG B CA 1
ATOM 2810 C C . ARG B 1 136 ? 19.109 12.859 -1.276 1 93.19 136 ARG B C 1
ATOM 2812 O O . ARG B 1 136 ? 17.875 12.961 -1.301 1 93.19 136 ARG B O 1
ATOM 2819 N N . ASN B 1 137 ? 19.844 12.383 -2.258 1 93.31 137 ASN B N 1
ATOM 2820 C CA . ASN B 1 137 ? 19.203 12.062 -3.531 1 93.31 137 ASN B CA 1
ATOM 2821 C C . ASN B 1 137 ? 18.312 10.836 -3.416 1 93.31 137 ASN B C 1
ATOM 2823 O O . ASN B 1 137 ? 17.266 10.766 -4.062 1 93.31 137 ASN B O 1
ATOM 2827 N N . TYR B 1 138 ? 18.797 9.969 -2.654 1 93.12 138 TYR B N 1
ATOM 2828 C CA . TYR B 1 138 ? 18.031 8.758 -2.41 1 93.12 138 TYR B CA 1
ATOM 2829 C C . TYR B 1 138 ? 16.703 9.078 -1.72 1 93.12 138 TYR B C 1
ATOM 2831 O O . TYR B 1 138 ? 15.648 8.609 -2.141 1 93.12 138 TYR B O 1
ATOM 2839 N N . ARG B 1 139 ? 16.719 9.922 -0.768 1 85.44 139 ARG B N 1
ATOM 2840 C CA . ARG B 1 139 ? 15.508 10.344 -0.062 1 85.44 139 ARG B CA 1
ATOM 2841 C C . ARG B 1 139 ? 14.562 11.094 -0.995 1 85.44 139 ARG B C 1
ATOM 2843 O O . ARG B 1 139 ? 13.352 10.867 -0.977 1 85.44 139 ARG B O 1
ATOM 2850 N N . LYS B 1 140 ? 15.141 11.898 -1.729 1 85.44 140 LYS B N 1
ATOM 2851 C CA . LYS B 1 140 ? 14.328 12.648 -2.684 1 85.44 140 LYS B CA 1
ATOM 2852 C C . LYS B 1 140 ? 13.633 11.719 -3.67 1 85.44 140 LYS B C 1
ATOM 2854 O O . LYS B 1 140 ? 12.438 11.867 -3.939 1 85.44 140 LYS B O 1
ATOM 2859 N N . ALA B 1 141 ? 14.359 10.75 -4.148 1 85.19 141 ALA B N 1
ATOM 2860 C CA . ALA B 1 141 ? 13.828 9.812 -5.129 1 85.19 141 ALA B CA 1
ATOM 2861 C C . ALA B 1 141 ? 12.719 8.961 -4.523 1 85.19 141 ALA B C 1
ATOM 2863 O O . ALA B 1 141 ? 11.758 8.594 -5.211 1 85.19 141 ALA B O 1
ATOM 2864 N N . LEU B 1 142 ? 12.82 8.75 -3.277 1 80.75 142 LEU B N 1
ATOM 2865 C CA . LEU B 1 142 ? 11.898 7.797 -2.66 1 80.75 142 LEU B CA 1
ATOM 2866 C C . LEU B 1 142 ? 10.781 8.523 -1.916 1 80.75 142 LEU B C 1
ATOM 2868 O O . LEU B 1 142 ? 9.867 7.887 -1.389 1 80.75 142 LEU B O 1
ATOM 2872 N N . ARG B 1 143 ? 10.789 9.906 -1.736 1 71.25 143 ARG B N 1
ATOM 2873 C CA . ARG B 1 143 ? 9.758 10.695 -1.077 1 71.25 143 ARG B CA 1
ATOM 2874 C C . ARG B 1 143 ? 8.875 11.406 -2.1 1 71.25 143 ARG B C 1
ATOM 2876 O O . ARG B 1 143 ? 7.82 11.945 -1.75 1 71.25 143 ARG B O 1
ATOM 2883 N N . GLU B 1 144 ? 9.18 11.523 -3.375 1 64.19 144 GLU B N 1
ATOM 2884 C CA . GLU B 1 144 ? 8.445 12.289 -4.383 1 64.19 144 GLU B CA 1
ATOM 2885 C C . GLU B 1 144 ? 7.094 11.656 -4.68 1 64.19 144 GLU B C 1
ATOM 2887 O O . GLU B 1 144 ? 6.23 12.281 -5.301 1 64.19 144 GLU B O 1
ATOM 2892 N N . GLY B 1 145 ? 6.777 10.609 -4.105 1 58.69 145 GLY B N 1
ATOM 2893 C CA . GLY B 1 145 ? 5.598 9.898 -4.574 1 58.69 145 GLY B CA 1
ATOM 2894 C C . GLY B 1 145 ? 4.371 10.148 -3.723 1 58.69 145 GLY B C 1
ATOM 2895 O O . GLY B 1 145 ? 4.332 11.109 -2.949 1 58.69 145 GLY B O 1
ATOM 2896 N N . ILE B 1 146 ? 3.301 9.539 -3.869 1 61.56 146 ILE B N 1
ATOM 2897 C CA . ILE B 1 146 ? 1.928 9.781 -3.443 1 61.56 146 ILE B CA 1
ATOM 2898 C C . ILE B 1 146 ? 1.856 9.805 -1.918 1 61.56 146 ILE B C 1
ATOM 2900 O O . ILE B 1 146 ? 1.4 10.781 -1.322 1 61.56 146 ILE B O 1
ATOM 2904 N N . VAL B 1 147 ? 1.722 8.75 -1.2 1 61.12 147 VAL B N 1
ATOM 2905 C CA . VAL B 1 147 ? 1.663 8.781 0.257 1 61.12 147 VAL B CA 1
ATOM 2906 C C . VAL B 1 147 ? 2.994 8.305 0.837 1 61.12 147 VAL B C 1
ATOM 2908 O O . VAL B 1 147 ? 3.424 7.18 0.585 1 61.12 147 VAL B O 1
ATOM 2911 N N . ASP B 1 148 ? 3.637 9.344 1.45 1 65.31 148 ASP B N 1
ATOM 2912 C CA . ASP B 1 148 ? 5.023 9.078 1.821 1 65.31 148 ASP B CA 1
ATOM 2913 C C . ASP B 1 148 ? 5.121 8.594 3.268 1 65.31 148 ASP B C 1
ATOM 2915 O O . ASP B 1 148 ? 6.188 8.18 3.717 1 65.31 148 ASP B O 1
ATOM 2919 N N . SER B 1 149 ? 3.973 8.75 3.9 1 77.5 149 SER B N 1
ATOM 2920 C CA . SER B 1 149 ? 4.137 8.344 5.293 1 77.5 149 SER B CA 1
ATOM 2921 C C . SER B 1 149 ? 2.854 7.73 5.84 1 77.5 149 SER B C 1
ATOM 2923 O O . SER B 1 149 ? 1.771 7.945 5.293 1 77.5 149 SER B O 1
ATOM 2925 N N . LYS B 1 150 ? 3.018 6.965 6.828 1 80.12 150 LYS B N 1
ATOM 2926 C CA . LYS B 1 150 ? 1.874 6.422 7.559 1 80.12 150 LYS B CA 1
ATOM 2927 C C . LYS B 1 150 ? 0.977 7.539 8.086 1 80.12 150 LYS B C 1
ATOM 2929 O O . LYS B 1 150 ? -0.25 7.422 8.055 1 80.12 150 LYS B O 1
ATOM 2934 N N . GLU B 1 151 ? 1.665 8.562 8.438 1 83.75 151 GLU B N 1
ATOM 2935 C CA . GLU B 1 151 ? 0.944 9.703 9.008 1 83.75 151 GLU B CA 1
ATOM 2936 C C . GLU B 1 151 ? 0.019 10.336 7.969 1 83.75 151 GLU B C 1
ATOM 2938 O O . GLU B 1 151 ? -1.11 10.719 8.289 1 83.75 151 GLU B O 1
ATOM 2943 N N . ASP B 1 152 ? 0.518 10.414 6.805 1 88 152 ASP B N 1
ATOM 2944 C CA . ASP B 1 152 ? -0.297 10.969 5.723 1 88 152 ASP B CA 1
ATOM 2945 C C . ASP B 1 152 ? -1.519 10.094 5.457 1 88 152 ASP B C 1
ATOM 2947 O O . ASP B 1 152 ? -2.627 10.602 5.273 1 88 152 ASP B O 1
ATOM 2951 N N . PHE B 1 153 ? -1.277 8.891 5.543 1 88.31 153 PHE B N 1
ATOM 2952 C CA . PHE B 1 153 ? -2.377 7.969 5.273 1 88.31 153 PHE B CA 1
ATOM 2953 C C . PHE B 1 153 ? -3.377 7.973 6.422 1 88.31 153 PHE B C 1
ATOM 2955 O O . PHE B 1 153 ? -4.586 7.852 6.203 1 88.31 153 PHE B O 1
ATOM 2962 N N . GLU B 1 154 ? -2.891 8.141 7.633 1 91.12 154 GLU B N 1
ATOM 2963 C CA . GLU B 1 154 ? -3.773 8.258 8.789 1 91.12 154 GLU B CA 1
ATOM 2964 C C . GLU B 1 154 ? -4.73 9.438 8.641 1 91.12 154 GLU B C 1
ATOM 2966 O O . GLU B 1 154 ? -5.906 9.336 9.008 1 91.12 154 GLU B O 1
ATOM 2971 N N . LEU B 1 155 ? -4.137 10.445 8.125 1 95.25 155 LEU B N 1
ATOM 2972 C CA . LEU B 1 155 ? -4.941 11.641 7.906 1 95.25 155 LEU B CA 1
ATOM 2973 C C . LEU B 1 155 ? -6.074 11.359 6.926 1 95.25 155 LEU B C 1
ATOM 2975 O O . LEU B 1 155 ? -7.227 11.719 7.188 1 95.25 155 LEU B O 1
ATOM 2979 N N . ILE B 1 156 ? -5.801 10.727 5.863 1 94 156 ILE B N 1
ATOM 2980 C CA . ILE B 1 156 ? -6.762 10.414 4.809 1 94 156 ILE B CA 1
ATOM 2981 C C . ILE B 1 156 ? -7.828 9.461 5.348 1 94 156 ILE B C 1
ATOM 2983 O O . ILE B 1 156 ? -9.023 9.68 5.145 1 94 156 ILE B O 1
ATOM 2987 N N . LEU B 1 157 ? -7.434 8.469 6.09 1 94.06 157 LEU B N 1
ATOM 2988 C CA . LEU B 1 157 ? -8.352 7.473 6.629 1 94.06 157 LEU B CA 1
ATOM 2989 C C . LEU B 1 157 ? -9.281 8.094 7.668 1 94.06 157 LEU B C 1
ATOM 2991 O O . LEU B 1 157 ? -10.469 7.766 7.715 1 94.06 157 LEU B O 1
ATOM 2995 N N . LEU B 1 158 ? -8.719 8.93 8.453 1 97.12 158 LEU B N 1
ATOM 2996 C CA . LEU B 1 158 ? -9.539 9.578 9.469 1 97.12 158 LEU B CA 1
ATOM 2997 C C . LEU B 1 158 ? -10.617 10.445 8.828 1 97.12 158 LEU B C 1
ATOM 2999 O O . LEU B 1 158 ? -11.773 10.43 9.25 1 97.12 158 LEU B O 1
ATOM 3003 N N . ALA B 1 159 ? -10.227 11.172 7.844 1 97.69 159 ALA B N 1
ATOM 3004 C CA . ALA B 1 159 ? -11.203 11.992 7.125 1 97.69 159 ALA B CA 1
ATOM 3005 C C . ALA B 1 159 ? -12.297 11.133 6.512 1 97.69 159 ALA B C 1
ATOM 3007 O O . ALA B 1 159 ? -13.477 11.484 6.566 1 97.69 159 ALA B O 1
ATOM 3008 N N . LYS B 1 160 ? -11.922 10.07 5.949 1 95 160 LYS B N 1
ATOM 3009 C CA . LYS B 1 160 ? -12.898 9.148 5.379 1 95 160 LYS B CA 1
ATOM 3010 C C . LYS B 1 160 ? -13.844 8.617 6.449 1 95 160 LYS B C 1
ATOM 3012 O O . LYS B 1 160 ? -15.062 8.602 6.254 1 95 160 LYS B O 1
ATOM 3017 N N . GLU B 1 161 ? -13.336 8.219 7.551 1 95.94 161 GLU B N 1
ATOM 3018 C CA . GLU B 1 161 ? -14.109 7.652 8.656 1 95.94 161 GLU B CA 1
ATOM 3019 C C . GLU B 1 161 ? -15.133 8.656 9.18 1 95.94 161 GLU B C 1
ATOM 3021 O O . GLU B 1 161 ? -16.281 8.297 9.453 1 95.94 161 GLU B O 1
ATOM 3026 N N . LEU B 1 162 ? -14.789 9.898 9.18 1 97 162 LEU B N 1
ATOM 3027 C CA . LEU B 1 162 ? -15.602 10.922 9.828 1 97 162 LEU B CA 1
ATOM 3028 C C . LEU B 1 162 ? -16.438 11.68 8.797 1 97 162 LEU B C 1
ATOM 3030 O O . LEU B 1 162 ? -17.188 12.594 9.156 1 97 162 LEU B O 1
ATOM 3034 N N . ASP B 1 163 ? -16.312 11.289 7.59 1 96 163 ASP B N 1
ATOM 3035 C CA . ASP B 1 163 ? -16.891 12.117 6.527 1 96 163 ASP B CA 1
ATOM 3036 C C . ASP B 1 163 ? -16.484 13.586 6.707 1 96 163 ASP B C 1
ATOM 3038 O O . ASP B 1 163 ? -17.344 14.469 6.699 1 96 163 ASP B O 1
ATOM 3042 N N . ALA B 1 164 ? -15.172 13.742 6.902 1 98 164 ALA B N 1
ATOM 3043 C CA . ALA B 1 164 ? -14.625 15.062 7.199 1 98 164 ALA B CA 1
ATOM 3044 C C . ALA B 1 164 ? -13.852 15.617 6.008 1 98 164 ALA B C 1
ATOM 3046 O O . ALA B 1 164 ? -13.625 14.914 5.023 1 98 164 ALA B O 1
ATOM 3047 N N . THR B 1 165 ? -13.492 16.906 6.086 1 98.38 165 THR B N 1
ATOM 3048 C CA . THR B 1 165 ? -12.727 17.594 5.059 1 98.38 165 THR B CA 1
ATOM 3049 C C . THR B 1 165 ? -11.25 17.672 5.445 1 98.38 165 THR B C 1
ATOM 3051 O O . THR B 1 165 ? -10.906 18.172 6.52 1 98.38 165 THR B O 1
ATOM 3054 N N . ILE B 1 166 ? -10.398 17.25 4.555 1 98.25 166 ILE B N 1
ATOM 3055 C CA . ILE B 1 166 ? -8.953 17.312 4.773 1 98.25 166 ILE B CA 1
ATOM 3056 C C . ILE B 1 166 ? -8.461 18.734 4.516 1 98.25 166 ILE B C 1
ATOM 3058 O O . ILE B 1 166 ? -8.875 19.375 3.549 1 98.25 166 ILE B O 1
ATOM 3062 N N . VAL B 1 167 ? -7.625 19.219 5.395 1 98.25 167 VAL B N 1
ATOM 3063 C CA . VAL B 1 167 ? -6.922 20.469 5.16 1 98.25 167 VAL B CA 1
ATOM 3064 C C . VAL B 1 167 ? -5.418 20.219 5.109 1 98.25 167 VAL B C 1
ATOM 3066 O O . VAL B 1 167 ? -4.805 19.875 6.121 1 98.25 167 VAL B O 1
ATOM 3069 N N . SER B 1 168 ? -4.824 20.344 3.926 1 96.19 168 SER B N 1
ATOM 3070 C CA . SER B 1 168 ? -3.406 20.047 3.75 1 96.19 168 SER B CA 1
ATOM 3071 C C . SER B 1 168 ? -2.814 20.844 2.594 1 96.19 168 SER B C 1
ATOM 3073 O O . SER B 1 168 ? -3.539 21.281 1.693 1 96.19 168 SER B O 1
ATOM 3075 N N . ALA B 1 169 ? -1.546 21.125 2.729 1 94.94 169 ALA B N 1
ATOM 3076 C CA . ALA B 1 169 ? -0.818 21.719 1.609 1 94.94 169 ALA B CA 1
ATOM 3077 C C . ALA B 1 169 ? -0.051 20.656 0.831 1 94.94 169 ALA B C 1
ATOM 3079 O O . ALA B 1 169 ? 0.584 20.953 -0.183 1 94.94 169 ALA B O 1
ATOM 3080 N N . ASP B 1 170 ? -0.071 19.453 1.241 1 90.62 170 ASP B N 1
ATOM 3081 C CA . ASP B 1 170 ? 0.675 18.375 0.601 1 90.62 170 ASP B CA 1
ATOM 3082 C C . ASP B 1 170 ? -0.057 17.859 -0.636 1 90.62 170 ASP B C 1
ATOM 3084 O O . ASP B 1 170 ? -1.153 17.312 -0.53 1 90.62 170 ASP B O 1
ATOM 3088 N N . VAL B 1 171 ? 0.646 17.938 -1.72 1 87.5 171 VAL B N 1
ATOM 3089 C CA . VAL B 1 171 ? 0.05 17.562 -3 1 87.5 171 VAL B CA 1
ATOM 3090 C C . VAL B 1 171 ? -0.284 16.078 -3.01 1 87.5 171 VAL B C 1
ATOM 3092 O O . VAL B 1 171 ? -1.309 15.664 -3.561 1 87.5 171 VAL B O 1
ATOM 3095 N N . GLY B 1 172 ? 0.539 15.289 -2.447 1 86.25 172 GLY B N 1
ATOM 3096 C CA . GLY B 1 172 ? 0.294 13.859 -2.355 1 86.25 172 GLY B CA 1
ATOM 3097 C C . GLY B 1 172 ? -0.968 13.523 -1.586 1 86.25 172 GLY B C 1
ATOM 3098 O O . GLY B 1 172 ? -1.784 12.719 -2.047 1 86.25 172 GLY B O 1
ATOM 3099 N N . ILE B 1 173 ? -1.157 14.141 -0.491 1 91.44 173 ILE B N 1
ATOM 3100 C CA . ILE B 1 173 ? -2.334 13.93 0.344 1 91.44 173 ILE B CA 1
ATOM 3101 C C . ILE B 1 173 ? -3.592 14.336 -0.425 1 91.44 173 ILE B C 1
ATOM 3103 O O . ILE B 1 173 ? -4.574 13.586 -0.457 1 91.44 173 ILE B O 1
ATOM 3107 N N . LEU B 1 174 ? -3.512 15.461 -1.068 1 92.31 174 LEU B N 1
ATOM 3108 C CA . LEU B 1 174 ? -4.684 15.977 -1.767 1 92.31 174 LEU B CA 1
ATOM 3109 C C . LEU B 1 174 ? -5.012 15.117 -2.986 1 92.31 174 LEU B C 1
ATOM 3111 O O . LEU B 1 174 ? -6.184 14.93 -3.32 1 92.31 174 LEU B O 1
ATOM 3115 N N . THR B 1 175 ? -4.051 14.602 -3.625 1 89.19 175 THR B N 1
ATOM 3116 C CA . THR B 1 175 ? -4.254 13.695 -4.746 1 89.19 175 THR B CA 1
ATOM 3117 C C . THR B 1 175 ? -4.984 12.43 -4.297 1 89.19 175 THR B C 1
ATOM 3119 O O . THR B 1 175 ? -5.938 11.992 -4.941 1 89.19 175 THR B O 1
ATOM 3122 N N . TRP B 1 176 ? -4.609 11.914 -3.232 1 87.94 176 TRP B N 1
ATOM 3123 C CA . TRP B 1 176 ? -5.25 10.719 -2.699 1 87.94 176 TRP B CA 1
ATOM 3124 C C . TRP B 1 176 ? -6.672 11.023 -2.234 1 87.94 176 TRP B C 1
ATOM 3126 O O . TRP B 1 176 ? -7.574 10.195 -2.385 1 87.94 176 TRP B O 1
ATOM 3136 N N . ALA B 1 177 ? -6.797 12.219 -1.619 1 91.56 177 ALA B N 1
ATOM 3137 C CA . ALA B 1 177 ? -8.141 12.633 -1.239 1 91.56 177 ALA B CA 1
ATOM 3138 C C . ALA B 1 177 ? -9.078 12.625 -2.445 1 91.56 177 ALA B C 1
ATOM 3140 O O . ALA B 1 177 ? -10.195 12.094 -2.369 1 91.56 177 ALA B O 1
ATOM 3141 N N . GLN B 1 178 ? -8.586 13.125 -3.52 1 91.38 178 GLN B N 1
ATOM 3142 C CA . GLN B 1 178 ? -9.375 13.172 -4.75 1 91.38 178 GLN B CA 1
ATOM 3143 C C . GLN B 1 178 ? -9.672 11.773 -5.273 1 91.38 178 GLN B C 1
ATOM 3145 O O . GLN B 1 178 ? -10.812 11.461 -5.617 1 91.38 178 GLN B O 1
ATOM 3150 N N . LYS B 1 179 ? -8.742 10.914 -5.266 1 87.06 179 LYS B N 1
ATOM 3151 C CA . LYS B 1 179 ? -8.891 9.555 -5.777 1 87.06 179 LYS B CA 1
ATOM 3152 C C . LYS B 1 179 ? -9.891 8.758 -4.938 1 87.06 179 LYS B C 1
ATOM 3154 O O . LYS B 1 179 ? -10.602 7.902 -5.461 1 87.06 179 LYS B O 1
ATOM 3159 N N . MET B 1 180 ? -9.945 9.109 -3.668 1 88.62 180 MET B N 1
ATOM 3160 C CA . MET B 1 180 ? -10.773 8.336 -2.748 1 88.62 180 MET B CA 1
ATOM 3161 C C . MET B 1 180 ? -12.117 9.031 -2.516 1 88.62 180 MET B C 1
ATOM 3163 O O . MET B 1 180 ? -12.922 8.578 -1.702 1 88.62 180 MET B O 1
ATOM 3167 N N . GLY B 1 181 ? -12.352 10.203 -3.156 1 91.81 181 GLY B N 1
ATOM 3168 C CA . GLY B 1 181 ? -13.617 10.914 -3.035 1 91.81 181 GLY B CA 1
ATOM 3169 C C . GLY B 1 181 ? -13.789 11.602 -1.693 1 91.81 181 GLY B C 1
ATOM 3170 O O . GLY B 1 181 ? -14.891 11.625 -1.141 1 91.81 181 GLY B O 1
ATOM 3171 N N . ILE B 1 182 ? -12.719 12.039 -1.141 1 95.62 182 ILE B N 1
ATOM 3172 C CA . ILE B 1 182 ? -12.742 12.695 0.16 1 95.62 182 ILE B CA 1
ATOM 3173 C C . ILE B 1 182 ? -12.68 14.211 -0.027 1 95.62 182 ILE B C 1
ATOM 3175 O O . ILE B 1 182 ? -11.914 14.703 -0.859 1 95.62 182 ILE B O 1
ATOM 3179 N N . LYS B 1 183 ? -13.461 14.859 0.719 1 97.62 183 LYS B N 1
ATOM 3180 C CA . LYS B 1 183 ? -13.453 16.312 0.704 1 97.62 183 LYS B CA 1
ATOM 3181 C C . LYS B 1 183 ? -12.094 16.859 1.156 1 97.62 183 LYS B C 1
ATOM 3183 O O . LYS B 1 183 ? -11.461 16.297 2.051 1 97.62 183 LYS B O 1
ATOM 3188 N N . TRP B 1 184 ? -11.727 18 0.456 1 97.81 184 TRP B N 1
ATOM 3189 C CA . TRP B 1 184 ? -10.453 18.578 0.861 1 97.81 184 TRP B CA 1
ATOM 3190 C C . TRP B 1 184 ? -10.43 20.078 0.587 1 97.81 184 TRP B C 1
ATOM 3192 O O . TRP B 1 184 ? -11.227 20.578 -0.204 1 97.81 184 TRP B O 1
ATOM 3202 N N . ILE B 1 185 ? -9.641 20.812 1.381 1 97.38 185 ILE B N 1
ATOM 3203 C CA . ILE B 1 185 ? -9.344 22.234 1.225 1 97.38 185 ILE B CA 1
ATOM 3204 C C . ILE B 1 185 ? -7.836 22.438 1.184 1 97.38 185 ILE B C 1
ATOM 3206 O O . ILE B 1 185 ? -7.094 21.828 1.955 1 97.38 185 ILE B O 1
ATOM 3210 N N . ASP B 1 186 ? -7.449 23.266 0.275 1 96.19 186 ASP B N 1
ATOM 3211 C CA . ASP B 1 186 ? -6.055 23.703 0.284 1 96.19 186 ASP B CA 1
ATOM 3212 C C . ASP B 1 186 ? -5.738 24.5 1.551 1 96.19 186 ASP B C 1
ATOM 3214 O O . ASP B 1 186 ? -6.441 25.469 1.881 1 96.19 186 ASP B O 1
ATOM 3218 N N . ALA B 1 187 ? -4.691 24.062 2.119 1 97.12 187 ALA B N 1
ATOM 3219 C CA . ALA B 1 187 ? -4.336 24.719 3.377 1 97.12 187 ALA B CA 1
ATOM 3220 C C . ALA B 1 187 ? -4.129 26.219 3.176 1 97.12 187 ALA B C 1
ATOM 3222 O O . ALA B 1 187 ? -4.375 27.016 4.086 1 97.12 187 ALA B O 1
ATOM 3223 N N . ALA B 1 188 ? -3.754 26.641 2.041 1 95.44 188 ALA B N 1
ATOM 3224 C CA . ALA B 1 188 ? -3.518 28.047 1.731 1 95.44 188 ALA B CA 1
ATOM 3225 C C . ALA B 1 188 ? -4.809 28.859 1.816 1 95.44 188 ALA B C 1
ATOM 3227 O O . ALA B 1 188 ? -4.777 30.078 2.01 1 95.44 188 ALA B O 1
ATOM 3228 N N . LYS B 1 189 ? -5.922 28.266 1.7 1 96.25 189 LYS B N 1
ATOM 3229 C CA . LYS B 1 189 ? -7.215 28.938 1.711 1 96.25 189 LYS B CA 1
ATOM 3230 C C . LYS B 1 189 ? -7.926 28.734 3.047 1 96.25 189 LYS B C 1
ATOM 3232 O O . LYS B 1 189 ? -9.023 29.25 3.252 1 96.25 189 LYS B O 1
ATOM 3237 N N . PHE B 1 190 ? -7.344 28.062 3.916 1 97.69 190 PHE B N 1
ATOM 3238 C CA . PHE B 1 190 ? -8.031 27.609 5.121 1 97.69 190 PHE B CA 1
ATOM 3239 C C . PHE B 1 190 ? -8.391 28.781 6.012 1 97.69 190 PHE B C 1
ATOM 3241 O O . PHE B 1 190 ? -9.477 28.812 6.602 1 97.69 190 PHE B O 1
ATOM 3248 N N . LYS B 1 191 ? -7.484 29.719 6.137 1 97.06 191 LYS B N 1
ATOM 3249 C CA . LYS B 1 191 ? -7.781 30.875 6.98 1 97.06 191 LYS B CA 1
ATOM 3250 C C . LYS B 1 191 ? -9.023 31.609 6.484 1 97.06 191 LYS B C 1
ATOM 3252 O O . LYS B 1 191 ? -9.883 31.984 7.277 1 97.06 191 LYS B O 1
ATOM 3257 N N . GLU B 1 192 ? -9.078 31.812 5.227 1 96.88 192 GLU B N 1
ATOM 3258 C CA . GLU B 1 192 ? -10.242 32.469 4.645 1 96.88 192 GLU B CA 1
ATOM 3259 C C . GLU B 1 192 ? -11.523 31.688 4.949 1 96.88 192 GLU B C 1
ATOM 3261 O O . GLU B 1 192 ? -12.57 32.281 5.223 1 96.88 192 GLU B O 1
ATOM 3266 N N . VAL B 1 193 ? -11.477 30.438 4.859 1 97.19 193 VAL B N 1
ATOM 3267 C CA . VAL B 1 193 ? -12.617 29.562 5.16 1 97.19 193 VAL B CA 1
ATOM 3268 C C . VAL B 1 193 ? -13.039 29.75 6.613 1 97.19 193 VAL B C 1
ATOM 3270 O O . VAL B 1 193 ? -14.227 29.891 6.906 1 97.19 193 VAL B O 1
ATOM 3273 N N . LEU B 1 194 ? -12.055 29.781 7.484 1 97.69 194 LEU B N 1
ATOM 3274 C CA . LEU B 1 194 ? -12.344 29.969 8.898 1 97.69 194 LEU B CA 1
ATOM 3275 C C . LEU B 1 194 ? -13.023 31.312 9.133 1 97.69 194 LEU B C 1
ATOM 3277 O O . LEU B 1 194 ? -13.984 31.406 9.898 1 97.69 194 LEU B O 1
ATOM 3281 N N . GLU B 1 195 ? -12.523 32.312 8.492 1 97.31 195 GLU B N 1
ATOM 3282 C CA . GLU B 1 195 ? -13.094 33.656 8.617 1 97.31 195 GLU B CA 1
ATOM 3283 C C . GLU B 1 195 ? -14.555 33.688 8.172 1 97.31 195 GLU B C 1
ATOM 3285 O O . GLU B 1 195 ? -15.406 34.25 8.852 1 97.31 195 GLU B O 1
ATOM 3290 N N . GLU B 1 196 ? -14.797 33.062 7.078 1 96.25 196 GLU B N 1
ATOM 3291 C CA . GLU B 1 196 ? -16.172 33 6.57 1 96.25 196 GLU B CA 1
ATOM 3292 C C . GLU B 1 196 ? -17.078 32.219 7.523 1 96.25 196 GLU B C 1
ATOM 3294 O O . GLU B 1 196 ? -18.219 32.625 7.746 1 96.25 196 GLU B O 1
ATOM 3299 N N . LEU B 1 197 ? -16.594 31.141 8.039 1 95.75 197 LEU B N 1
ATOM 3300 C CA . LEU B 1 197 ? -17.375 30.344 8.977 1 95.75 197 LEU B CA 1
ATOM 3301 C C . LEU B 1 197 ? -17.703 31.141 10.227 1 95.75 197 LEU B C 1
ATOM 3303 O O . LEU B 1 197 ? -18.828 31.078 10.727 1 95.75 197 LEU B O 1
ATOM 3307 N N . VAL B 1 198 ? -16.734 31.891 10.727 1 96.56 198 VAL B N 1
ATOM 3308 C CA . VAL B 1 198 ? -16.953 32.719 11.906 1 96.56 198 VAL B CA 1
ATOM 3309 C C . VAL B 1 198 ? -18.031 33.75 11.633 1 96.56 198 VAL B C 1
ATOM 3311 O O . VAL B 1 198 ? -18.906 34 12.461 1 96.56 198 VAL B O 1
ATOM 3314 N N . GLU B 1 199 ? -17.953 34.312 10.484 1 95.25 199 GLU B N 1
ATOM 3315 C CA . GLU B 1 199 ? -18.953 35.312 10.109 1 95.25 199 GLU B CA 1
ATOM 3316 C C . GLU B 1 199 ? -20.359 34.719 10.07 1 95.25 199 GLU B C 1
ATOM 3318 O O . GLU B 1 199 ? -21.312 35.312 10.555 1 95.25 199 GLU B O 1
ATOM 3323 N N . LYS B 1 200 ? -20.438 33.625 9.516 1 92.56 200 LYS B N 1
ATOM 3324 C CA . LYS B 1 200 ? -21.734 32.938 9.414 1 92.56 200 LYS B CA 1
ATOM 3325 C C . LYS B 1 200 ? -22.281 32.594 10.789 1 92.56 200 LYS B C 1
ATOM 3327 O O . LYS B 1 200 ? -23.5 32.719 11.031 1 92.56 200 LYS B O 1
ATOM 3332 N N . VAL B 1 201 ? -21.438 32.156 11.664 1 90.69 201 VAL B N 1
ATOM 3333 C CA . VAL B 1 201 ? -21.859 31.766 13.008 1 90.69 201 VAL B CA 1
ATOM 3334 C C . VAL B 1 201 ? -22.328 33 13.773 1 90.69 201 VAL B C 1
ATOM 3336 O O . VAL B 1 201 ? -23.312 32.938 14.508 1 90.69 201 VAL B O 1
ATOM 3339 N N . ARG B 1 202 ? -21.641 34.094 13.57 1 90.56 202 ARG B N 1
ATOM 3340 C CA . ARG B 1 202 ? -22 35.344 14.242 1 90.56 202 ARG B CA 1
ATOM 3341 C C . ARG B 1 202 ? -23.328 35.875 13.719 1 90.56 202 ARG B C 1
ATOM 3343 O O . ARG B 1 202 ? -24.141 36.406 14.484 1 90.56 202 ARG B O 1
ATOM 3350 N N . GLU B 1 203 ? -23.531 35.656 12.531 1 88.94 203 GLU B N 1
ATOM 3351 C CA . GLU B 1 203 ? -24.797 36.094 11.93 1 88.94 203 GLU B CA 1
ATOM 3352 C C . GLU B 1 203 ? -25.969 35.25 12.461 1 88.94 203 GLU B C 1
ATOM 3354 O O . GLU B 1 203 ? -27.078 35.781 12.641 1 88.94 203 GLU B O 1
ATOM 3359 N N . GLU B 1 204 ? -25.766 34.031 12.562 1 83.19 204 GLU B N 1
ATOM 3360 C CA . GLU B 1 204 ? -26.812 33.156 13.078 1 83.19 204 GLU B CA 1
ATOM 3361 C C . GLU B 1 204 ? -27.172 33.531 14.516 1 83.19 204 GLU B C 1
ATOM 3363 O O . GLU B 1 204 ? -28.328 33.375 14.93 1 83.19 204 GLU B O 1
ATOM 3368 N N . LYS B 1 205 ? -26.281 33.969 15.328 1 78.38 205 LYS B N 1
ATOM 3369 C CA . LYS B 1 205 ? -26.531 34.344 16.719 1 78.38 205 LYS B CA 1
ATOM 3370 C C . LYS B 1 205 ? -27.344 35.656 16.797 1 78.38 205 LYS B C 1
ATOM 3372 O O . LYS B 1 205 ? -28.078 35.875 17.75 1 78.38 205 LYS B O 1
ATOM 3377 N N . ASN B 1 206 ? -27.156 36.469 15.75 1 73.38 206 ASN B N 1
ATOM 3378 C CA . ASN B 1 206 ? -27.875 37.75 15.75 1 73.38 206 ASN B CA 1
ATOM 3379 C C . ASN B 1 206 ? -29.281 37.594 15.18 1 73.38 206 ASN B C 1
ATOM 3381 O O . ASN B 1 206 ? -30.031 38.594 15.117 1 73.38 206 ASN B O 1
ATOM 3385 N N . LEU B 1 207 ? -29.578 36.469 14.625 1 61.53 207 LEU B N 1
ATOM 3386 C CA . LEU B 1 207 ? -30.938 36.25 14.164 1 61.53 207 LEU B CA 1
ATOM 3387 C C . LEU B 1 207 ? -31.766 35.531 15.227 1 61.53 207 LEU B C 1
ATOM 3389 O O . LEU B 1 207 ? -32.938 35.844 15.414 1 61.53 207 LEU B O 1
#

Nearest PDB structures (foldseek):
  7e8j-assembly1_B  TM=8.005E-01  e=7.510E-26  Thermococcus celer Vu 13 = JCM 8558
  7e8o-assembly2_D  TM=9.577E-01  e=4.509E-21  Planctomycetes bacterium GWF2_40_8
  7e8o-assembly1_A  TM=9.209E-01  e=7.723E-21  Planctomycetes bacterium GWF2_40_8
  8kda-assembly1_J  TM=9.274E-01  e=1.949E-17  Hydrogenobacter thermophilus TK-6
  7e8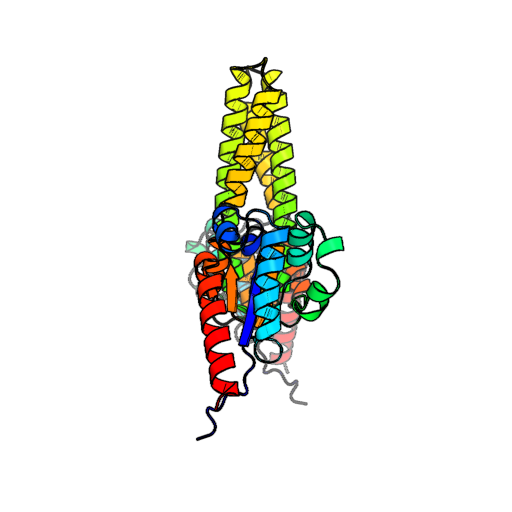k-assembly1_B  TM=7.747E-01  e=2.071E-19  Planctomycetes bacterium GWF2_40_8

Organism: Thermococcus gammatolerans (strain DSM 15229 / JCM 11827 / EJ3) (NCBI:txid593117)

Solvent-accessible surface area (backbone atoms only — not comparable to full-atom values): 21926 Å² total; per-residue (Å²): 133,81,69,88,72,80,71,69,48,41,35,30,55,40,46,43,46,37,65,34,65,88,40,9,52,80,48,20,92,46,35,44,46,14,50,52,46,49,47,57,52,42,62,73,33,55,94,54,48,45,37,32,24,29,55,65,40,46,53,56,44,52,74,61,31,61,57,87,75,44,64,64,58,50,68,73,54,42,45,71,46,72,47,61,37,82,75,40,65,36,50,41,45,58,56,51,52,50,53,54,52,49,50,53,23,50,53,46,31,48,52,49,39,51,51,43,29,58,49,21,49,74,42,54,91,40,51,67,59,47,49,54,50,41,54,52,51,36,47,49,42,62,51,74,54,56,78,75,40,69,56,54,48,38,44,55,48,31,17,58,75,64,73,19,28,33,32,36,67,48,66,36,55,52,50,50,29,56,76,71,73,39,51,68,43,54,32,78,52,41,64,60,51,50,53,51,50,49,51,52,54,54,50,58,74,73,103,133,78,70,88,70,79,71,69,46,41,35,31,53,41,46,43,47,36,66,35,65,88,41,8,53,81,49,21,92,45,34,45,47,13,50,52,46,50,47,57,54,44,60,73,33,54,93,54,49,46,39,33,25,29,54,64,39,47,53,56,46,53,75,61,32,63,56,87,78,45,65,64,57,51,70,73,53,41,44,72,46,70,48,61,36,80,76,39,66,36,50,40,46,57,56,52,53,49,52,55,50,50,51,55,23,50,52,46,31,49,52,49,39,52,51,41,28,58,49,21,47,75,43,56,92,42,52,68,59,47,50,51,49,39,54,51,51,37,48,50,41,62,49,73,55,56,76,74,40,69,56,55,48,38,46,55,47,31,17,59,75,64,74,19,30,34,33,36,67,48,64,35,57,51,51,50,28,58,76,70,73,38,52,69,43,54,32,80,50,42,64,60,51,50,53,51,51,48,51,53,54,54,51,58,73,75,101

Sequence (414 aa):
MRTRLGVIMRFVLDTSIFVNPDIRSSFGENPTEAVRSFLEYAKVLFGKVEFYMPPGIYREVMNFVDEEDLSPELELYIIKKPPNVHDIKIPAFVVYELIDDIRRRIDKGLRVAEKAVRESVIETDNVDKIIQKLRRNYRKALREGIVDSKEDFELILLAKELDATIVSADVGILTWAQKMGIKWIDAAKFKEVLEELVEKVREEKNLMRTRLGVIMRFVLDTSIFVNPDIRSSFGENPTEAVRSFLEYAKVLFGKVEFYMPPGIYREVMNFVDEEDLSPELELYIIKKPPNVHDIKIPAFVVYELIDDIRRRIDKGLRVAEKAVRESVIETDNVDKIIQKLRRNYRKALREGIVDSKEDFELILLAKELDATIVSADVGILTWAQKMGIKWIDAAKFKEVLEELVEKVREEKNL

Radius of gyration: 27.81 Å; Cα contacts (8 Å, |Δi|>4): 612; chains: 2; bounding box: 77×82×57 Å